Protein 3WSO (pdb70)

Secondary structure (DSSP, 8-state):
---SGGGS-HHHHHHHHHTS-HHHHHHTGGGT-HHHHHHHTSHHHHHHHHHHTTS--TT--S--S-HHHHHHHHHH-S--SSS-SSTTTTTT-EEEEE-TT--EEEE--HHHHTTSSSS---EEEE--SS-EEEEEEEETGGGT--HHHHHHH--EEEEEEEEE--TT-SEEEEEEEEEE-TTS-EEEEE---HHHHHHH-SSS-EEEEEEE-S--TT--EEEEEEEEEE-SS---S---EEEEEEEEEE--/--EEEEE-TTS-EEEEETTGGGSSHHHHHH-----EE-TT--HHHHHHHHHHHHHTSS-----HHHHHHT-S-HHHHHHHHHHHHHHT-HHHHHHHHHHHHHTTTT--HHHHHHHHT------HHHHHHHHHHTGGG--

GO terms:
  GO:0005634 nucleus (C, IDA)
  GO:0043161 proteasome-mediated ubiquitin-dependent protein catabolic process (P, IDA)
  GO:1990756 ubiquitin-like ligase-substrate adaptor activity (F, IDA)
  GO:0010498 proteasomal protein catabolic process (P, IDA)
  GO:0010498 proteasomal protein catabolic process (P, IMP)
  GO:0019005 SCF ubiquitin ligase complex (C, IDA)
  GO:0005515 protein binding (F, IPI)
  GO:0005829 cytosol (C, TAS)

InterPro domains:
  IPR001810 F-box domain [PF12937] (6-53)
  IPR001810 F-box domain [PS50181] (3-50)
  IPR001810 F-box domain [SM00256] (9-50)
  IPR007397 F-box associated (FBA) domain [PF04300] (72-250)
  IPR007397 F-box associated (FBA) domain [PS51114] (71-252)
  IPR007397 F-box associated (FBA) domain [SM01198] (68-252)
  IPR008979 Galactose-binding-like domain superfamily [SSF49785] (68-251)
  IPR036047 F-box-like domain superfamily [SSF81383] (4-83)
  IPR039752 F-box only protein [PTHR12125] (4-252)

Foldseek 3Di:
DDPDPVVDDLVVLLVVVLPPPLVCLVPPQLPPDVVSVVSNQDPVSLVVNCVVVVVDDPPDDDDDPDSSLQNVQSVLWDFQQPCQQPPPHCPQKDFPDADDPGKDKDFDDPVQCVVDPDVPRGIWIWHWLAWIKMKHKGFCVVSPNDQVSCAVQVFKKKKKKKKEFDLQFQWFKWKKKFFAFPVRHGQDMDIPDSVVSSVRHHRHIDMDMDMDGPTHRGGGMMMIMITTHGPPDGDDTIGMIIGDIGMTTHGD/DDWAWAAELPGDIDIADPQLLVLQVQVVVVVCHDHHYDNLGHDVLVVLVSVVSVVCVPDPVVDPVLVVSQPDDPVSLVSNCVCCVVSVNVVSVVSSVVVVVVCVPPDDPVSSCVSVVNDPPDDPVVVVVVVVVCVVPDD

Organism: Homo sapiens (NCBI:txid9606)

CATH classification: 1.20.1280.50 (+1 more: 2.60.120.260)

B-factor: mean 56.82, std 18.16, range [25.16, 125.53]

Sequence (391 aa):
AVGNINELPENILLELFTHVPARQLLLNCRLVCSLWRDLIDLVTLWKRKCLREGFITEDWDQPVADWKIFYFLRSLHRNLLHNPCAEEGFEFWSLDVNGGDEWKVEDLSRDQRKEFPNDQVKKYFVTSYYTCLKSQVVDLKAEGYWEELMDTTRPDIEVKDWFAARPDCGSKYQLCVQLLSSAHAPLGTFQPDPATIQQKSDAKWREVSHTFSNYPPGVRYIWFQHGGVDTHYWAGWYGPRVTNSSITIRPPMPSIKLQSSDGEIFEVDVEIAKQSVTIKTMLEDDPVPLPNVNAAILKKVIQWCTHHKDDPDIPVWDQEFLKVDQGTLFELILAANYLDIKGLLDVTCKTVANMIKGKTPEEIRKTFNIKNDFTEEEEAQVRKENQWCEE

Nearest PDB structures (foldseek):
  3wso-assembly1_B  TM=1.007E+00  e=1.064E-23  Homo sapiens
  5ibk-assembly2_D  TM=9.427E-01  e=1.313E-19  Homo sapiens
  6m92-assembly1_B  TM=9.442E-01  e=6.188E-19  Homo sapiens
  2e32-assembly2_D  TM=9.655E-01  e=1.192E-18  Homo sapiens
  2ovr-assembly1_A  TM=9.037E-01  e=2.039E-18  Homo sapiens

Solvent-accessible surface area: 19720 Å² total; per-residue (Å²): 130,14,78,32,0,40,130,9,56,107,75,0,1,13,34,0,0,5,19,1,59,9,67,36,0,1,43,34,0,5,20,0,1,25,54,0,44,70,5,0,58,77,72,66,0,1,75,65,3,0,64,128,72,60,34,10,90,155,122,68,123,112,144,29,118,54,21,36,37,13,17,13,0,70,55,37,68,103,50,1,5,71,10,34,12,2,92,90,30,60,115,115,16,61,60,66,65,50,19,34,81,88,7,102,49,65,100,8,63,168,128,50,44,149,55,5,116,58,117,112,1,79,55,9,0,5,2,4,59,126,42,0,19,0,5,10,69,4,55,0,125,75,27,29,2,15,52,66,0,3,34,78,25,71,0,33,0,24,1,62,0,27,0,10,6,66,79,79,3,11,2,60,10,70,2,20,0,38,1,12,18,85,85,98,44,81,46,33,84,30,113,22,78,108,67,56,10,72,137,60,7,50,68,100,6,87,54,9,61,64,53,16,63,133,11,57,78,22,1,38,46,0,58,0,26,0,0,0,49,23,42,159,99,153,24,22,174,92,2,0,48,0,0,26,1,19,0,13,0,100,44,96,195,103,44,23,88,6,55,5,57,89,45,101,96,36,126,10,58,36,122,7,11,64,45,4,58,32,8,109,91,104,69,198,196,97,52,21,80,2,93,103,0,44,19,70,7,3,121,57,6,38,70,11,5,57,92,33,121,105,91,190,173,17,72,116,81,1,92,103,22,6,164,41,94,60,20,40,0,3,34,0,0,49,3,0,54,70,3,59,6,107,36,0,31,54,13,0,0,54,25,0,0,70,47,0,97,70,61,70,22,106,84,0,16,167,45,3,123,18,183,62,92,20,69,131,114,51,33,53,97,1,124,162,84,8,108,26,0,83,143

Structure (mmCIF, N/CA/C/O backbone):
data_3WSO
#
_entry.id   3WSO
#
_cell.length_a   34.120
_cell.length_b   76.594
_cell.length_c   193.939
_cell.angle_alpha   90.00
_cell.angle_beta   90.00
_cell.angle_gamma   90.00
#
_symmetry.space_group_name_H-M   'P 21 21 21'
#
loop_
_entity.id
_entity.type
_entity.pdbx_description
1 polymer 'F-box only protein 44'
2 polymer 'S-phase kinase-associated protein 1'
3 water water
#
loop_
_atom_site.group_PDB
_atom_site.id
_atom_site.type_symbol
_atom_site.label_atom_id
_atom_site.label_alt_id
_atom_site.label_comp_id
_atom_site.label_asym_id
_atom_site.label_entity_id
_atom_site.label_seq_id
_atom_site.pdbx_PDB_ins_code
_atom_site.Cartn_x
_atom_site.Cartn_y
_atom_site.Cartn_z
_atom_site.occupancy
_atom_site.B_iso_or_equiv
_atom_site.auth_seq_id
_atom_site.auth_comp_id
_atom_site.auth_asym_id
_atom_site.auth_atom_id
_atom_site.pdbx_PDB_model_num
ATOM 1 N N . ALA A 1 2 ? -24.102 -29.029 -19.948 1.00 61.14 2 ALA A N 1
ATOM 2 C CA . ALA A 1 2 ? -25.066 -30.104 -20.299 1.00 57.55 2 ALA A CA 1
ATOM 3 C C . ALA A 1 2 ? -24.647 -30.716 -21.618 1.00 57.43 2 ALA A C 1
ATOM 4 O O . ALA A 1 2 ? -24.095 -30.040 -22.480 1.00 52.52 2 ALA A O 1
ATOM 6 N N . VAL A 1 3 ? -24.904 -32.009 -21.743 1.00 60.20 3 VAL A N 1
ATOM 7 C CA . VAL A 1 3 ? -24.723 -32.723 -22.972 1.00 58.71 3 VAL A CA 1
ATOM 8 C C . VAL A 1 3 ? -26.120 -32.958 -23.517 1.00 57.89 3 VAL A C 1
ATOM 9 O O . VAL A 1 3 ? -26.898 -33.696 -22.937 1.00 64.08 3 VAL A O 1
ATOM 13 N N . GLY A 1 4 ? -26.428 -32.343 -24.650 1.00 59.43 4 GLY A N 1
ATOM 14 C CA . GLY A 1 4 ? -27.772 -32.399 -25.218 1.00 60.63 4 GLY A CA 1
ATOM 15 C C . GLY A 1 4 ? -28.001 -33.480 -26.249 1.00 57.82 4 GLY A C 1
ATOM 16 O O . GLY A 1 4 ? -29.051 -33.521 -26.870 1.00 54.48 4 GLY A O 1
ATOM 17 N N . ASN A 1 5 ? -27.017 -34.355 -26.434 1.00 53.92 5 ASN A N 1
ATOM 18 C CA . ASN A 1 5 ? -27.132 -35.431 -27.402 1.00 49.36 5 ASN A CA 1
ATOM 19 C C . ASN A 1 5 ? -26.060 -36.487 -27.142 1.00 45.78 5 ASN A C 1
ATOM 20 O O . ASN A 1 5 ? -24.907 -36.157 -26.892 1.00 47.83 5 ASN A O 1
ATOM 25 N N . ILE A 1 6 ? -26.421 -37.758 -27.218 1.00 41.13 6 ILE A N 1
ATOM 26 C CA . ILE A 1 6 ? -25.421 -38.800 -27.010 1.00 43.02 6 ILE A CA 1
ATOM 27 C C . ILE A 1 6 ? -24.118 -38.570 -27.813 1.00 42.36 6 ILE A C 1
ATOM 28 O O . ILE A 1 6 ? -23.007 -38.851 -27.313 1.00 38.58 6 ILE A O 1
ATOM 33 N N . ASN A 1 7 ? -24.239 -38.046 -29.036 1.00 41.53 7 ASN A N 1
ATOM 34 C CA . ASN A 1 7 ? -23.035 -37.757 -29.840 1.00 42.27 7 ASN A CA 1
ATOM 35 C C . ASN A 1 7 ? -22.199 -36.531 -29.438 1.00 39.01 7 ASN A C 1
ATOM 36 O O . ASN A 1 7 ? -21.251 -36.221 -30.085 1.00 43.25 7 ASN A O 1
ATOM 41 N N . GLU A 1 8 ? -22.548 -35.854 -28.359 1.00 43.31 8 GLU A N 1
ATOM 42 C CA . GLU A 1 8 ? -21.711 -34.806 -27.815 1.00 44.47 8 GLU A CA 1
ATOM 43 C C . GLU A 1 8 ? -20.825 -35.357 -26.693 1.00 45.59 8 GLU A C 1
ATOM 44 O O . GLU A 1 8 ? -19.929 -34.650 -26.177 1.00 41.31 8 GLU A O 1
ATOM 50 N N . LEU A 1 9 ? -21.047 -36.631 -26.343 1.00 43.53 9 LEU A N 1
ATOM 51 C CA . LEU A 1 9 ? -20.105 -37.358 -25.502 1.00 42.54 9 LEU A CA 1
ATOM 52 C C . LEU A 1 9 ? -18.750 -37.527 -26.224 1.00 40.02 9 LEU A C 1
ATOM 53 O O . LEU A 1 9 ? -18.678 -37.459 -27.432 1.00 37.68 9 LEU A O 1
ATOM 58 N N . PRO A 1 10 ? -17.661 -37.675 -25.465 1.00 37.70 10 PRO A N 1
ATOM 59 C CA . PRO A 1 10 ? -16.353 -37.960 -26.025 1.00 35.58 10 PRO A CA 1
ATOM 60 C C . PRO A 1 10 ? -16.323 -39.316 -26.686 1.00 40.78 10 PRO A C 1
ATOM 61 O O . PRO A 1 10 ? -16.903 -40.275 -26.158 1.00 44.52 10 PRO A O 1
ATOM 65 N N . GLU A 1 11 ? -15.600 -39.405 -27.794 1.00 43.03 11 GLU A N 1
ATOM 66 C CA . GLU A 1 11 ? -15.354 -40.666 -28.486 1.00 42.83 11 GLU A CA 1
ATOM 67 C C . GLU A 1 11 ? -15.034 -41.768 -27.523 1.00 42.64 11 GLU A C 1
ATOM 68 O O . GLU A 1 11 ? -15.632 -42.829 -27.610 1.00 41.46 11 GLU A O 1
ATOM 74 N N . ASN A 1 12 ? -14.107 -41.527 -26.594 1.00 44.72 12 ASN A N 1
ATOM 75 C CA . ASN A 1 12 ? -13.739 -42.570 -25.650 1.00 43.94 12 ASN A CA 1
ATOM 76 C C . ASN A 1 12 ? -14.955 -43.131 -24.930 1.00 42.32 12 ASN A C 1
ATOM 77 O O . ASN A 1 12 ? -15.024 -44.323 -24.715 1.00 45.06 12 ASN A O 1
ATOM 82 N N . ILE A 1 13 ? -15.924 -42.289 -24.580 1.00 42.96 13 ILE A N 1
ATOM 83 C CA . ILE A 1 13 ? -17.129 -42.756 -23.876 1.00 44.92 13 ILE A CA 1
ATOM 84 C C . ILE A 1 13 ? -18.065 -43.517 -24.794 1.00 48.51 13 ILE A C 1
ATOM 85 O O . ILE A 1 13 ? -18.591 -44.554 -24.403 1.00 56.69 13 ILE A O 1
ATOM 90 N N . LEU A 1 14 ? -18.285 -43.011 -26.006 1.00 47.23 14 LEU A N 1
ATOM 91 C CA . LEU A 1 14 ? -19.052 -43.756 -27.008 1.00 46.50 14 LEU A CA 1
ATOM 92 C C . LEU A 1 14 ? -18.542 -45.187 -27.227 1.00 44.49 14 LEU A C 1
ATOM 93 O O . LEU A 1 14 ? -19.317 -46.115 -27.321 1.00 48.96 14 LEU A O 1
ATOM 98 N N . LEU A 1 15 ? -17.237 -45.333 -27.308 1.00 43.18 15 LEU A N 1
ATOM 99 C CA . LEU A 1 15 ? -16.595 -46.630 -27.368 1.00 44.47 15 LEU A CA 1
ATOM 100 C C . LEU A 1 15 ? -16.994 -47.435 -26.156 1.00 44.32 15 LEU A C 1
ATOM 101 O O . LEU A 1 15 ? -17.384 -48.594 -26.277 1.00 45.41 15 LEU A O 1
ATOM 106 N N . GLU A 1 16 ? -16.900 -46.809 -24.986 1.00 44.25 16 GLU A N 1
ATOM 107 C CA . GLU A 1 16 ? -17.249 -47.458 -23.739 1.00 44.93 16 GLU A CA 1
ATOM 108 C C . GLU A 1 16 ? -18.691 -47.960 -23.770 1.00 44.79 16 GLU A C 1
ATOM 109 O O . GLU A 1 16 ? -18.991 -49.100 -23.355 1.00 43.93 16 GLU A O 1
ATOM 115 N N . LEU A 1 17 ? -19.586 -47.139 -24.310 1.00 43.84 17 LEU A N 1
ATOM 116 C CA . LEU A 1 17 ? -20.983 -47.558 -24.414 1.00 43.87 17 LEU A CA 1
ATOM 117 C C . LEU A 1 17 ? -21.147 -48.739 -25.350 1.00 41.95 17 LEU A C 1
ATOM 118 O O . LEU A 1 17 ? -21.927 -49.650 -25.071 1.00 40.86 17 LEU A O 1
ATOM 123 N N . PHE A 1 18 ? -20.428 -48.722 -26.464 1.00 37.84 18 PHE A N 1
ATOM 124 C CA . PHE A 1 18 ? -20.632 -49.746 -27.461 1.00 41.85 18 PHE A CA 1
ATOM 125 C C . PHE A 1 18 ? -20.217 -51.099 -26.910 1.00 40.60 18 PHE A C 1
ATOM 126 O O . PHE A 1 18 ? -20.847 -52.114 -27.176 1.00 42.44 18 PHE A O 1
ATOM 134 N N . THR A 1 19 ? -19.153 -51.071 -26.139 1.00 40.71 19 THR A N 1
ATOM 135 C CA . THR A 1 19 ? -18.691 -52.175 -25.313 1.00 44.22 19 THR A CA 1
ATOM 136 C C . THR A 1 19 ? -19.793 -53.016 -24.624 1.00 41.77 19 THR A C 1
ATOM 137 O O . THR A 1 19 ? -19.713 -54.219 -24.584 1.00 41.94 19 THR A O 1
ATOM 141 N N . HIS A 1 20 ? -20.850 -52.378 -24.162 1.00 44.15 20 HIS A N 1
ATOM 142 C CA . HIS A 1 20 ? -21.943 -53.039 -23.471 1.00 43.82 20 HIS A CA 1
ATOM 143 C C . HIS A 1 20 ? -23.116 -53.433 -24.370 1.00 46.88 20 HIS A C 1
ATOM 144 O O . HIS A 1 20 ? -24.123 -53.934 -23.869 1.00 46.70 20 HIS A O 1
ATOM 151 N N . VAL A 1 21 ? -23.022 -53.152 -25.671 1.00 45.17 21 VAL A N 1
ATOM 152 C CA . VAL A 1 21 ? -24.045 -53.569 -26.635 1.00 44.83 21 VAL A CA 1
ATOM 153 C C . VAL A 1 21 ? -23.641 -54.949 -27.175 1.00 43.54 21 VAL A C 1
ATOM 154 O O . VAL A 1 21 ? -22.529 -55.142 -27.658 1.00 41.69 21 VAL A O 1
ATOM 158 N N . PRO A 1 22 ? -24.539 -55.917 -27.112 1.00 41.93 22 PRO A N 1
ATOM 159 C CA . PRO A 1 22 ? -24.121 -57.181 -27.702 1.00 41.76 22 PRO A CA 1
ATOM 160 C C . PRO A 1 22 ? -23.588 -56.994 -29.144 1.00 44.19 22 PRO A C 1
ATOM 161 O O . PRO A 1 22 ? -24.181 -56.272 -29.955 1.00 40.81 22 PRO A O 1
ATOM 165 N N . ALA A 1 23 ? -22.503 -57.689 -29.437 1.00 39.43 23 ALA A N 1
ATOM 166 C CA . ALA A 1 23 ? -21.727 -57.471 -30.606 1.00 42.67 23 ALA A CA 1
ATOM 167 C C . ALA A 1 23 ? -22.521 -57.646 -31.890 1.00 46.10 23 ALA A C 1
ATOM 168 O O . ALA A 1 23 ? -22.449 -56.821 -32.803 1.00 46.77 23 ALA A O 1
ATOM 170 N N . ARG A 1 24 ? -23.288 -58.710 -31.967 1.00 47.01 24 ARG A N 1
ATOM 171 C CA . ARG A 1 24 ? -24.087 -58.946 -33.149 1.00 52.69 24 ARG A CA 1
ATOM 172 C C . ARG A 1 24 ? -24.926 -57.696 -33.489 1.00 52.13 24 ARG A C 1
ATOM 173 O O . ARG A 1 24 ? -24.985 -57.242 -34.632 1.00 59.79 24 ARG A O 1
ATOM 181 N N . GLN A 1 25 ? -25.545 -57.132 -32.479 1.00 50.61 25 GLN A N 1
ATOM 182 C CA . GLN A 1 25 ? -26.386 -55.966 -32.622 1.00 54.63 25 GLN A CA 1
ATOM 183 C C . GLN A 1 25 ? -25.617 -54.684 -33.009 1.00 50.74 25 GLN A C 1
ATOM 184 O O . GLN A 1 25 ? -26.069 -53.882 -33.839 1.00 50.52 25 GLN A O 1
ATOM 190 N N . LEU A 1 26 ? -24.463 -54.478 -32.402 1.00 46.53 26 LEU A N 1
ATOM 191 C CA . LEU A 1 26 ? -23.579 -53.401 -32.824 1.00 45.98 26 LEU A CA 1
ATOM 192 C C . LEU A 1 26 ? -23.299 -53.433 -34.324 1.00 40.01 26 LEU A C 1
ATOM 193 O O . LEU A 1 26 ? -23.290 -52.427 -35.003 1.00 41.61 26 LEU A O 1
ATOM 198 N N . LEU A 1 27 ? -23.007 -54.600 -34.827 1.00 39.53 27 LEU A N 1
ATOM 199 C CA . LEU A 1 27 ? -22.637 -54.720 -36.207 1.00 44.11 27 LEU A CA 1
ATOM 200 C C . LEU A 1 27 ? -23.839 -54.524 -37.118 1.00 48.31 27 LEU A C 1
ATOM 201 O O . LEU A 1 27 ? -23.793 -53.730 -38.046 1.00 50.61 27 LEU A O 1
ATOM 206 N N . LEU A 1 28 ? -24.929 -55.219 -36.830 1.00 55.04 28 LEU A N 1
ATOM 207 C CA . LEU A 1 28 ? -26.086 -55.171 -37.715 1.00 56.61 28 LEU A CA 1
ATOM 208 C C . LEU A 1 28 ? -26.816 -53.863 -37.578 1.00 50.85 28 LEU A C 1
ATOM 209 O O . LEU A 1 28 ? -27.112 -53.237 -38.577 1.00 53.23 28 LEU A O 1
ATOM 214 N N . ASN A 1 29 ? -27.100 -53.428 -36.358 1.00 48.91 29 ASN A N 1
ATOM 215 C CA . ASN A 1 29 ? -27.895 -52.218 -36.217 1.00 46.92 29 ASN A CA 1
ATOM 216 C C . ASN A 1 29 ? -27.093 -50.944 -36.072 1.00 47.96 29 ASN A C 1
ATOM 217 O O . ASN A 1 29 ? -27.454 -49.930 -36.671 1.00 53.27 29 ASN A O 1
ATOM 222 N N . CYS A 1 30 ? -26.007 -50.971 -35.308 1.00 41.54 30 CYS A N 1
ATOM 223 C CA . CYS A 1 30 ? -25.436 -49.716 -34.866 1.00 40.82 30 CYS A CA 1
ATOM 224 C C . CYS A 1 30 ? -24.541 -49.087 -35.917 1.00 43.98 30 CYS A C 1
ATOM 225 O O . CYS A 1 30 ? -24.505 -47.858 -36.029 1.00 45.82 30 CYS A O 1
ATOM 228 N N . ARG A 1 31 ? -23.845 -49.897 -36.720 1.00 43.43 31 ARG A N 1
ATOM 229 C CA . ARG A 1 31 ? -23.085 -49.332 -37.838 1.00 44.49 31 ARG A CA 1
ATOM 230 C C . ARG A 1 31 ? -23.945 -48.524 -38.817 1.00 44.63 31 ARG A C 1
ATOM 231 O O . ARG A 1 31 ? -23.397 -47.757 -39.619 1.00 44.48 31 ARG A O 1
ATOM 239 N N . LEU A 1 32 ? -25.269 -48.708 -38.749 1.00 44.68 32 LEU A N 1
ATOM 240 C CA . LEU A 1 32 ? -26.231 -48.039 -39.633 1.00 45.40 32 LEU A CA 1
ATOM 241 C C . LEU A 1 32 ? -26.790 -46.737 -39.044 1.00 43.03 32 LEU A C 1
ATOM 242 O O . LEU A 1 32 ? -27.354 -45.906 -39.764 1.00 45.77 32 LEU A O 1
ATOM 247 N N . VAL A 1 33 ? -26.648 -46.531 -37.749 1.00 40.44 33 VAL A N 1
ATOM 248 C CA . VAL A 1 33 ? -27.327 -45.393 -37.126 1.00 39.29 33 VAL A CA 1
ATOM 249 C C . VAL A 1 33 ? -26.844 -44.083 -37.727 1.00 42.32 33 VAL A C 1
ATOM 250 O O . VAL A 1 33 ? -27.653 -43.239 -38.053 1.00 45.61 33 VAL A O 1
ATOM 254 N N . CYS A 1 34 ? -25.523 -43.928 -37.858 1.00 38.39 34 CYS A N 1
ATOM 255 C CA . CYS A 1 34 ? -24.939 -42.811 -38.514 1.00 35.41 34 CYS A CA 1
ATOM 256 C C . CYS A 1 34 ? -23.466 -43.070 -38.804 1.00 36.90 34 CYS A C 1
ATOM 257 O O . CYS A 1 34 ? -22.940 -44.100 -38.439 1.00 43.67 34 CYS A O 1
ATOM 260 N N . SER A 1 35 ? -22.775 -42.139 -39.450 1.00 39.73 35 SER A N 1
ATOM 261 C CA . SER A 1 35 ? -21.407 -42.390 -39.892 1.00 39.21 35 SER A CA 1
ATOM 262 C C . SER A 1 35 ? -20.377 -42.263 -38.771 1.00 40.63 35 SER A C 1
ATOM 263 O O . SER A 1 35 ? -19.283 -42.838 -38.852 1.00 39.19 35 SER A O 1
ATOM 266 N N . LEU A 1 36 ? -20.701 -41.493 -37.738 1.00 42.70 36 LEU A N 1
ATOM 267 C CA . LEU A 1 36 ? -19.847 -41.450 -36.564 1.00 41.81 36 LEU A CA 1
ATOM 268 C C . LEU A 1 36 ? -19.830 -42.869 -35.999 1.00 43.31 36 LEU A C 1
ATOM 269 O O . LEU A 1 36 ? -18.757 -43.485 -35.861 1.00 48.16 36 LEU A O 1
ATOM 274 N N . TRP A 1 37 ? -21.019 -43.415 -35.744 1.00 39.16 37 TRP A N 1
ATOM 275 C CA . TRP A 1 37 ? -21.106 -44.723 -35.101 1.00 41.71 37 TRP A CA 1
ATOM 276 C C . TRP A 1 37 ? -20.430 -45.756 -35.953 1.00 43.07 37 TRP A C 1
ATOM 277 O O . TRP A 1 37 ? -19.674 -46.560 -35.437 1.00 45.74 37 TRP A O 1
ATOM 288 N N . ARG A 1 38 ? -20.663 -45.718 -37.262 1.00 42.82 38 ARG A N 1
ATOM 289 C CA . ARG A 1 38 ? -19.971 -46.640 -38.149 1.00 41.26 38 ARG A CA 1
ATOM 290 C C . ARG A 1 38 ? -18.473 -46.531 -38.050 1.00 40.49 38 ARG A C 1
ATOM 291 O O . ARG A 1 38 ? -17.784 -47.556 -38.055 1.00 42.07 38 ARG A O 1
ATOM 299 N N . ASP A 1 39 ? -17.952 -45.312 -38.007 1.00 42.98 39 ASP A N 1
ATOM 300 C CA . ASP A 1 39 ? -16.484 -45.138 -37.935 1.00 46.16 39 ASP A CA 1
ATOM 301 C C . ASP A 1 39 ? -15.963 -45.638 -36.600 1.00 43.75 39 ASP A C 1
ATOM 302 O O . ASP A 1 39 ? -14.900 -46.237 -36.525 1.00 42.54 39 ASP A O 1
ATOM 307 N N . LEU A 1 40 ? -16.704 -45.366 -35.536 1.00 42.15 40 LEU A N 1
ATOM 308 C CA . LEU A 1 40 ? -16.230 -45.727 -34.209 1.00 43.04 40 LEU A CA 1
ATOM 309 C C . LEU A 1 40 ? -16.216 -47.271 -34.021 1.00 45.81 40 LEU A C 1
ATOM 310 O O . LEU A 1 40 ? -15.242 -47.851 -33.458 1.00 42.05 40 LEU A O 1
ATOM 315 N N . ILE A 1 41 ? -17.252 -47.926 -34.565 1.00 39.81 41 ILE A N 1
ATOM 316 C CA . ILE A 1 41 ? -17.423 -49.363 -34.430 1.00 38.81 41 ILE A CA 1
ATOM 317 C C . ILE A 1 41 ? -16.396 -50.117 -35.299 1.00 41.48 41 ILE A C 1
ATOM 318 O O . ILE A 1 41 ? -16.025 -51.245 -34.962 1.00 42.68 41 ILE A O 1
ATOM 323 N N . ASP A 1 42 ? -15.908 -49.488 -36.366 1.00 39.45 42 ASP A N 1
ATOM 324 C CA . ASP A 1 42 ? -14.861 -50.096 -37.217 1.00 44.47 42 ASP A CA 1
ATOM 325 C C . ASP A 1 42 ? -13.411 -49.932 -36.700 1.00 42.59 42 ASP A C 1
ATOM 326 O O . ASP A 1 42 ? -12.457 -50.415 -37.304 1.00 46.04 42 ASP A O 1
ATOM 331 N N . LEU A 1 43 ? -13.247 -49.239 -35.597 1.00 44.38 43 LEU A N 1
ATOM 332 C CA . LEU A 1 43 ? -11.949 -49.146 -34.946 1.00 43.42 43 LEU A CA 1
ATOM 333 C C . LEU A 1 43 ? -11.658 -50.465 -34.235 1.00 43.85 43 LEU A C 1
ATOM 334 O O . LEU A 1 43 ? -12.538 -51.069 -33.630 1.00 47.49 43 LEU A O 1
ATOM 339 N N . VAL A 1 44 ? -10.420 -50.900 -34.385 1.00 46.88 44 VAL A N 1
ATOM 340 C CA . VAL A 1 44 ? -9.758 -51.952 -33.641 1.00 45.76 44 VAL A CA 1
ATOM 341 C C . VAL A 1 44 ? -9.955 -51.768 -32.139 1.00 51.41 44 VAL A C 1
ATOM 342 O O . VAL A 1 44 ? -10.237 -52.731 -31.442 1.00 55.76 44 VAL A O 1
ATOM 346 N N . THR A 1 45 ? -9.845 -50.544 -31.626 1.00 52.62 45 THR A N 1
ATOM 347 C CA . THR A 1 45 ? -9.835 -50.369 -30.170 1.00 55.76 45 THR A CA 1
ATOM 348 C C . THR A 1 45 ? -11.133 -50.768 -29.458 1.00 53.72 45 THR A C 1
ATOM 349 O O . THR A 1 45 ? -11.102 -51.166 -28.283 1.00 54.65 45 THR A O 1
ATOM 353 N N . LEU A 1 46 ? -12.270 -50.672 -30.125 1.00 51.25 46 LEU A N 1
ATOM 354 C CA . LEU A 1 46 ? -13.504 -51.049 -29.454 1.00 51.85 46 LEU A CA 1
ATOM 355 C C . LEU A 1 46 ? -13.452 -52.538 -29.120 1.00 54.61 46 LEU A C 1
ATOM 356 O O . LEU A 1 46 ? -13.722 -52.948 -27.996 1.00 53.84 46 LEU A O 1
ATOM 361 N N . TRP A 1 47 ? -13.072 -53.342 -30.115 1.00 50.52 47 TRP A N 1
ATOM 362 C CA . TRP A 1 47 ? -13.168 -54.792 -30.010 1.00 48.34 47 TRP A CA 1
ATOM 363 C C . TRP A 1 47 ? -12.063 -55.274 -29.077 1.00 49.33 47 TRP A C 1
ATOM 364 O O . TRP A 1 47 ? -12.289 -56.094 -28.185 1.00 41.20 47 TRP A O 1
ATOM 375 N N . LYS A 1 48 ? -10.868 -54.749 -29.337 1.00 53.75 48 LYS A N 1
ATOM 376 C CA . LYS A 1 48 ? -9.667 -54.939 -28.526 1.00 53.67 48 LYS A CA 1
ATOM 377 C C . LYS A 1 48 ? -10.009 -54.777 -27.064 1.00 54.19 48 LYS A C 1
ATOM 378 O O . LYS A 1 48 ? -9.486 -55.486 -26.231 1.00 57.76 48 LYS A O 1
ATOM 384 N N . ARG A 1 49 ? -10.922 -53.884 -26.726 1.00 58.55 49 ARG A N 1
ATOM 385 C CA . ARG A 1 49 ? -11.195 -53.729 -25.325 1.00 60.91 49 ARG A CA 1
ATOM 386 C C . ARG A 1 49 ? -12.485 -54.347 -24.835 1.00 62.93 49 ARG A C 1
ATOM 387 O O . ARG A 1 49 ? -12.677 -54.445 -23.624 1.00 71.52 49 ARG A O 1
ATOM 395 N N . LYS A 1 50 ? -13.336 -54.843 -25.737 1.00 64.94 50 LYS A N 1
ATOM 396 C CA . LYS A 1 50 ? -14.368 -55.812 -25.320 1.00 57.17 50 LYS A CA 1
ATOM 397 C C . LYS A 1 50 ? -13.641 -57.109 -24.938 1.00 55.03 50 LYS A C 1
ATOM 398 O O . LYS A 1 50 ? -13.865 -57.698 -23.888 1.00 49.25 50 LYS A O 1
ATOM 404 N N . CYS A 1 51 ? -12.744 -57.534 -25.811 1.00 56.82 51 CYS A N 1
ATOM 405 C CA . CYS A 1 51 ? -11.919 -58.688 -25.545 1.00 60.57 51 CYS A CA 1
ATOM 406 C C . CYS A 1 51 ? -11.271 -58.588 -24.155 1.00 64.99 51 CYS A C 1
ATOM 407 O O . CYS A 1 51 ? -11.234 -59.571 -23.411 1.00 71.53 51 CYS A O 1
ATOM 410 N N . LEU A 1 52 ? -10.764 -57.410 -23.806 1.00 73.98 52 LEU A N 1
ATOM 411 C CA . LEU A 1 52 ? -10.117 -57.213 -22.495 1.00 73.21 52 LEU A CA 1
ATOM 412 C C . LEU A 1 52 ? -11.114 -57.280 -21.347 1.00 67.27 52 LEU A C 1
ATOM 413 O O . LEU A 1 52 ? -10.859 -57.951 -20.374 1.00 72.10 52 LEU A O 1
ATOM 418 N N . ARG A 1 53 ? -12.261 -56.620 -21.468 1.00 73.62 53 ARG A N 1
ATOM 419 C CA . ARG A 1 53 ? -13.288 -56.666 -20.414 1.00 77.96 53 ARG A CA 1
ATOM 420 C C . ARG A 1 53 ? -13.833 -58.080 -20.140 1.00 79.40 53 ARG A C 1
ATOM 421 O O . ARG A 1 53 ? -14.507 -58.280 -19.122 1.00 82.56 53 ARG A O 1
ATOM 429 N N . GLU A 1 54 ? -13.547 -59.045 -21.031 1.00 76.36 54 GLU A N 1
ATOM 430 C CA . GLU A 1 54 ? -14.094 -60.417 -20.942 1.00 68.83 54 GLU A CA 1
ATOM 431 C C . GLU A 1 54 ? -13.023 -61.523 -20.824 1.00 66.30 54 GLU A C 1
ATOM 432 O O . GLU A 1 54 ? -13.338 -62.705 -20.893 1.00 74.24 54 GLU A O 1
ATOM 438 N N . GLY A 1 55 ? -11.762 -61.152 -20.640 1.00 62.94 55 GLY A N 1
ATOM 439 C CA . GLY A 1 55 ? -10.706 -62.130 -20.368 1.00 56.49 55 GLY A CA 1
ATOM 440 C C . GLY A 1 55 ? -10.101 -62.801 -21.583 1.00 55.89 55 GLY A C 1
ATOM 441 O O . GLY A 1 55 ? -9.110 -63.508 -21.457 1.00 51.38 55 GLY A O 1
ATOM 442 N N . PHE A 1 56 ? -10.656 -62.578 -22.773 1.00 57.62 56 PHE A N 1
ATOM 443 C CA . PHE A 1 56 ? -10.120 -63.265 -23.960 1.00 57.43 56 PHE A CA 1
ATOM 444 C C . PHE A 1 56 ? -8.678 -62.864 -24.234 1.00 59.86 56 PHE A C 1
ATOM 445 O O . PHE A 1 56 ? -7.987 -63.548 -24.974 1.00 56.31 56 PHE A O 1
ATOM 453 N N . ILE A 1 57 ? -8.243 -61.727 -23.686 1.00 64.67 57 ILE A N 1
ATOM 454 C CA . ILE A 1 57 ? -6.841 -61.284 -23.821 1.00 64.10 57 ILE A CA 1
ATOM 455 C C . ILE A 1 57 ? -6.369 -60.431 -22.629 1.00 63.07 57 ILE A C 1
ATOM 456 O O . ILE A 1 57 ? -7.173 -60.016 -21.774 1.00 58.09 57 ILE A O 1
ATOM 461 N N . THR A 1 58 ? -5.061 -60.160 -22.595 1.00 67.67 58 THR A N 1
ATOM 462 C CA . THR A 1 58 ? -4.484 -59.255 -21.575 1.00 79.40 58 THR A CA 1
ATOM 463 C C . THR A 1 58 ? -3.524 -58.219 -22.191 1.00 86.90 58 THR A C 1
ATOM 464 O O . THR A 1 58 ? -3.233 -58.241 -23.408 1.00 70.02 58 THR A O 1
ATOM 468 N N . GLU A 1 59 ? -3.049 -57.322 -21.319 1.00 93.04 59 GLU A N 1
ATOM 469 C CA . GLU A 1 59 ? -2.118 -56.247 -21.674 1.00 93.35 59 GLU A CA 1
ATOM 470 C C . GLU A 1 59 ? -0.931 -56.738 -22.486 1.00 85.35 59 GLU A C 1
ATOM 471 O O . GLU A 1 59 ? -0.435 -56.015 -23.342 1.00 86.44 59 GLU A O 1
ATOM 477 N N . ASP A 1 60 ? -0.484 -57.962 -22.226 1.00 86.98 60 ASP A N 1
ATOM 478 C CA . ASP A 1 60 ? 0.676 -58.516 -22.933 1.00 91.71 60 ASP A CA 1
ATOM 479 C C . ASP A 1 60 ? 0.291 -59.192 -24.250 1.00 85.04 60 ASP A C 1
ATOM 480 O O . ASP A 1 60 ? 1.065 -59.994 -24.771 1.00 90.48 60 ASP A O 1
ATOM 485 N N . TRP A 1 61 ? -0.878 -58.878 -24.808 1.00 83.07 61 TRP A N 1
ATOM 486 C CA . TRP A 1 61 ? -1.261 -59.491 -26.087 1.00 81.48 61 TRP A CA 1
ATOM 487 C C . TRP A 1 61 ? -0.322 -59.028 -27.231 1.00 84.82 61 TRP A C 1
ATOM 488 O O . TRP A 1 61 ? -0.198 -57.836 -27.523 1.00 77.71 61 TRP A O 1
ATOM 499 N N . ASP A 1 62 ? 0.341 -59.984 -27.868 1.00 90.05 62 ASP A N 1
ATOM 500 C CA . ASP A 1 62 ? 1.404 -59.674 -28.813 1.00 96.09 62 ASP A CA 1
ATOM 501 C C . ASP A 1 62 ? 1.325 -60.639 -29.979 1.00 98.00 62 ASP A C 1
ATOM 502 O O . ASP A 1 62 ? 2.244 -61.435 -30.184 1.00 108.17 62 ASP A O 1
ATOM 507 N N . GLN A 1 63 ? 0.221 -60.589 -30.721 1.00 90.22 63 GLN A N 1
ATOM 508 C CA . GLN A 1 63 ? 0.074 -61.387 -31.941 1.00 86.99 63 GLN A CA 1
ATOM 509 C C . GLN A 1 63 ? -0.770 -60.642 -32.945 1.00 88.51 63 GLN A C 1
ATOM 510 O O . GLN A 1 63 ? -1.780 -60.041 -32.566 1.00 67.01 63 GLN A O 1
ATOM 516 N N . PRO A 1 64 ? -0.374 -60.677 -34.236 1.00 98.64 64 PRO A N 1
ATOM 517 C CA . PRO A 1 64 ? -1.233 -60.006 -35.212 1.00 95.22 64 PRO A CA 1
ATOM 518 C C . PRO A 1 64 ? -2.600 -60.693 -35.294 1.00 90.72 64 PRO A C 1
ATOM 519 O O . PRO A 1 64 ? -2.712 -61.931 -35.191 1.00 82.54 64 PRO A O 1
ATOM 523 N N . VAL A 1 65 ? -3.625 -59.856 -35.407 1.00 80.79 65 VAL A N 1
ATOM 524 C CA . VAL A 1 65 ? -4.990 -60.294 -35.550 1.00 71.95 65 VAL A CA 1
ATOM 525 C C . VAL A 1 65 ? -5.445 -59.566 -36.784 1.00 66.29 65 VAL A C 1
ATOM 526 O O . VAL A 1 65 ? -5.436 -58.338 -36.811 1.00 66.76 65 VAL A O 1
ATOM 530 N N . ALA A 1 66 ? -5.795 -60.311 -37.818 1.00 64.18 66 ALA A N 1
ATOM 531 C CA . ALA A 1 66 ? -6.223 -59.687 -39.061 1.00 66.62 66 ALA A CA 1
ATOM 532 C C . ALA A 1 66 ? -7.499 -58.895 -38.788 1.00 59.81 66 ALA A C 1
ATOM 533 O O . ALA A 1 66 ? -7.468 -57.684 -38.889 1.00 61.67 66 ALA A O 1
ATOM 535 N N . ASP A 1 67 ? -8.589 -59.572 -38.398 1.00 61.36 67 ASP A N 1
ATOM 536 C CA . ASP A 1 67 ? -9.873 -58.904 -38.027 1.00 61.64 67 ASP A CA 1
ATOM 537 C C . ASP A 1 67 ? -10.328 -59.135 -36.554 1.00 57.89 67 ASP A C 1
ATOM 538 O O . ASP A 1 67 ? -10.735 -60.234 -36.165 1.00 59.13 67 ASP A O 1
ATOM 543 N N . TRP A 1 68 ? -10.285 -58.066 -35.769 1.00 55.46 68 TRP A N 1
ATOM 544 C CA . TRP A 1 68 ? -10.730 -58.080 -34.374 1.00 49.79 68 TRP A CA 1
ATOM 545 C C . TRP A 1 68 ? -12.217 -58.383 -34.150 1.00 47.68 68 TRP A C 1
ATOM 546 O O . TRP A 1 68 ? -12.553 -58.991 -33.144 1.00 48.17 68 TRP A O 1
ATOM 557 N N . LYS A 1 69 ? -13.103 -58.012 -35.069 1.00 43.68 69 LYS A N 1
ATOM 558 C CA . LYS A 1 69 ? -14.525 -58.390 -34.931 1.00 41.84 69 LYS A CA 1
ATOM 559 C C . LYS A 1 69 ? -14.692 -59.899 -34.988 1.00 44.49 69 LYS A C 1
ATOM 560 O O . LYS A 1 69 ? -15.421 -60.499 -34.205 1.00 39.40 69 LYS A O 1
ATOM 566 N N . ILE A 1 70 ? -13.990 -60.508 -35.937 1.00 46.83 70 ILE A N 1
ATOM 567 C CA . ILE A 1 70 ? -14.057 -61.937 -36.141 1.00 45.12 70 ILE A CA 1
ATOM 568 C C . ILE A 1 70 ? -13.452 -62.597 -34.912 1.00 45.45 70 ILE A C 1
ATOM 569 O O . ILE A 1 70 ? -14.114 -63.374 -34.215 1.00 41.71 70 ILE A O 1
ATOM 574 N N . PHE A 1 71 ? -12.201 -62.243 -34.643 1.00 42.84 71 PHE A N 1
ATOM 575 C CA . PHE A 1 71 ? -11.497 -62.702 -33.459 1.00 41.05 71 PHE A CA 1
ATOM 576 C C . PHE A 1 71 ? -12.389 -62.672 -32.238 1.00 38.46 71 PHE A C 1
ATOM 577 O O . PHE A 1 71 ? -12.399 -63.613 -31.461 1.00 36.96 71 PHE A O 1
ATOM 585 N N . TYR A 1 72 ? -13.137 -61.582 -32.086 1.00 39.94 72 TYR A N 1
ATOM 586 C CA . TYR A 1 72 ? -13.954 -61.373 -30.896 1.00 41.40 72 TYR A CA 1
ATOM 587 C C . TYR A 1 72 ? -15.072 -62.417 -30.823 1.00 42.00 72 TYR A C 1
ATOM 588 O O . TYR A 1 72 ? -15.184 -63.146 -29.844 1.00 44.22 72 TYR A O 1
ATOM 597 N N . PHE A 1 73 ? -15.876 -62.506 -31.867 1.00 42.12 73 PHE A N 1
ATOM 598 C CA . PHE A 1 73 ? -16.952 -63.488 -31.917 1.00 44.74 73 PHE A CA 1
ATOM 599 C C . PHE A 1 73 ? -16.456 -64.907 -31.646 1.00 46.49 73 PHE A C 1
ATOM 600 O O . PHE A 1 73 ? -17.062 -65.645 -30.856 1.00 53.08 73 PHE A O 1
ATOM 608 N N . LEU A 1 74 ? -15.355 -65.287 -32.289 1.00 41.15 74 LEU A N 1
ATOM 609 C CA . LEU A 1 74 ? -14.919 -66.659 -32.245 1.00 39.66 74 LEU A CA 1
ATOM 610 C C . LEU A 1 74 ? -14.436 -66.992 -30.864 1.00 41.29 74 LEU A C 1
ATOM 611 O O . LEU A 1 74 ? -14.691 -68.090 -30.388 1.00 36.32 74 LEU A O 1
ATOM 616 N N . ARG A 1 75 ? -13.734 -66.055 -30.226 1.00 42.67 75 ARG A N 1
ATOM 617 C CA . ARG A 1 75 ? -13.358 -66.254 -28.843 1.00 44.46 75 ARG A CA 1
ATOM 618 C C . ARG A 1 75 ? -14.601 -66.249 -27.957 1.00 41.65 75 ARG A C 1
ATOM 619 O O . ARG A 1 75 ? -14.673 -66.971 -26.981 1.00 43.32 75 ARG A O 1
ATOM 627 N N . SER A 1 76 ? -15.585 -65.439 -28.284 1.00 39.19 76 SER A N 1
ATOM 628 C CA . SER A 1 76 ? -16.779 -65.392 -27.447 1.00 41.16 76 SER A CA 1
ATOM 629 C C . SER A 1 76 ? -17.559 -66.702 -27.525 1.00 44.22 76 SER A C 1
ATOM 630 O O . SER A 1 76 ? -18.150 -67.102 -26.545 1.00 40.95 76 SER A O 1
ATOM 633 N N . LEU A 1 77 ? -17.555 -67.369 -28.687 1.00 46.24 77 LEU A N 1
ATOM 634 C CA . LEU A 1 77 ? -18.259 -68.655 -28.865 1.00 42.86 77 L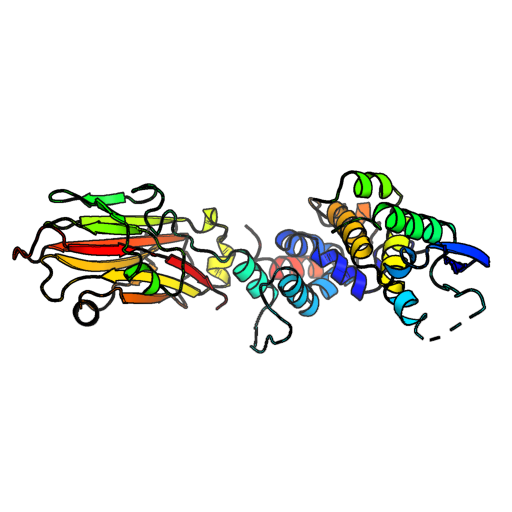EU A CA 1
ATOM 635 C C . LEU A 1 77 ? -17.439 -69.881 -28.447 1.00 44.02 77 LEU A C 1
ATOM 636 O O . LEU A 1 77 ? -17.955 -70.976 -28.395 1.00 45.82 77 LEU A O 1
ATOM 641 N N . HIS A 1 78 ? -16.156 -69.696 -28.167 1.00 47.17 78 HIS A N 1
ATOM 642 C CA . HIS A 1 78 ? -15.219 -70.808 -28.004 1.00 46.27 78 HIS A CA 1
ATOM 643 C C . HIS A 1 78 ? -15.558 -71.648 -26.791 1.00 48.26 78 HIS A C 1
ATOM 644 O O . HIS A 1 78 ? -15.753 -71.116 -25.724 1.00 56.25 78 HIS A O 1
ATOM 651 N N . ARG A 1 79 ? -15.667 -72.959 -26.995 1.00 51.34 79 ARG A N 1
ATOM 652 C CA . ARG A 1 79 ? -15.894 -73.975 -25.948 1.00 45.48 79 ARG A CA 1
ATOM 653 C C . ARG A 1 79 ? -15.968 -75.338 -26.617 1.00 43.89 79 ARG A C 1
ATOM 654 O O . ARG A 1 79 ? -16.112 -75.454 -27.847 1.00 42.30 79 ARG A O 1
ATOM 662 N N . ASN A 1 80 ? -15.878 -76.381 -25.808 1.00 40.38 80 ASN A N 1
ATOM 663 C CA . ASN A 1 80 ? -16.003 -77.699 -26.346 1.00 37.84 80 ASN A CA 1
ATOM 664 C C . ASN A 1 80 ? -17.450 -77.868 -26.879 1.00 40.92 80 ASN A C 1
ATOM 665 O O . ASN A 1 80 ? -18.442 -77.578 -26.186 1.00 38.75 80 ASN A O 1
ATOM 670 N N . LEU A 1 81 ? -17.564 -78.281 -28.139 1.00 44.04 81 LEU A N 1
ATOM 671 C CA . LEU A 1 81 ? -18.880 -78.486 -28.772 1.00 40.74 81 LEU A CA 1
ATOM 672 C C . LEU A 1 81 ? -19.337 -79.923 -28.612 1.00 40.84 81 LEU A C 1
ATOM 673 O O . LEU A 1 81 ? -20.448 -80.265 -28.964 1.00 44.24 81 LEU A O 1
ATOM 678 N N . LEU A 1 82 ? -18.473 -80.778 -28.086 1.00 39.30 82 LEU A N 1
ATOM 679 C CA . LEU A 1 82 ? -18.875 -82.142 -27.749 1.00 37.40 82 LEU A CA 1
ATOM 680 C C . LEU A 1 82 ? -19.484 -82.165 -26.309 1.00 38.66 82 LEU A C 1
ATOM 681 O O . LEU A 1 82 ? -18.870 -81.711 -25.341 1.00 36.32 82 LEU A O 1
ATOM 686 N N . HIS A 1 83 ? -20.707 -82.662 -26.196 1.00 38.02 83 HIS A N 1
ATOM 687 C CA . HIS A 1 83 ? -21.356 -82.790 -24.923 1.00 37.42 83 HIS A CA 1
ATOM 688 C C . HIS A 1 83 ? -20.908 -84.090 -24.273 1.00 36.13 83 HIS A C 1
ATOM 689 O O . HIS A 1 83 ? -20.640 -85.084 -24.960 1.00 35.05 83 HIS A O 1
ATOM 696 N N . ASN A 1 84 ? -20.850 -84.076 -22.946 1.00 32.49 84 ASN A N 1
ATOM 697 C CA . ASN A 1 84 ? -20.495 -85.246 -22.135 1.00 33.45 84 ASN A CA 1
ATOM 698 C C . ASN A 1 84 ? -19.225 -85.978 -22.590 1.00 32.33 84 ASN A C 1
ATOM 699 O O . ASN A 1 84 ? -19.249 -87.195 -22.765 1.00 32.26 84 ASN A O 1
ATOM 704 N N . PRO A 1 85 ? -18.123 -85.243 -22.772 1.00 34.59 85 PRO A N 1
ATOM 705 C CA . PRO A 1 85 ? -16.862 -85.736 -23.374 1.00 33.91 85 PRO A CA 1
ATOM 706 C C . PRO A 1 85 ? -16.040 -86.609 -22.463 1.00 36.50 85 PRO A C 1
ATOM 707 O O . PRO A 1 85 ? -15.338 -87.504 -22.909 1.00 41.71 85 PRO A O 1
ATOM 711 N N . CYS A 1 86 ? -16.070 -86.286 -21.182 1.00 40.91 86 CYS A N 1
ATOM 712 C CA . CYS A 1 86 ? -15.603 -87.181 -20.141 1.00 43.64 86 CYS A CA 1
ATOM 713 C C . CYS A 1 86 ? -16.903 -87.696 -19.679 1.00 47.17 86 CYS A C 1
ATOM 714 O O . CYS A 1 86 ? -17.935 -87.127 -20.026 1.00 69.48 86 CYS A O 1
ATOM 717 N N . ALA A 1 87 ? -16.927 -88.741 -18.904 1.00 42.26 87 ALA A N 1
ATOM 718 C CA . ALA A 1 87 ? -18.171 -89.495 -18.908 1.00 42.04 87 ALA A CA 1
ATOM 719 C C . ALA A 1 87 ? -18.992 -89.093 -17.693 1.00 39.73 87 ALA A C 1
ATOM 720 O O . ALA A 1 87 ? -19.427 -89.941 -16.964 1.00 41.34 87 ALA A O 1
ATOM 722 N N . GLU A 1 88 ? -19.147 -87.794 -17.461 1.00 39.76 88 GLU A N 1
ATOM 723 C CA . GLU A 1 88 ? -19.812 -87.292 -16.250 1.00 42.33 88 GLU A CA 1
ATOM 724 C C . GLU A 1 88 ? -21.288 -87.572 -16.190 1.00 42.60 88 GLU A C 1
ATOM 725 O O . GLU A 1 88 ? -21.879 -87.507 -15.118 1.00 40.99 88 GLU A O 1
ATOM 731 N N . GLU A 1 89 ? -21.879 -87.892 -17.334 1.00 47.84 89 GLU A N 1
ATOM 732 C CA . GLU A 1 89 ? -23.272 -88.236 -17.387 1.00 45.03 89 GLU A CA 1
ATOM 733 C C . GLU A 1 89 ? -23.510 -89.413 -18.276 1.00 39.39 89 GLU A C 1
ATOM 734 O O . GLU A 1 89 ? -24.330 -89.362 -19.189 1.00 40.31 89 GLU A O 1
ATOM 740 N N . GLY A 1 90 ? -22.807 -90.500 -17.972 1.00 38.65 90 GLY A N 1
ATOM 741 C CA . GLY A 1 90 ? -23.013 -91.780 -18.660 1.00 37.47 90 GLY A CA 1
ATOM 742 C C . GLY A 1 90 ? -22.784 -91.681 -20.162 1.00 39.49 90 GLY A C 1
ATOM 743 O O . GLY A 1 90 ? -21.876 -90.964 -20.612 1.00 38.64 90 GLY A O 1
ATOM 744 N N . PHE A 1 91 ? -23.639 -92.356 -20.934 1.00 39.73 91 PHE A N 1
ATOM 745 C CA . PHE A 1 91 ? -23.577 -92.335 -22.392 1.00 39.42 91 PHE A CA 1
ATOM 746 C C . PHE A 1 91 ? -24.513 -91.307 -23.016 1.00 41.17 91 PHE A C 1
ATOM 747 O O . PHE A 1 91 ? -24.744 -91.290 -24.236 1.00 41.62 91 PHE A O 1
ATOM 755 N N . GLU A 1 92 ? -24.969 -90.378 -22.198 1.00 41.15 92 GLU A N 1
ATOM 756 C CA . GLU A 1 92 ? -25.810 -89.315 -22.728 1.00 44.42 92 GLU A CA 1
ATOM 757 C C . GLU A 1 92 ? -25.039 -88.535 -23.791 1.00 42.38 92 GLU A C 1
ATOM 758 O O . GLU A 1 92 ? -23.854 -88.207 -23.632 1.00 46.14 92 GLU A O 1
ATOM 764 N N . PHE A 1 93 ? -25.717 -88.318 -24.905 1.00 39.91 93 PHE A N 1
ATOM 765 C CA . PHE A 1 93 ? -25.261 -87.516 -26.041 1.00 37.23 93 PHE A CA 1
ATOM 766 C C . PHE A 1 93 ? -24.464 -88.269 -27.105 1.00 37.21 93 PHE A C 1
ATOM 767 O O . PHE A 1 93 ? -24.160 -87.672 -28.154 1.00 34.89 93 PHE A O 1
ATOM 775 N N . TRP A 1 94 ? -24.224 -89.574 -26.868 1.00 36.51 94 TRP A N 1
ATOM 776 C CA . TRP A 1 94 ? -23.352 -90.448 -27.672 1.00 33.98 94 TRP A CA 1
ATOM 777 C C . TRP A 1 94 ? -24.159 -91.587 -28.271 1.00 35.57 94 TRP A C 1
ATOM 778 O O . TRP A 1 94 ? -24.908 -92.175 -27.582 1.00 38.56 94 TRP A O 1
ATOM 789 N N . SER A 1 95 ? -23.967 -91.963 -29.523 1.00 39.10 95 SER A N 1
ATOM 790 C CA . SER A 1 95 ? -24.626 -93.140 -30.039 1.00 39.25 95 SER A CA 1
ATOM 791 C C . SER A 1 95 ? -23.623 -94.251 -29.984 1.00 40.35 95 SER A C 1
ATOM 792 O O . SER A 1 95 ? -22.572 -94.191 -30.653 1.00 38.45 95 SER A O 1
ATOM 795 N N . LEU A 1 96 ? -23.970 -95.292 -29.244 1.00 37.48 96 LEU A N 1
ATOM 796 C CA . LEU A 1 96 ? -23.207 -96.497 -29.278 1.00 38.66 96 LEU A CA 1
ATOM 797 C C . LEU A 1 96 ? -23.485 -97.169 -30.637 1.00 43.70 96 LEU A C 1
ATOM 798 O O . LEU A 1 96 ? -24.341 -98.046 -30.765 1.00 48.65 96 LEU A O 1
ATOM 803 N N . ASP A 1 97 ? -22.753 -96.710 -31.657 1.00 44.44 97 ASP A N 1
ATOM 804 C CA . ASP A 1 97 ? -22.891 -97.210 -33.043 1.00 46.84 97 ASP A CA 1
ATOM 805 C C . ASP A 1 97 ? -22.683 -98.702 -33.129 1.00 47.86 97 ASP A C 1
ATOM 806 O O . ASP A 1 97 ? -23.315 -99.362 -33.941 1.00 49.58 97 ASP A O 1
ATOM 811 N N . VAL A 1 98 ? -21.762 -99.205 -32.309 1.00 44.75 98 VAL A N 1
ATOM 812 C CA . VAL A 1 98 ? -21.520 -100.616 -32.176 1.00 41.56 98 VAL A CA 1
ATOM 813 C C . VAL A 1 98 ? -21.182 -100.805 -30.725 1.00 39.85 98 VAL A C 1
ATOM 814 O O . VAL A 1 98 ? -20.429 -100.034 -30.123 1.00 41.70 98 VAL A O 1
ATOM 818 N N . ASN A 1 99 ? -21.782 -101.825 -30.160 1.00 37.52 99 ASN A N 1
ATOM 819 C CA . ASN A 1 99 ? -21.750 -102.018 -28.751 1.00 40.54 99 ASN A CA 1
ATOM 820 C C . ASN A 1 99 ? -21.681 -103.495 -28.529 1.00 39.94 99 ASN A C 1
ATOM 821 O O . ASN A 1 99 ? -22.605 -104.065 -28.004 1.00 42.01 99 ASN A O 1
ATOM 826 N N . GLY A 1 100 ? -20.555 -104.083 -28.935 1.00 37.13 100 GLY A N 1
ATOM 827 C CA . GLY A 1 100 ? -20.330 -105.500 -28.849 1.00 39.29 100 GLY A CA 1
ATOM 828 C C . GLY A 1 100 ? -19.921 -106.010 -27.466 1.00 38.51 100 GLY A C 1
ATOM 829 O O . GLY A 1 100 ? -19.626 -105.248 -26.555 1.00 40.97 100 GLY A O 1
ATOM 830 N N . GLY A 1 101 ? -19.910 -107.319 -27.338 1.00 36.49 101 GLY A N 1
ATOM 831 C CA . GLY A 1 101 ? -19.430 -107.958 -26.166 1.00 40.56 101 GLY A CA 1
ATOM 832 C C . GLY A 1 101 ? -20.269 -107.646 -24.953 1.00 41.22 101 GLY A C 1
ATOM 833 O O . GLY A 1 101 ? -21.493 -107.732 -24.968 1.00 44.01 101 GLY A O 1
ATOM 834 N N . ASP A 1 102 ? -19.566 -107.282 -23.904 1.00 40.63 102 ASP A N 1
ATOM 835 C CA . ASP A 1 102 ? -20.136 -106.984 -22.626 1.00 47.45 102 ASP A CA 1
ATOM 836 C C . ASP A 1 102 ? -20.378 -105.481 -22.555 1.00 44.98 102 ASP A C 1
ATOM 837 O O . ASP A 1 102 ? -20.654 -104.930 -21.490 1.00 46.64 102 ASP A O 1
ATOM 842 N N . GLU A 1 103 ? -20.138 -104.815 -23.683 1.00 45.48 103 GLU A N 1
ATOM 843 C CA . GLU A 1 103 ? -20.535 -103.439 -23.945 1.00 40.91 103 GLU A CA 1
ATOM 844 C C . GLU A 1 103 ? -19.640 -102.359 -23.358 1.00 37.64 103 GLU A C 1
ATOM 845 O O . GLU A 1 103 ? -18.828 -102.605 -22.465 1.00 34.96 103 GLU A O 1
ATOM 851 N N . TRP A 1 104 ? -19.820 -101.151 -23.899 1.00 36.47 104 TRP A N 1
ATOM 852 C CA . TRP A 1 104 ? -19.245 -99.933 -23.373 1.00 37.01 104 TRP A CA 1
ATOM 853 C C . TRP A 1 104 ? -19.499 -99.785 -21.887 1.00 37.45 104 TRP A C 1
ATOM 854 O O . TRP A 1 104 ? -20.632 -99.965 -21.439 1.00 37.76 104 TRP A O 1
ATOM 865 N N . LYS A 1 105 ? -18.452 -99.446 -21.126 1.00 38.77 105 LYS A N 1
ATOM 866 C CA . LYS A 1 105 ? -18.612 -99.108 -19.708 1.00 37.40 105 LYS A CA 1
ATOM 867 C C . LYS A 1 105 ? -18.120 -97.693 -19.445 1.00 33.26 105 LYS A C 1
ATOM 868 O O . LYS A 1 105 ? -17.465 -97.109 -20.290 1.00 37.92 105 LYS A O 1
ATOM 874 N N . VAL A 1 106 ? -18.493 -97.144 -18.298 1.00 31.88 106 VAL A N 1
ATOM 875 C CA . VAL A 1 106 ? -17.964 -95.910 -17.761 1.00 34.33 106 VAL A CA 1
ATOM 876 C C . VAL A 1 106 ? -17.253 -96.211 -16.451 1.00 39.69 106 VAL A C 1
ATOM 877 O O . VAL A 1 106 ? -17.814 -96.846 -15.559 1.00 38.08 106 VAL A O 1
ATOM 881 N N . GLU A 1 107 ? -16.040 -95.707 -16.282 1.00 44.82 107 GLU A N 1
ATOM 882 C CA . GLU A 1 107 ? -15.394 -95.907 -15.006 1.00 46.88 107 GLU A CA 1
ATOM 883 C C . GLU A 1 107 ? -14.440 -94.830 -14.556 1.00 46.39 107 GLU A C 1
ATOM 884 O O . GLU A 1 107 ? -14.090 -93.924 -15.323 1.00 50.06 107 GLU A O 1
ATOM 890 N N . ASP A 1 108 ? -14.114 -94.874 -13.268 1.00 42.41 108 ASP A N 1
ATOM 891 C CA . ASP A 1 108 ? -13.395 -93.783 -12.624 1.00 44.22 108 ASP A CA 1
ATOM 892 C C . ASP A 1 108 ? -11.937 -93.841 -12.904 1.00 43.91 108 ASP A C 1
ATOM 893 O O . ASP A 1 108 ? -11.348 -94.901 -12.919 1.00 43.71 108 ASP A O 1
ATOM 898 N N . LEU A 1 109 ? -11.329 -92.696 -13.142 1.00 48.60 109 LEU A N 1
ATOM 899 C CA . LEU A 1 109 ? -9.864 -92.662 -13.197 1.00 49.55 109 LEU A CA 1
ATOM 900 C C . LEU A 1 109 ? -9.284 -92.689 -11.778 1.00 50.08 109 LEU A C 1
ATOM 901 O O . LEU A 1 109 ? -9.825 -92.044 -10.875 1.00 52.92 109 LEU A O 1
ATOM 906 N N . SER A 1 110 ? -8.185 -93.419 -11.613 1.00 55.10 110 SER A N 1
ATOM 907 C CA . SER A 1 110 ? -7.223 -93.207 -10.525 1.00 56.88 110 SER A CA 1
ATOM 908 C C . SER A 1 110 ? -6.859 -91.746 -10.313 1.00 61.30 110 SER A C 1
ATOM 909 O O . SER A 1 110 ? -6.720 -90.968 -11.254 1.00 61.64 110 SER A O 1
ATOM 912 N N . ARG A 1 111 ? -6.606 -91.412 -9.062 1.00 70.61 111 ARG A N 1
ATOM 913 C CA . ARG A 1 111 ? -6.051 -90.104 -8.711 1.00 75.06 111 ARG A CA 1
ATOM 914 C C . ARG A 1 111 ? -4.651 -89.904 -9.365 1.00 68.23 111 ARG A C 1
ATOM 915 O O . ARG A 1 111 ? -4.301 -88.793 -9.768 1.00 61.17 111 ARG A O 1
ATOM 923 N N . ASP A 1 112 ? -3.887 -90.987 -9.512 1.00 65.82 112 ASP A N 1
ATOM 924 C CA . ASP A 1 112 ? -2.626 -90.943 -10.265 1.00 73.13 112 ASP A CA 1
ATOM 925 C C . ASP A 1 112 ? -2.856 -90.639 -11.753 1.00 71.44 112 ASP A C 1
ATOM 926 O O . ASP A 1 112 ? -2.146 -89.824 -12.325 1.00 75.67 112 ASP A O 1
ATOM 931 N N . GLN A 1 113 ? -3.840 -91.279 -12.381 1.00 64.37 113 GLN A N 1
ATOM 932 C CA . GLN A 1 113 ? -4.082 -91.063 -13.809 1.00 57.25 113 GLN A CA 1
ATOM 933 C C . GLN A 1 113 ? -4.707 -89.690 -14.097 1.00 55.26 113 GLN A C 1
ATOM 934 O O . GLN A 1 113 ? -4.516 -89.117 -15.180 1.00 49.93 113 GLN A O 1
ATOM 940 N N . ARG A 1 114 ? -5.427 -89.137 -13.127 1.00 57.55 114 ARG A N 1
ATOM 941 C CA . ARG A 1 114 ? -5.951 -87.768 -13.260 1.00 56.98 114 ARG A CA 1
ATOM 942 C C . ARG A 1 114 ? -4.902 -86.711 -13.588 1.00 58.84 114 ARG A C 1
ATOM 943 O O . ARG A 1 114 ? -5.214 -85.723 -14.247 1.00 62.54 114 ARG A O 1
ATOM 951 N N . LYS A 1 115 ? -3.658 -86.924 -13.150 1.00 64.24 115 LYS A N 1
ATOM 952 C CA . LYS A 1 115 ? -2.565 -85.966 -13.413 1.00 65.60 115 LYS A CA 1
ATOM 953 C C . LYS A 1 115 ? -2.133 -85.985 -14.868 1.00 60.36 115 LYS A C 1
ATOM 954 O O . LYS A 1 115 ? -1.655 -84.974 -15.378 1.00 59.41 115 LYS A O 1
ATOM 960 N N . GLU A 1 116 ? -2.317 -87.122 -15.543 1.00 58.45 116 GLU A N 1
ATOM 961 C CA . GLU A 1 116 ? -1.876 -87.272 -16.941 1.00 50.91 116 GLU A CA 1
ATOM 962 C C . GLU A 1 116 ? -2.547 -86.319 -17.909 1.00 51.24 116 GLU A C 1
ATOM 963 O O . GLU A 1 116 ? -2.086 -86.189 -19.038 1.00 57.29 116 GLU A O 1
ATOM 969 N N . PHE A 1 117 ? -3.627 -85.679 -17.456 1.00 54.82 117 PHE A N 1
ATOM 970 C CA . PHE A 1 117 ? -4.366 -84.679 -18.214 1.00 59.28 117 PHE A CA 1
ATOM 971 C C . PHE A 1 117 ? -3.879 -83.347 -17.707 1.00 74.50 117 PHE A C 1
ATOM 972 O O . PHE A 1 117 ? -3.795 -83.150 -16.489 1.00 87.79 117 PHE A O 1
ATOM 980 N N . PRO A 1 118 ? -3.535 -82.433 -18.628 1.00 89.59 118 PRO A N 1
ATOM 981 C CA . PRO A 1 118 ? -3.213 -81.083 -18.180 1.00 91.73 118 PRO A CA 1
ATOM 982 C C . PRO A 1 118 ? -4.486 -80.295 -17.885 1.00 86.15 118 PRO A C 1
ATOM 983 O O . PRO A 1 118 ? -4.538 -79.101 -18.164 1.00 71.76 118 PRO A O 1
ATOM 987 N N . ASN A 1 119 ? -5.509 -81.005 -17.386 1.00 90.19 119 ASN A N 1
ATOM 988 C CA . ASN A 1 119 ? -6.656 -80.447 -16.654 1.00 88.59 119 ASN A CA 1
ATOM 989 C C . ASN A 1 119 ? -6.825 -81.267 -15.375 1.00 92.32 119 ASN A C 1
ATOM 990 O O . ASN A 1 119 ? -6.621 -82.484 -15.386 1.00 90.50 119 ASN A O 1
ATOM 995 N N . ASP A 1 120 ? -7.216 -80.616 -14.281 1.00 97.75 120 ASP A N 1
ATOM 996 C CA . ASP A 1 120 ? -7.573 -81.339 -13.041 1.00 98.99 120 ASP A CA 1
ATOM 997 C C . ASP A 1 120 ? -8.960 -82.018 -13.115 1.00 101.22 120 ASP A C 1
ATOM 998 O O . ASP A 1 120 ? -9.323 -82.781 -12.206 1.00 87.44 120 ASP A O 1
ATOM 1003 N N . GLN A 1 121 ? -9.703 -81.759 -14.205 1.00 97.23 121 GLN A N 1
ATOM 1004 C CA . GLN A 1 121 ? -11.157 -82.000 -14.280 1.00 82.18 121 GLN A CA 1
ATOM 1005 C C . GLN A 1 121 ? -11.582 -83.125 -15.236 1.00 63.63 121 GLN A C 1
ATOM 1006 O O . GLN A 1 121 ? -12.614 -83.041 -15.867 1.00 65.32 121 GLN A O 1
ATOM 1012 N N . VAL A 1 122 ? -10.760 -84.159 -15.358 1.00 53.40 122 VAL A N 1
ATOM 1013 C CA . VAL A 1 122 ? -11.105 -85.375 -16.074 1.00 48.23 122 VAL A CA 1
ATOM 1014 C C . VAL A 1 122 ? -11.133 -86.443 -14.987 1.00 49.29 122 VAL A C 1
ATOM 1015 O O . VAL A 1 122 ? -10.080 -86.867 -14.520 1.00 55.03 122 VAL A O 1
ATOM 1019 N N . LYS A 1 123 ? -12.310 -86.861 -14.535 1.00 50.93 123 LYS A N 1
ATOM 1020 C CA . LYS A 1 123 ? -12.352 -87.867 -13.475 1.00 49.10 123 LYS A CA 1
ATOM 1021 C C . LYS A 1 123 ? -12.866 -89.223 -13.921 1.00 45.71 123 LYS A C 1
ATOM 1022 O O . LYS A 1 123 ? -12.817 -90.153 -13.164 1.00 44.73 123 LYS A O 1
ATOM 1028 N N . LYS A 1 124 ? -13.261 -89.364 -15.184 1.00 45.17 124 LYS A N 1
ATOM 1029 C CA . LYS A 1 124 ? -13.756 -90.635 -15.680 1.00 40.26 124 LYS A CA 1
ATOM 1030 C C . LYS A 1 124 ? -13.415 -90.926 -17.116 1.00 37.29 124 LYS A C 1
ATOM 1031 O O . LYS A 1 124 ? -13.111 -90.026 -17.897 1.00 34.42 124 LYS A O 1
ATOM 1037 N N . TYR A 1 125 ? -13.554 -92.190 -17.499 1.00 36.30 125 TYR A N 1
ATOM 1038 C CA . TYR A 1 125 ? -13.441 -92.551 -18.922 1.00 34.81 125 TYR A CA 1
ATOM 1039 C C . TYR A 1 125 ? -14.441 -93.554 -19.387 1.00 30.38 125 TYR A C 1
ATOM 1040 O O . TYR A 1 125 ? -15.112 -94.193 -18.605 1.00 28.33 125 TYR A O 1
ATOM 1049 N N . PHE A 1 126 ? -14.524 -93.672 -20.703 1.00 31.83 126 PHE A N 1
ATOM 1050 C CA . PHE A 1 126 ? -15.299 -94.701 -21.351 1.00 32.32 126 PHE A CA 1
ATOM 1051 C C . PHE A 1 126 ? -14.281 -95.727 -21.716 1.00 30.35 126 PHE A C 1
ATOM 1052 O O . PHE A 1 126 ? -13.153 -95.341 -22.034 1.00 27.55 126 PHE A O 1
ATOM 1060 N N . VAL A 1 127 ? -14.697 -96.998 -21.692 1.00 29.27 127 VAL A N 1
ATOM 1061 C CA . VAL A 1 127 ? -13.847 -98.145 -22.055 1.00 28.91 127 VAL A CA 1
ATOM 1062 C C . VAL A 1 127 ? -14.692 -99.131 -22.834 1.00 29.66 127 VAL A C 1
ATOM 1063 O O . VAL A 1 127 ? -15.907 -99.274 -22.555 1.00 28.91 127 VAL A O 1
ATOM 1067 N N . THR A 1 128 ? -14.059 -99.788 -23.812 1.00 30.85 128 THR A N 1
ATOM 1068 C CA . THR A 1 128 ? -14.718 -100.726 -24.743 1.00 31.23 128 THR A CA 1
ATOM 1069 C C . THR A 1 128 ? -14.584 -102.129 -24.212 1.00 36.29 128 THR A C 1
ATOM 1070 O O . THR A 1 128 ? -13.657 -102.428 -23.428 1.00 34.77 128 THR A O 1
ATOM 1074 N N . SER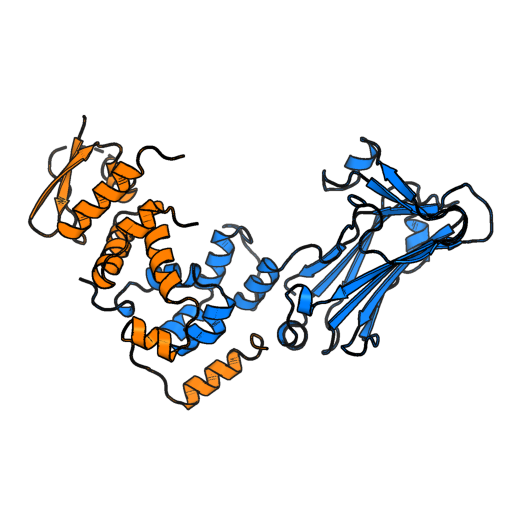 A 1 129 ? -15.470 -103.010 -24.663 1.00 38.04 129 SER A N 1
ATOM 1075 C CA . SER A 1 129 ? -15.416 -104.412 -24.279 1.00 40.58 129 SER A CA 1
ATOM 1076 C C . SER A 1 129 ? -14.353 -105.205 -25.108 1.00 42.71 129 SER A C 1
ATOM 1077 O O . SER A 1 129 ? -13.399 -104.622 -25.630 1.00 42.07 129 SER A O 1
ATOM 1080 N N . TYR A 1 130 ? -14.547 -106.525 -25.220 1.00 44.05 130 TYR A N 1
ATOM 1081 C CA . TYR A 1 130 ? -13.599 -107.462 -25.887 1.00 40.95 130 TYR A CA 1
ATOM 1082 C C . TYR A 1 130 ? -13.892 -107.641 -27.375 1.00 40.77 130 TYR A C 1
ATOM 1083 O O . TYR A 1 130 ? -13.039 -108.107 -28.110 1.00 42.94 130 TYR A O 1
ATOM 1092 N N . TYR A 1 131 ? -15.092 -107.261 -27.806 1.00 42.37 131 TYR A N 1
ATOM 1093 C CA . TYR A 1 131 ? -15.443 -107.132 -29.243 1.00 40.84 131 TYR A CA 1
ATOM 1094 C C . TYR A 1 131 ? -15.587 -105.672 -29.582 1.00 38.92 131 TYR A C 1
ATOM 1095 O O . TYR A 1 131 ? -15.620 -104.826 -28.686 1.00 41.33 131 TYR A O 1
ATOM 1104 N N . THR A 1 132 ? -15.717 -105.355 -30.869 1.00 41.21 132 THR A N 1
ATOM 1105 C CA . THR A 1 132 ? -15.603 -103.947 -31.262 1.00 40.51 132 THR A CA 1
ATOM 1106 C C . THR A 1 132 ? -16.727 -103.093 -30.669 1.00 37.68 132 THR A C 1
ATOM 1107 O O . THR A 1 132 ? -17.856 -103.514 -30.570 1.00 40.07 132 THR A O 1
ATOM 1111 N N . CYS A 1 133 ? -16.372 -101.884 -30.272 1.00 38.62 133 CYS A N 1
ATOM 1112 C CA . CYS A 1 133 ? -17.277 -100.934 -29.651 1.00 36.64 133 CYS A CA 1
ATOM 1113 C C . CYS A 1 133 ? -16.943 -99.583 -30.212 1.00 35.69 133 CYS A C 1
ATOM 1114 O O . CYS A 1 133 ? -15.804 -99.187 -30.179 1.00 38.85 133 CYS A O 1
ATOM 1117 N N . LEU A 1 134 ? -17.943 -98.861 -30.688 1.00 35.35 134 LEU A N 1
ATOM 1118 C CA . LEU A 1 134 ? -17.749 -97.578 -31.284 1.00 29.46 134 LEU A CA 1
ATOM 1119 C C . LEU A 1 134 ? -18.858 -96.623 -30.838 1.00 28.84 134 LEU A C 1
ATOM 1120 O O . LEU A 1 134 ? -20.019 -97.021 -30.686 1.00 27.82 134 LEU A O 1
ATOM 1125 N N . LYS A 1 135 ? -18.507 -95.358 -30.619 1.00 28.38 135 LYS A N 1
ATOM 1126 C CA . LYS A 1 135 ? -19.515 -94.350 -30.374 1.00 27.98 135 LYS A CA 1
ATOM 1127 C C . LYS A 1 135 ? -19.244 -93.062 -31.095 1.00 28.72 135 LYS A C 1
ATOM 1128 O O . LYS A 1 135 ? -18.148 -92.816 -31.516 1.00 32.65 135 LYS A O 1
ATOM 1134 N N . SER A 1 136 ? -20.267 -92.217 -31.103 1.00 31.36 136 SER A N 1
ATOM 1135 C CA . SER A 1 136 ? -20.494 -91.151 -32.029 1.00 30.31 136 SER A CA 1
ATOM 1136 C C . SER A 1 136 ? -21.215 -90.031 -31.402 1.00 29.71 136 SER A C 1
ATOM 1137 O O . SER A 1 136 ? -22.078 -90.219 -30.554 1.00 27.71 136 SER A O 1
ATOM 1140 N N . GLN A 1 137 ? -20.928 -88.852 -31.914 1.00 30.42 137 GLN A N 1
ATOM 1141 C CA . GLN A 1 137 ? -21.718 -87.710 -31.604 1.00 31.75 137 GLN A CA 1
ATOM 1142 C C . GLN A 1 137 ? -21.556 -86.780 -32.800 1.00 35.11 137 GLN A C 1
ATOM 1143 O O . GLN A 1 137 ? -20.490 -86.709 -33.419 1.00 34.98 137 GLN A O 1
ATOM 1149 N N . VAL A 1 138 ? -22.648 -86.128 -33.156 1.00 35.30 138 VAL A N 1
ATOM 1150 C CA . VAL A 1 138 ? -22.656 -85.203 -34.252 1.00 34.87 138 VAL A CA 1
ATOM 1151 C C . VAL A 1 138 ? -22.882 -83.820 -33.630 1.00 35.90 138 VAL A C 1
ATOM 1152 O O . VAL A 1 138 ? -23.758 -83.638 -32.797 1.00 38.53 138 VAL A O 1
ATOM 1156 N N . VAL A 1 139 ? -22.061 -82.872 -34.054 1.00 37.08 139 VAL A N 1
ATOM 1157 C CA . VAL A 1 139 ? -22.144 -81.484 -33.695 1.00 38.37 139 VAL A CA 1
ATOM 1158 C C . VAL A 1 139 ? -22.890 -80.704 -34.781 1.00 39.94 139 VAL A C 1
ATOM 1159 O O . VAL A 1 139 ? -22.563 -80.803 -35.983 1.00 40.87 139 VAL A O 1
ATOM 1163 N N . ASP A 1 140 ? -23.842 -79.898 -34.318 1.00 40.71 140 ASP A N 1
ATOM 1164 C CA . ASP A 1 140 ? -24.717 -79.056 -35.130 1.00 43.38 140 ASP A CA 1
ATOM 1165 C C . ASP A 1 140 ? -24.254 -77.622 -34.973 1.00 41.35 140 ASP A C 1
ATOM 1166 O O . ASP A 1 140 ? -24.470 -76.975 -33.935 1.00 43.51 140 ASP A O 1
ATOM 1171 N N . LEU A 1 141 ? -23.594 -77.118 -35.994 1.00 45.38 141 LEU A N 1
ATOM 1172 C CA . LEU A 1 141 ? -22.848 -75.881 -35.863 1.00 42.23 141 LEU A CA 1
ATOM 1173 C C . LEU A 1 141 ? -23.771 -74.706 -35.608 1.00 49.16 141 LEU A C 1
ATOM 1174 O O . LEU A 1 141 ? -23.571 -73.953 -34.646 1.00 54.32 141 LEU A O 1
ATOM 1179 N N . LYS A 1 142 ? -24.806 -74.587 -36.439 1.00 54.78 142 LYS A N 1
ATOM 1180 C CA . LYS A 1 142 ? -25.834 -73.562 -36.282 1.00 57.27 142 LYS A CA 1
ATOM 1181 C C . LYS A 1 142 ? -26.307 -73.536 -34.836 1.00 53.77 142 LYS A C 1
ATOM 1182 O O . LYS A 1 142 ? -26.284 -72.505 -34.185 1.00 55.99 142 LYS A O 1
ATOM 1188 N N . ALA A 1 143 ? -26.706 -74.699 -34.348 1.00 50.75 143 ALA A N 1
ATOM 1189 C CA . ALA A 1 143 ? -27.313 -74.840 -33.042 1.00 46.04 143 ALA A CA 1
ATOM 1190 C C . ALA A 1 143 ? -26.357 -74.546 -31.930 1.00 47.61 143 ALA A C 1
ATOM 1191 O O . ALA A 1 143 ? -26.801 -74.375 -30.793 1.00 45.13 143 ALA A O 1
ATOM 1193 N N . GLU A 1 144 ? -25.051 -74.516 -32.229 1.00 47.81 144 GLU A N 1
ATOM 1194 C CA . GLU A 1 144 ? -24.064 -74.187 -31.202 1.00 48.26 144 GLU A CA 1
ATOM 1195 C C . GLU A 1 144 ? -23.565 -72.746 -31.310 1.00 47.48 144 GLU A C 1
ATOM 1196 O O . GLU A 1 144 ? -22.667 -72.322 -30.553 1.00 42.61 144 GLU A O 1
ATOM 1202 N N . GLY A 1 145 ? -24.146 -72.000 -32.251 1.00 41.76 145 GLY A N 1
ATOM 1203 C CA . GLY A 1 145 ? -23.894 -70.576 -32.361 1.00 41.84 145 GLY A CA 1
ATOM 1204 C C . GLY A 1 145 ? -23.105 -70.146 -33.577 1.00 42.59 145 GLY A C 1
ATOM 1205 O O . GLY A 1 145 ? -22.854 -68.945 -33.765 1.00 43.66 145 GLY A O 1
ATOM 1206 N N . TYR A 1 146 ? -22.697 -71.119 -34.382 1.00 42.71 146 TYR A N 1
ATOM 1207 C CA . TYR A 1 146 ? -21.934 -70.868 -35.587 1.00 43.15 146 TYR A CA 1
ATOM 1208 C C . TYR A 1 146 ? -22.913 -70.899 -36.768 1.00 47.14 146 TYR A C 1
ATOM 1209 O O . TYR A 1 146 ? -23.186 -71.948 -37.396 1.00 43.34 146 TYR A O 1
ATOM 1218 N N . TRP A 1 147 ? -23.447 -69.715 -37.032 1.00 50.56 147 TRP A N 1
ATOM 1219 C CA . TRP A 1 147 ? -24.296 -69.462 -38.183 1.00 50.82 147 TRP A CA 1
ATOM 1220 C C . TRP A 1 147 ? -23.499 -69.631 -39.461 1.00 47.39 147 TRP A C 1
ATOM 1221 O O . TRP A 1 147 ? -22.279 -69.736 -39.456 1.00 46.07 147 TRP A O 1
ATOM 1232 N N . GLU A 1 148 ? -24.247 -69.694 -40.547 1.00 47.17 148 GLU A N 1
ATOM 1233 C CA . GLU A 1 148 ? -23.821 -70.292 -41.768 1.00 47.13 148 GLU A CA 1
ATOM 1234 C C . GLU A 1 148 ? -22.790 -69.437 -42.468 1.00 50.12 148 GLU A C 1
ATOM 1235 O O . GLU A 1 148 ? -21.791 -69.927 -42.982 1.00 47.72 148 GLU A O 1
ATOM 1241 N N . GLU A 1 149 ? -23.035 -68.144 -42.494 1.00 55.42 149 GLU A N 1
ATOM 1242 C CA . GLU A 1 149 ? -22.213 -67.284 -43.283 1.00 60.67 149 GLU A CA 1
ATOM 1243 C C . GLU A 1 149 ? -20.876 -67.081 -42.574 1.00 62.41 149 GLU A C 1
ATOM 1244 O O . GLU A 1 149 ? -19.847 -66.837 -43.217 1.00 65.74 149 GLU A O 1
ATOM 1250 N N . LEU A 1 150 ? -20.878 -67.225 -41.252 1.00 58.13 150 LEU A N 1
ATOM 1251 C CA . LEU A 1 150 ? -19.631 -67.246 -40.500 1.00 54.05 150 LEU A CA 1
ATOM 1252 C C . LEU A 1 150 ? -18.795 -68.441 -40.959 1.00 53.37 150 LEU A C 1
ATOM 1253 O O . LEU A 1 150 ? -17.641 -68.282 -41.378 1.00 54.79 150 LEU A O 1
ATOM 1258 N N . MET A 1 151 ? -19.385 -69.632 -40.946 1.00 48.96 151 MET A N 1
ATOM 1259 C CA . MET A 1 151 ? -18.653 -70.803 -41.445 1.00 51.80 151 MET A CA 1
ATOM 1260 C C . MET A 1 151 ? -18.144 -70.577 -42.870 1.00 53.24 151 MET A C 1
ATOM 1261 O O . MET A 1 151 ? -16.938 -70.690 -43.103 1.00 55.94 151 MET A O 1
ATOM 1266 N N . ASP A 1 152 ? -19.050 -70.215 -43.790 1.00 56.98 152 ASP A N 1
ATOM 1267 C CA . ASP A 1 152 ? -18.710 -70.023 -45.223 1.00 60.52 152 ASP A CA 1
ATOM 1268 C C . ASP A 1 152 ? -17.752 -68.846 -45.472 1.00 59.97 152 ASP A C 1
ATOM 1269 O O . ASP A 1 152 ? -16.765 -68.991 -46.181 1.00 67.96 152 ASP A O 1
ATOM 1274 N N . THR A 1 153 ? -18.028 -67.685 -44.890 1.00 62.22 153 THR A N 1
ATOM 1275 C CA . THR A 1 153 ? -17.187 -66.514 -45.131 1.00 62.79 153 THR A CA 1
ATOM 1276 C C . THR A 1 153 ? -15.779 -66.679 -44.521 1.00 64.77 153 THR A C 1
ATOM 1277 O O . THR A 1 153 ? -14.771 -66.678 -45.240 1.00 61.82 153 THR A O 1
ATOM 1281 N N . THR A 1 154 ? -15.733 -66.884 -43.209 1.00 56.37 154 THR A N 1
ATOM 1282 C CA . THR A 1 154 ? -14.486 -66.940 -42.466 1.00 56.04 154 THR A CA 1
ATOM 1283 C C . THR A 1 154 ? -13.709 -68.278 -42.418 1.00 60.70 154 THR A C 1
ATOM 1284 O O . THR A 1 154 ? -12.484 -68.281 -42.156 1.00 56.57 154 THR A O 1
ATOM 1288 N N . ARG A 1 155 ? -14.411 -69.404 -42.619 1.00 57.56 155 ARG A N 1
ATOM 1289 C CA . ARG A 1 155 ? -13.782 -70.733 -42.551 1.00 54.55 155 ARG A CA 1
ATOM 1290 C C . ARG A 1 155 ? -12.841 -70.856 -41.388 1.00 47.49 155 ARG A C 1
ATOM 1291 O O . ARG A 1 155 ? -11.662 -71.097 -41.584 1.00 44.74 155 ARG A O 1
ATOM 1299 N N . PRO A 1 156 ? -13.368 -70.708 -40.164 1.00 45.63 156 PRO A N 1
ATOM 1300 C CA . PRO A 1 156 ? -12.519 -70.703 -38.972 1.00 42.41 156 PRO A CA 1
ATOM 1301 C C . PRO A 1 156 ? -11.967 -72.098 -38.712 1.00 42.61 156 PRO A C 1
ATOM 1302 O O . PRO A 1 156 ? -12.615 -73.077 -39.091 1.00 40.06 156 PRO A O 1
ATOM 1306 N N . ASP A 1 157 ? -10.767 -72.197 -38.134 1.00 40.39 157 ASP A N 1
ATOM 1307 C CA . ASP A 1 157 ? -10.144 -73.518 -37.887 1.00 41.69 157 ASP A CA 1
ATOM 1308 C C . ASP A 1 157 ? -10.977 -74.371 -36.969 1.00 37.19 157 ASP A C 1
ATOM 1309 O O . ASP A 1 157 ? -11.566 -73.859 -36.044 1.00 41.27 157 ASP A O 1
ATOM 1314 N N . ILE A 1 158 ? -10.974 -75.677 -37.194 1.00 39.25 158 ILE A N 1
ATOM 1315 C CA . ILE A 1 158 ? -11.749 -76.638 -36.417 1.00 36.85 158 ILE A CA 1
ATOM 1316 C C . ILE A 1 158 ? -10.794 -77.662 -35.842 1.00 37.91 158 ILE A C 1
ATOM 1317 O O . ILE A 1 158 ? -10.215 -78.459 -36.593 1.00 41.65 158 ILE A O 1
ATOM 1322 N N . GLU A 1 159 ? -10.660 -77.651 -34.515 1.00 38.31 159 GLU A N 1
ATOM 1323 C CA . GLU A 1 159 ? -9.619 -78.394 -33.808 1.00 43.83 159 GLU A CA 1
ATOM 1324 C C . GLU A 1 159 ? -10.270 -79.542 -33.093 1.00 42.26 159 GLU A C 1
ATOM 1325 O O . GLU A 1 159 ? -11.219 -79.327 -3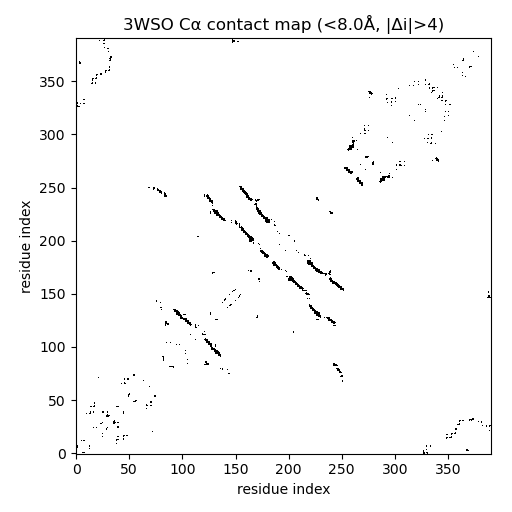2.343 1.00 46.80 159 GLU A O 1
ATOM 13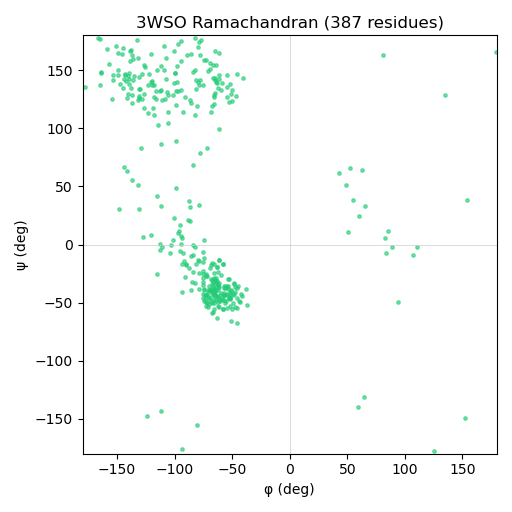31 N N . VAL A 1 160 ? -9.800 -80.758 -33.332 1.00 39.13 160 VAL A N 1
ATOM 1332 C CA . VAL A 1 160 ? -10.368 -81.909 -32.655 1.00 41.77 160 VAL A CA 1
ATOM 1333 C C . VAL A 1 160 ? -9.313 -82.598 -31.831 1.00 40.07 160 VAL A C 1
ATOM 1334 O O . VAL A 1 160 ? -8.214 -82.792 -32.277 1.00 39.17 160 VAL A O 1
ATOM 1338 N N . LYS A 1 161 ? -9.670 -82.989 -30.623 1.00 41.05 161 LYS A N 1
ATOM 1339 C CA . LYS A 1 161 ? -8.776 -83.751 -29.798 1.00 42.31 161 LYS A CA 1
ATOM 1340 C C . LYS A 1 161 ? -9.489 -84.953 -29.213 1.00 38.23 161 LYS A C 1
ATOM 1341 O O . LYS A 1 161 ? -10.712 -85.003 -29.142 1.00 40.65 161 LYS A O 1
ATOM 1347 N N . ASP A 1 162 ? -8.705 -85.919 -28.781 1.00 35.79 162 ASP A N 1
ATOM 1348 C CA . ASP A 1 162 ? -9.224 -87.065 -28.083 1.00 34.16 162 ASP A CA 1
ATOM 1349 C C . ASP A 1 162 ? -8.068 -87.750 -27.390 1.00 34.45 162 ASP A C 1
ATOM 1350 O O . ASP A 1 162 ? -6.938 -87.725 -27.903 1.00 27.87 162 ASP A O 1
ATOM 1355 N N . TRP A 1 163 ? -8.372 -88.363 -26.241 1.00 33.46 163 TRP A N 1
ATOM 1356 C CA . TRP A 1 163 ? -7.402 -89.083 -25.465 1.00 34.06 163 TRP A CA 1
ATOM 1357 C C . TRP A 1 163 ? -7.867 -90.516 -25.335 1.00 35.55 163 TRP A C 1
ATOM 1358 O O . TRP A 1 163 ? -9.055 -90.767 -25.128 1.00 33.43 163 TRP A O 1
ATOM 1369 N N . PHE A 1 164 ? -6.917 -91.434 -25.429 1.00 35.16 164 PHE A N 1
ATOM 1370 C CA . PHE A 1 164 ? -7.129 -92.824 -25.166 1.00 36.74 164 PHE A CA 1
ATOM 1371 C C . PHE A 1 164 ? -5.900 -93.496 -24.512 1.00 37.33 164 PHE A C 1
ATOM 1372 O O . PHE A 1 164 ? -4.797 -92.973 -24.500 1.00 36.01 164 PHE A O 1
ATOM 1380 N N . ALA A 1 165 ? -6.109 -94.703 -24.044 1.00 37.23 165 ALA A N 1
ATOM 1381 C CA . ALA A 1 165 ? -5.052 -95.513 -23.491 1.00 40.67 165 ALA A CA 1
ATOM 1382 C C . ALA A 1 165 ? -5.317 -96.924 -23.954 1.00 42.72 165 ALA A C 1
ATOM 1383 O O . ALA A 1 165 ? -6.421 -97.457 -23.761 1.00 44.91 165 ALA A O 1
ATOM 1385 N N . ALA A 1 166 ? -4.320 -97.520 -24.580 1.00 42.52 166 ALA A N 1
ATOM 1386 C CA . ALA A 1 166 ? -4.405 -98.907 -24.964 1.00 47.45 166 ALA A CA 1
ATOM 1387 C C . ALA A 1 166 ? -3.043 -99.541 -24.806 1.00 53.53 166 ALA A C 1
ATOM 1388 O O . ALA A 1 166 ? -2.015 -98.923 -25.124 1.00 51.53 166 ALA A O 1
ATOM 1390 N N . ARG A 1 167 ? -3.037 -100.789 -24.355 1.00 56.75 167 ARG A N 1
ATOM 1391 C CA . ARG A 1 167 ? -1.813 -101.576 -24.367 1.00 59.90 167 ARG A CA 1
ATOM 1392 C C . ARG A 1 167 ? -1.406 -101.846 -25.832 1.00 62.76 167 ARG A C 1
ATOM 1393 O O . ARG A 1 167 ? -2.281 -101.846 -26.720 1.00 65.92 167 ARG A O 1
ATOM 1401 N N . PRO A 1 168 ? -0.087 -102.075 -26.096 1.00 62.82 168 PRO A N 1
ATOM 1402 C CA . PRO A 1 168 ? 0.378 -102.408 -27.482 1.00 60.12 168 PRO A CA 1
ATOM 1403 C C . PRO A 1 168 ? -0.166 -103.754 -27.934 1.00 55.60 168 PRO A C 1
ATOM 1404 O O . PRO A 1 168 ? -0.207 -104.059 -29.109 1.00 53.95 168 PRO A O 1
ATOM 1408 N N . ASP A 1 169 ? -0.622 -104.496 -26.944 1.00 58.34 169 ASP A N 1
ATOM 1409 C CA . ASP A 1 169 ? -0.987 -105.887 -26.994 1.00 63.92 169 ASP A CA 1
ATOM 1410 C C . ASP A 1 169 ? -2.536 -106.002 -27.025 1.00 62.56 169 ASP A C 1
ATOM 1411 O O . ASP A 1 169 ? -3.091 -107.100 -27.135 1.00 58.21 169 ASP A O 1
ATOM 1416 N N . CYS A 1 170 ? -3.218 -104.850 -26.985 1.00 60.94 170 CYS A N 1
ATOM 1417 C CA . CYS A 1 170 ? -4.661 -104.770 -26.735 1.00 56.36 170 CYS A CA 1
ATOM 1418 C C . CYS A 1 170 ? -5.455 -105.505 -27.823 1.00 53.81 170 CYS A C 1
ATOM 1419 O O . CYS A 1 170 ? -5.083 -105.469 -29.003 1.00 49.43 170 CYS A O 1
ATOM 1422 N N . GLY A 1 171 ? -6.542 -106.163 -27.407 1.00 51.00 171 GLY A N 1
ATOM 1423 C CA . GLY A 1 171 ? -7.321 -107.059 -28.274 1.00 50.20 171 GLY A CA 1
ATOM 1424 C C . GLY A 1 171 ? -8.183 -106.346 -29.293 1.00 52.50 171 GLY A C 1
ATOM 1425 O O . GLY A 1 171 ? -8.726 -106.961 -30.218 1.00 59.28 171 GLY A O 1
ATOM 1426 N N . SER A 1 172 ? -8.302 -105.039 -29.116 1.00 53.45 172 SER A N 1
ATOM 1427 C CA . SER A 1 172 ? -9.049 -104.181 -29.992 1.00 48.73 172 SER A CA 1
ATOM 1428 C C . SER A 1 172 ? -8.241 -102.867 -30.179 1.00 48.57 172 SER A C 1
ATOM 1429 O O . SER A 1 172 ? -7.627 -102.351 -29.238 1.00 45.09 172 SER A O 1
ATOM 1432 N N . LYS A 1 173 ? -8.184 -102.365 -31.410 1.00 47.02 173 LYS A N 1
ATOM 1433 C CA . LYS A 1 173 ? -7.315 -101.224 -31.720 1.00 48.80 173 LYS A CA 1
ATOM 1434 C C . LYS A 1 173 ? -8.120 -99.948 -31.701 1.00 45.34 173 LYS A C 1
ATOM 1435 O O . LYS A 1 173 ? -9.252 -99.913 -32.200 1.00 49.13 173 LYS A O 1
ATOM 1441 N N . TYR A 1 174 ? -7.517 -98.901 -31.157 1.00 37.64 174 TYR A N 1
ATOM 1442 C CA . TYR A 1 174 ? -8.131 -97.595 -31.132 1.00 38.58 174 TYR A CA 1
ATOM 1443 C C . TYR A 1 174 ? -8.363 -97.010 -32.539 1.00 42.25 174 TYR A C 1
ATOM 1444 O O . TYR A 1 174 ? -7.529 -97.125 -33.436 1.00 40.49 174 TYR A O 1
ATOM 1453 N N . GLN A 1 175 ? -9.517 -96.383 -32.703 1.00 42.00 175 GLN A N 1
ATOM 1454 C CA . GLN A 1 175 ? -9.935 -95.918 -33.989 1.00 44.66 175 GLN A CA 1
ATOM 1455 C C . GLN A 1 175 ? -10.636 -94.610 -33.815 1.00 39.47 175 GLN A C 1
ATOM 1456 O O . GLN A 1 175 ? -11.306 -94.392 -32.828 1.00 41.93 175 GLN A O 1
ATOM 1462 N N . LEU A 1 176 ? -10.480 -93.745 -34.799 1.00 36.19 176 LEU A N 1
ATOM 1463 C CA . LEU A 1 176 ? -10.958 -92.380 -34.709 1.00 35.88 176 LEU A CA 1
ATOM 1464 C C . LEU A 1 176 ? -11.221 -91.868 -36.106 1.00 35.31 176 LEU A C 1
ATOM 1465 O O . LEU A 1 176 ? -10.334 -91.902 -36.963 1.00 37.47 176 LEU A O 1
ATOM 1470 N N . CYS A 1 177 ? -12.440 -91.399 -36.317 1.00 35.14 177 CYS A N 1
ATOM 1471 C CA . CYS A 1 177 ? -12.823 -90.813 -37.560 1.00 39.29 177 CYS A CA 1
ATOM 1472 C C . CYS A 1 177 ? -13.643 -89.586 -37.250 1.00 39.14 177 CYS A C 1
ATOM 1473 O O . CYS A 1 177 ? -14.495 -89.630 -36.361 1.00 40.34 177 CYS A O 1
ATOM 1476 N N . VAL A 1 178 ? -13.341 -88.497 -37.960 1.00 35.85 178 VAL A N 1
ATOM 1477 C CA . VAL A 1 178 ? -14.012 -87.215 -37.817 1.00 32.44 178 VAL A CA 1
ATOM 1478 C C . VAL A 1 178 ? -14.267 -86.641 -39.206 1.00 34.41 178 VAL A C 1
ATOM 1479 O O . VAL A 1 178 ? -13.330 -86.445 -39.975 1.00 36.06 178 VAL A O 1
ATOM 1483 N N . GLN A 1 179 ? -15.516 -86.368 -39.543 1.00 37.46 179 GLN A N 1
ATOM 1484 C CA . GLN A 1 179 ? -15.832 -85.849 -40.851 1.00 39.21 179 GLN A CA 1
ATOM 1485 C C . GLN A 1 179 ? -16.563 -84.556 -40.762 1.00 35.92 179 GLN A C 1
ATOM 1486 O O . GLN A 1 179 ? -17.507 -84.455 -40.002 1.00 35.52 179 GLN A O 1
ATOM 1492 N N . LEU A 1 180 ? -16.193 -83.609 -41.605 1.00 36.54 180 LEU A N 1
ATOM 1493 C CA . LEU A 1 180 ? -17.013 -82.404 -41.824 1.00 38.97 180 LEU A CA 1
ATOM 1494 C C . LEU A 1 180 ? -18.167 -82.741 -42.768 1.00 39.55 180 LEU A C 1
ATOM 1495 O O . LEU A 1 180 ? -17.966 -83.441 -43.750 1.00 37.50 180 LEU A O 1
ATOM 1500 N N . LEU A 1 181 ? -19.365 -82.245 -42.468 1.00 42.78 181 LEU A N 1
ATOM 1501 C CA . LEU A 1 181 ? -20.569 -82.618 -43.226 1.00 46.95 181 LEU A CA 1
ATOM 1502 C C . LEU A 1 181 ? -21.354 -81.418 -43.715 1.00 48.73 181 LEU A C 1
ATOM 1503 O O . LEU A 1 181 ? -21.419 -80.397 -43.015 1.00 48.51 181 LEU A O 1
ATOM 1508 N N . SER A 1 182 ? -21.978 -81.571 -44.892 1.00 51.30 182 SER A N 1
ATOM 1509 C CA . SER A 1 182 ? -22.805 -80.518 -45.529 1.00 54.32 182 SER A CA 1
ATOM 1510 C C . SER A 1 182 ? -24.203 -80.506 -44.948 1.00 52.92 182 SER A C 1
ATOM 1511 O O . SER A 1 182 ? -24.524 -81.317 -44.078 1.00 58.42 182 SER A O 1
ATOM 1514 N N . SER A 1 183 ? -25.039 -79.577 -45.407 1.00 57.89 183 SER A N 1
ATOM 1515 C CA . SER A 1 183 ? -26.432 -79.499 -44.919 1.00 57.30 183 SER A CA 1
ATOM 1516 C C . SER A 1 183 ? -27.187 -80.807 -45.195 1.00 52.63 183 SER A C 1
ATOM 1517 O O . SER A 1 183 ? -28.106 -81.145 -44.456 1.00 49.01 183 SER A O 1
ATOM 1520 N N . ALA A 1 184 ? -26.749 -81.542 -46.225 1.00 49.24 184 ALA A N 1
ATOM 1521 C CA . ALA A 1 184 ? -27.292 -82.863 -46.602 1.00 56.66 184 ALA A CA 1
ATOM 1522 C C . ALA A 1 184 ? -26.700 -84.048 -45.818 1.00 63.35 184 ALA A C 1
ATOM 1523 O O . ALA A 1 184 ? -27.097 -85.208 -46.034 1.00 66.29 184 ALA A O 1
ATOM 1525 N N . HIS A 1 185 ? -25.768 -83.742 -44.914 1.00 61.62 185 HIS A N 1
ATOM 1526 C CA . HIS A 1 185 ? -24.932 -84.715 -44.231 1.00 58.87 185 HIS A CA 1
ATOM 1527 C C . HIS A 1 185 ? -23.999 -85.434 -45.210 1.00 55.06 185 HIS A C 1
ATOM 1528 O O . HIS A 1 185 ? -23.659 -86.568 -45.013 1.00 55.34 185 HIS A O 1
ATOM 1535 N N . ALA A 1 186 ? -23.559 -84.740 -46.245 1.00 58.63 186 ALA A N 1
ATOM 1536 C CA . ALA A 1 186 ? -22.558 -85.284 -47.149 1.00 60.23 186 ALA A CA 1
ATOM 1537 C C . ALA A 1 186 ? -21.151 -84.827 -46.718 1.00 66.64 186 ALA A C 1
ATOM 1538 O O . ALA A 1 186 ? -20.930 -83.631 -46.481 1.00 65.51 186 ALA A O 1
ATOM 1540 N N . PRO A 1 187 ? -20.182 -85.763 -46.650 1.00 68.68 187 PRO A N 1
ATOM 1541 C CA . PRO A 1 187 ? -18.812 -85.442 -46.229 1.00 59.23 187 PRO A CA 1
ATOM 1542 C C . PRO A 1 187 ? -18.080 -84.381 -47.068 1.00 60.70 187 PRO A C 1
ATOM 1543 O O . PRO A 1 187 ? -18.191 -84.358 -48.288 1.00 64.30 187 PRO A O 1
ATOM 1547 N N . LEU A 1 188 ? -17.355 -83.505 -46.376 1.00 60.01 188 LEU A N 1
ATOM 1548 C CA . LEU A 1 188 ? -16.616 -82.391 -46.959 1.00 62.03 188 LEU A CA 1
ATOM 1549 C C . LEU A 1 188 ? -15.167 -82.360 -46.416 1.00 65.79 188 LEU A C 1
ATOM 1550 O O . LEU A 1 188 ? -14.550 -81.287 -46.294 1.00 67.44 188 LEU A O 1
ATOM 1555 N N . GLY A 1 189 ? -14.641 -83.543 -46.092 1.00 61.32 189 GLY A N 1
ATOM 1556 C CA . GLY A 1 189 ? -13.310 -83.711 -45.497 1.00 55.90 189 GLY A CA 1
ATOM 1557 C C . GLY A 1 189 ? -13.384 -84.698 -44.347 1.00 52.57 189 GLY A C 1
ATOM 1558 O O . GLY A 1 189 ? -14.228 -84.548 -43.476 1.00 48.32 189 GLY A O 1
ATOM 1559 N N . THR A 1 190 ? -12.513 -85.706 -44.360 1.00 50.65 190 THR A N 1
ATOM 1560 C CA . THR A 1 190 ? -12.459 -86.733 -43.327 1.00 50.15 190 THR A CA 1
ATOM 1561 C C . THR A 1 190 ? -11.086 -86.802 -42.673 1.00 47.21 190 THR A C 1
ATOM 1562 O O . THR A 1 190 ? -10.077 -86.630 -43.329 1.00 46.34 190 THR A O 1
ATOM 1566 N N . PHE A 1 191 ? -11.056 -87.126 -41.387 1.00 43.15 191 PHE A N 1
ATOM 1567 C CA . PHE A 1 191 ? -9.802 -87.391 -40.727 1.00 42.06 191 PHE A CA 1
ATOM 1568 C C . PHE A 1 191 ? -9.876 -88.671 -39.952 1.00 40.71 191 PHE A C 1
ATOM 1569 O O . PHE A 1 191 ? -10.809 -88.874 -39.181 1.00 34.24 191 PHE A O 1
ATOM 1577 N N . GLN A 1 192 ? -8.903 -89.538 -40.218 1.00 43.09 192 GLN A N 1
ATOM 1578 C CA . GLN A 1 192 ? -8.561 -90.643 -39.359 1.00 46.50 192 GLN A CA 1
ATOM 1579 C C . GLN A 1 192 ? -7.084 -90.602 -39.180 1.00 45.45 192 GLN A C 1
ATOM 1580 O O . GLN A 1 192 ? -6.374 -90.487 -40.154 1.00 41.46 192 GLN A O 1
ATOM 1586 N N . PRO A 1 193 ? -6.608 -90.755 -37.938 1.00 48.27 193 PRO A N 1
ATOM 1587 C CA . PRO A 1 193 ? -5.167 -90.786 -37.758 1.00 47.71 193 PRO A CA 1
ATOM 1588 C C . PRO A 1 193 ? -4.609 -92.037 -38.409 1.00 49.52 193 PRO A C 1
ATOM 1589 O O . PRO A 1 193 ? -5.280 -93.104 -38.378 1.00 46.68 193 PRO A O 1
ATOM 1593 N N . ASP A 1 194 ? -3.420 -91.894 -39.004 1.00 53.87 194 ASP A N 1
ATOM 1594 C CA . ASP A 1 194 ? -2.617 -93.033 -39.496 1.00 59.29 194 ASP A CA 1
ATOM 1595 C C . ASP A 1 194 ? -2.553 -94.151 -38.426 1.00 54.15 194 ASP A C 1
ATOM 1596 O O . ASP A 1 194 ? -2.243 -93.876 -37.269 1.00 47.96 194 ASP A O 1
ATOM 1601 N N . PRO A 1 195 ? -2.887 -95.402 -38.796 1.00 51.74 195 PRO A N 1
ATOM 1602 C CA . PRO A 1 195 ? -2.946 -96.466 -37.764 1.00 57.86 195 PRO A CA 1
ATOM 1603 C C . PRO A 1 195 ? -1.596 -96.803 -37.126 1.00 64.90 195 PRO A C 1
ATOM 1604 O O . PRO A 1 195 ? -1.545 -97.240 -35.967 1.00 58.08 195 PRO A O 1
ATOM 1608 N N . ALA A 1 196 ? -0.525 -96.614 -37.901 1.00 67.54 196 ALA A N 1
ATOM 1609 C CA . ALA A 1 196 ? 0.839 -96.774 -37.417 1.00 64.56 196 ALA A CA 1
ATOM 1610 C C . ALA A 1 196 ? 1.105 -95.890 -36.189 1.00 59.12 196 ALA A C 1
ATOM 1611 O O . ALA A 1 196 ? 1.632 -96.365 -35.180 1.00 59.97 196 ALA A O 1
ATOM 1613 N N . THR A 1 197 ? 0.741 -94.616 -36.269 1.00 54.37 197 THR A N 1
ATOM 1614 C CA . THR A 1 197 ? 1.058 -93.690 -35.176 1.00 58.16 197 THR A CA 1
ATOM 1615 C C . THR A 1 197 ? 0.063 -93.853 -34.002 1.00 61.82 197 THR A C 1
ATOM 1616 O O . THR A 1 197 ? 0.338 -93.382 -32.883 1.00 67.54 197 THR A O 1
ATOM 1620 N N . ILE A 1 198 ? -1.059 -94.541 -34.250 1.00 53.19 198 ILE A N 1
ATOM 1621 C CA . ILE A 1 198 ? -1.961 -94.990 -33.176 1.00 51.59 198 ILE A CA 1
ATOM 1622 C C . ILE A 1 198 ? -1.344 -96.152 -32.368 1.00 50.46 198 ILE A C 1
ATOM 1623 O O . ILE A 1 198 ? -1.309 -96.094 -31.124 1.00 52.16 198 ILE A O 1
ATOM 1628 N N . GLN A 1 199 ? -0.861 -97.179 -33.070 1.00 50.60 199 GLN A N 1
ATOM 1629 C CA . GLN A 1 199 ? -0.109 -98.286 -32.443 1.00 57.43 199 GLN A CA 1
ATOM 1630 C C . GLN A 1 199 ? 1.120 -97.754 -31.680 1.00 53.66 199 GLN A C 1
ATOM 1631 O O . GLN A 1 199 ? 1.428 -98.214 -30.594 1.00 47.29 199 GLN A O 1
ATOM 1637 N N . GLN A 1 200 ? 1.771 -96.737 -32.229 1.00 56.17 200 GLN A N 1
ATOM 1638 C CA . GLN A 1 200 ? 2.877 -96.090 -31.551 1.00 60.21 200 GLN A CA 1
ATOM 1639 C C . GLN A 1 200 ? 2.408 -95.460 -30.242 1.00 61.08 200 GLN A C 1
ATOM 1640 O O . GLN A 1 200 ? 3.159 -95.450 -29.275 1.00 59.08 200 GLN A O 1
ATOM 1646 N N . LYS A 1 201 ? 1.177 -94.935 -30.204 1.00 59.15 201 LYS A N 1
ATOM 1647 C CA . LYS A 1 201 ? 0.639 -94.312 -28.971 1.00 54.00 201 LYS A CA 1
ATOM 1648 C C . LYS A 1 201 ? 0.035 -95.304 -28.010 1.00 50.87 201 LYS A C 1
ATOM 1649 O O . LYS A 1 201 ? -0.298 -94.972 -26.878 1.00 48.99 201 LYS A O 1
ATOM 1655 N N . SER A 1 202 ? -0.111 -96.531 -28.459 1.00 51.27 202 SER A N 1
ATOM 1656 C CA . SER A 1 202 ? -0.624 -97.565 -27.612 1.00 57.40 202 SER A CA 1
ATOM 1657 C C . SER A 1 202 ? 0.492 -98.178 -26.767 1.00 58.58 202 SER A C 1
ATOM 1658 O O . SER A 1 202 ? 0.911 -99.320 -27.010 1.00 58.25 202 SER A O 1
ATOM 1661 N N . ASP A 1 203 ? 1.010 -97.384 -25.825 1.00 63.03 203 ASP A N 1
ATOM 1662 C CA . ASP A 1 203 ? 1.628 -97.899 -24.584 1.00 64.90 203 ASP A CA 1
ATOM 1663 C C . ASP A 1 203 ? 0.455 -97.853 -23.620 1.00 67.49 203 ASP A C 1
ATOM 1664 O O . ASP A 1 203 ? -0.643 -97.508 -24.043 1.00 83.60 203 ASP A O 1
ATOM 1669 N N . ALA A 1 204 ? 0.601 -98.156 -22.346 1.00 57.97 204 ALA A N 1
ATOM 1670 C CA . ALA A 1 204 ? -0.633 -98.215 -21.552 1.00 54.83 204 ALA A CA 1
ATOM 1671 C C . ALA A 1 204 ? -1.020 -96.877 -20.953 1.00 53.28 204 ALA A C 1
ATOM 1672 O O . ALA A 1 204 ? -1.798 -96.839 -19.998 1.00 55.90 204 ALA A O 1
ATOM 1674 N N . LYS A 1 205 ? -0.513 -95.783 -21.523 1.00 47.73 205 LYS A N 1
ATOM 1675 C CA . LYS A 1 205 ? -0.751 -94.456 -20.967 1.00 46.93 205 LYS A CA 1
ATOM 1676 C C . LYS A 1 205 ? -1.712 -93.597 -21.793 1.00 47.09 205 LYS A C 1
ATOM 1677 O O . LYS A 1 205 ? -1.970 -93.816 -22.996 1.00 40.88 205 LYS A O 1
ATOM 1683 N N . TRP A 1 206 ? -2.235 -92.591 -21.126 1.00 41.71 206 TRP A N 1
ATOM 1684 C CA . TRP A 1 206 ? -3.116 -91.689 -21.775 1.00 43.95 206 TRP A CA 1
ATOM 1685 C C . TRP A 1 206 ? -2.365 -90.867 -22.817 1.00 46.20 206 TRP A C 1
ATOM 1686 O O . TRP A 1 206 ? -1.420 -90.147 -22.468 1.00 46.93 206 TRP A O 1
ATOM 1697 N N . ARG A 1 207 ? -2.782 -90.998 -24.082 1.00 45.86 207 ARG A N 1
ATOM 1698 C CA . ARG A 1 207 ? -2.274 -90.172 -25.192 1.00 45.21 207 ARG A CA 1
ATOM 1699 C C . ARG A 1 207 ? -3.324 -89.339 -25.925 1.00 45.18 207 ARG A C 1
ATOM 1700 O O . ARG A 1 207 ? -4.406 -89.797 -26.195 1.00 52.74 207 ARG A O 1
ATOM 1708 N N . GLU A 1 208 ? -2.961 -88.124 -26.283 1.00 42.11 208 GLU A N 1
ATOM 1709 C CA . GLU A 1 208 ? -3.778 -87.283 -27.072 1.00 42.62 208 GLU A CA 1
ATOM 1710 C C . GLU A 1 208 ? -3.641 -87.600 -28.538 1.00 44.39 208 GLU A C 1
ATOM 1711 O O . GLU A 1 208 ? -2.603 -88.060 -28.986 1.00 46.90 208 GLU A O 1
ATOM 1717 N N . VAL A 1 209 ? -4.706 -87.371 -29.290 1.00 42.22 209 VAL A N 1
ATOM 1718 C CA . VAL A 1 209 ? -4.583 -87.297 -30.729 1.00 39.50 209 VAL A CA 1
ATOM 1719 C C . VAL A 1 209 ? -5.369 -86.112 -31.190 1.00 42.47 209 VAL A C 1
ATOM 1720 O O . VAL A 1 209 ? -6.416 -85.781 -30.620 1.00 50.31 209 VAL A O 1
ATOM 1724 N N . SER A 1 210 ? -4.851 -85.469 -32.230 1.00 41.37 210 SER A N 1
ATOM 1725 C CA . SER A 1 210 ? -5.170 -84.081 -32.484 1.00 38.29 210 SER A CA 1
ATOM 1726 C C . SER A 1 210 ? -5.153 -83.735 -33.945 1.00 37.16 210 SER A C 1
ATOM 1727 O O . SER A 1 210 ? -4.364 -84.267 -34.660 1.00 37.10 210 SER A O 1
ATOM 1730 N N . HIS A 1 211 ? -6.018 -82.832 -34.388 1.00 38.58 211 HIS A N 1
ATOM 1731 C CA . HIS A 1 211 ? -6.066 -82.466 -35.791 1.00 39.27 211 HIS A CA 1
ATOM 1732 C C . HIS A 1 211 ? -6.821 -81.189 -35.963 1.00 42.13 211 HIS A C 1
ATOM 1733 O O . HIS A 1 211 ? -7.732 -80.882 -35.215 1.00 40.98 211 HIS A O 1
ATOM 1740 N N . THR A 1 212 ? -6.419 -80.415 -36.959 1.00 44.83 212 THR A N 1
ATOM 1741 C CA . THR A 1 212 ? -7.099 -79.183 -37.226 1.00 44.61 212 THR A CA 1
ATOM 1742 C C . THR A 1 212 ? -7.444 -79.195 -38.679 1.00 42.62 212 THR A C 1
ATOM 1743 O O . THR A 1 212 ? -6.562 -79.428 -39.495 1.00 50.26 212 THR A O 1
ATOM 1747 N N . PHE A 1 213 ? -8.727 -79.004 -38.989 1.00 42.56 213 PHE A N 1
ATOM 1748 C CA . PHE A 1 213 ? -9.188 -78.775 -40.374 1.00 41.53 213 PHE A CA 1
ATOM 1749 C C . PHE A 1 213 ? -9.084 -77.285 -40.732 1.00 42.92 213 PHE A C 1
ATOM 1750 O O . PHE A 1 213 ? -9.709 -76.439 -40.082 1.00 43.74 213 PHE A O 1
ATOM 1758 N N . SER A 1 214 ? -8.330 -76.954 -41.771 1.00 47.20 214 SER A N 1
ATOM 1759 C CA . SER A 1 214 ? -8.319 -75.570 -42.288 1.00 49.74 214 SER A CA 1
ATOM 1760 C C . SER A 1 214 ? -8.625 -75.583 -43.766 1.00 48.57 214 SER A C 1
ATOM 1761 O O . SER A 1 214 ? -8.357 -76.560 -44.460 1.00 48.45 214 SER A O 1
ATOM 1764 N N . ASN A 1 215 ? -9.158 -74.460 -44.229 1.00 50.76 215 ASN A N 1
ATOM 1765 C CA . ASN A 1 215 ? -9.486 -74.229 -45.634 1.00 53.15 215 ASN A CA 1
ATOM 1766 C C . ASN A 1 215 ? -10.493 -75.205 -46.177 1.00 48.09 215 ASN A C 1
ATOM 1767 O O . ASN A 1 215 ? -10.551 -75.432 -47.372 1.00 45.83 215 ASN A O 1
ATOM 1772 N N . TYR A 1 216 ? -11.305 -75.766 -45.293 1.00 47.76 216 TYR A N 1
ATOM 1773 C CA . TYR A 1 216 ? -12.368 -76.663 -45.718 1.00 45.93 216 TYR A CA 1
ATOM 1774 C C . TYR A 1 216 ? -13.336 -75.883 -46.628 1.00 46.59 216 TYR A C 1
ATOM 1775 O O . TYR A 1 216 ? -13.296 -74.667 -46.698 1.00 47.22 216 TYR A O 1
ATOM 1784 N N . PRO A 1 217 ? -14.190 -76.585 -47.351 1.00 50.09 217 PRO A N 1
ATOM 1785 C CA . PRO A 1 217 ? -14.993 -75.832 -48.307 1.00 54.89 217 PRO A CA 1
ATOM 1786 C C . PRO A 1 217 ? -16.149 -75.068 -47.670 1.00 53.56 217 PRO A C 1
ATOM 1787 O O . PRO A 1 217 ? -16.413 -75.213 -46.480 1.00 55.63 217 PRO A O 1
ATOM 1791 N N . PRO A 1 218 ? -16.876 -74.285 -48.477 1.00 58.51 218 PRO A N 1
ATOM 1792 C CA . PRO A 1 218 ? -18.107 -73.735 -47.923 1.00 59.73 218 PRO A CA 1
ATOM 1793 C C . PRO A 1 218 ? -19.144 -74.852 -47.809 1.00 55.16 218 PRO A C 1
ATOM 1794 O O . PRO A 1 218 ? -19.013 -75.865 -48.482 1.00 52.09 218 PRO A O 1
ATOM 1798 N N . GLY A 1 219 ? -20.148 -74.672 -46.958 1.00 56.37 219 GLY A N 1
ATOM 1799 C CA . GLY A 1 219 ? -21.188 -75.691 -46.767 1.00 57.83 219 GLY A CA 1
ATOM 1800 C C . GLY A 1 219 ? -21.164 -76.487 -45.462 1.00 53.32 219 GLY A C 1
ATOM 1801 O O . GLY A 1 219 ? -22.107 -77.211 -45.180 1.00 53.67 219 GLY A O 1
ATOM 1802 N N . VAL A 1 220 ? -20.115 -76.352 -44.657 1.00 50.30 220 VAL A N 1
ATOM 1803 C CA . VAL A 1 220 ? -19.965 -77.203 -43.467 1.00 47.45 220 VAL A CA 1
ATOM 1804 C C . VAL A 1 220 ? -21.020 -76.854 -42.437 1.00 43.94 220 VAL A C 1
ATOM 1805 O O . VAL A 1 220 ? -21.023 -75.769 -41.914 1.00 42.66 220 VAL A O 1
ATOM 1809 N N . ARG A 1 221 ? -21.932 -77.770 -42.153 1.00 47.18 221 ARG A N 1
ATOM 1810 C CA . ARG A 1 221 ? -22.947 -77.509 -41.131 1.00 48.13 221 ARG A CA 1
ATOM 1811 C C . ARG A 1 221 ? -22.813 -78.445 -39.947 1.00 45.91 221 ARG A C 1
ATOM 1812 O O . ARG A 1 221 ? -23.232 -78.105 -38.863 1.00 50.01 221 ARG A O 1
ATOM 1820 N N . TYR A 1 222 ? -22.234 -79.622 -40.138 1.00 48.23 222 TYR A N 1
ATOM 1821 C CA . TYR A 1 222 ? -22.060 -80.568 -39.020 1.00 45.70 222 TYR A CA 1
ATOM 1822 C C . TYR A 1 222 ? -20.689 -81.197 -39.022 1.00 40.10 222 TYR A C 1
ATOM 1823 O O . TYR A 1 222 ? -19.987 -81.222 -40.030 1.00 35.92 222 TYR A O 1
ATOM 1832 N N . ILE A 1 223 ? -20.319 -81.701 -37.859 1.00 38.88 223 ILE A N 1
ATOM 1833 C CA . ILE A 1 223 ? -19.110 -82.512 -37.704 1.00 37.74 223 ILE A CA 1
ATOM 1834 C C . ILE A 1 223 ? -19.524 -83.819 -37.034 1.00 37.01 223 ILE A C 1
ATOM 1835 O O . ILE A 1 223 ? -20.208 -83.772 -36.024 1.00 37.12 223 ILE A O 1
ATOM 1840 N N . TRP A 1 224 ? -19.123 -84.956 -37.601 1.00 33.72 224 TRP A N 1
ATOM 1841 C CA . TRP A 1 224 ? -19.398 -86.270 -37.049 1.00 31.91 224 TRP A CA 1
ATOM 1842 C C . TRP A 1 224 ? -18.092 -86.802 -36.467 1.00 33.65 224 TRP A C 1
ATOM 1843 O O . TRP A 1 224 ? -17.063 -86.758 -37.133 1.00 34.45 224 TRP A O 1
ATOM 1854 N N . PHE A 1 225 ? -18.145 -87.298 -35.237 1.00 30.46 225 PHE A N 1
ATOM 1855 C CA . PHE A 1 225 ? -16.982 -87.729 -34.491 1.00 29.69 225 PHE A CA 1
ATOM 1856 C C . PHE A 1 225 ? -17.287 -89.112 -33.943 1.00 30.53 225 PHE A C 1
ATOM 1857 O O . PHE A 1 225 ? -18.277 -89.275 -33.266 1.00 38.83 225 PHE A O 1
ATOM 1865 N N . GLN A 1 226 ? -16.445 -90.097 -34.205 1.00 30.55 226 GLN A N 1
ATOM 1866 C CA . GLN A 1 226 ? -16.701 -91.476 -33.805 1.00 30.51 226 GLN A CA 1
ATOM 1867 C C . GLN A 1 226 ? -15.419 -92.108 -33.378 1.00 30.50 226 GLN A C 1
ATOM 1868 O O . GLN A 1 226 ? -14.395 -91.899 -34.015 1.00 28.62 226 GLN A O 1
ATOM 1874 N N . HIS A 1 227 ? -15.472 -92.916 -32.332 1.00 30.02 227 HIS A N 1
ATOM 1875 C CA . HIS A 1 227 ? -14.271 -93.557 -31.830 1.00 30.88 227 HIS A CA 1
ATOM 1876 C C . HIS A 1 227 ? -14.579 -94.789 -31.007 1.00 32.69 227 HIS A C 1
ATOM 1877 O O . HIS A 1 227 ? -15.710 -95.004 -30.649 1.00 32.02 227 HIS A O 1
ATOM 1884 N N . GLY A 1 228 ? -13.539 -95.574 -30.704 1.00 34.81 228 GLY A N 1
ATOM 1885 C CA . GLY A 1 228 ? -13.697 -96.827 -29.992 1.00 34.18 228 GLY A CA 1
ATOM 1886 C C . GLY A 1 228 ? -12.608 -97.789 -30.350 1.00 33.74 228 GLY A C 1
ATOM 1887 O O . GLY A 1 228 ? -11.510 -97.367 -30.623 1.00 34.95 228 GLY A O 1
ATOM 1888 N N . GLY A 1 229 ? -12.903 -99.078 -30.327 1.00 34.75 229 GLY A N 1
ATOM 1889 C CA . GLY A 1 229 ? -11.886 -100.108 -30.599 1.00 37.12 229 GLY A CA 1
ATOM 1890 C C . GLY A 1 229 ? -12.415 -101.080 -31.631 1.00 39.86 229 GLY A C 1
ATOM 1891 O O . GLY A 1 229 ? -13.566 -101.524 -31.525 1.00 36.61 229 GLY A O 1
ATOM 1892 N N . VAL A 1 230 ? -11.628 -101.430 -32.643 1.00 41.64 230 VAL A N 1
ATOM 1893 C CA . VAL A 1 230 ? -12.110 -102.495 -33.497 1.00 44.78 230 VAL A CA 1
ATOM 1894 C C . VAL A 1 230 ? -11.329 -103.757 -33.199 1.00 44.75 230 VAL A C 1
ATOM 1895 O O . VAL A 1 230 ? -10.115 -103.745 -33.140 1.00 45.92 230 VAL A O 1
ATOM 1899 N N . ASP A 1 231 ? -12.064 -104.831 -32.954 1.00 51.81 231 ASP A N 1
ATOM 1900 C CA . ASP A 1 231 ? -11.509 -106.150 -32.641 1.00 53.31 231 ASP A CA 1
ATOM 1901 C C . ASP A 1 231 ? -10.425 -106.631 -33.627 1.00 51.25 231 ASP A C 1
ATOM 1902 O O . ASP A 1 231 ? -10.655 -106.748 -34.831 1.00 50.24 231 ASP A O 1
ATOM 1907 N N . THR A 1 232 ? -9.251 -106.931 -33.080 1.00 51.78 232 THR A N 1
ATOM 1908 C CA . THR A 1 232 ? -8.178 -107.613 -33.801 1.00 53.71 232 THR A CA 1
ATOM 1909 C C . THR A 1 232 ? -8.409 -109.137 -34.005 1.00 60.10 232 THR A C 1
ATOM 1910 O O . THR A 1 232 ? -7.817 -109.745 -34.890 1.00 60.65 232 THR A O 1
ATOM 1914 N N . HIS A 1 233 ? -9.247 -109.739 -33.161 1.00 65.61 233 HIS A N 1
ATOM 1915 C CA . HIS A 1 233 ? -9.601 -111.177 -33.200 1.00 68.20 233 HIS A CA 1
ATOM 1916 C C . HIS A 1 233 ? -8.605 -112.055 -32.455 1.00 65.01 233 HIS A C 1
ATOM 1917 O O . HIS A 1 233 ? -8.637 -113.260 -32.579 1.00 68.93 233 HIS A O 1
ATOM 1924 N N . TYR A 1 234 ? -7.714 -111.458 -31.683 1.00 65.08 234 TYR A N 1
ATOM 1925 C CA . TYR A 1 234 ? -6.971 -112.225 -30.720 1.00 66.52 234 TYR A CA 1
ATOM 1926 C C . TYR A 1 234 ? -7.380 -111.687 -29.333 1.00 64.75 234 TYR A C 1
ATOM 1927 O O . TYR A 1 234 ? -7.369 -110.479 -29.071 1.00 68.16 234 TYR A O 1
ATOM 1936 N N . TRP A 1 235 ? -7.831 -112.591 -28.476 1.00 58.18 235 TRP A N 1
ATOM 1937 C CA . TRP A 1 235 ? -8.199 -112.257 -27.120 1.00 54.22 235 TRP A CA 1
ATOM 1938 C C . TRP A 1 235 ? -6.991 -111.742 -26.357 1.00 53.20 235 TRP A C 1
ATOM 1939 O O . TRP A 1 235 ? -5.911 -112.307 -26.452 1.00 55.02 235 TRP A O 1
ATOM 1950 N N . ALA A 1 236 ? -7.173 -110.654 -25.618 1.00 53.24 236 ALA A N 1
ATOM 1951 C CA . ALA A 1 236 ? -6.119 -110.118 -24.755 1.00 53.17 236 ALA A CA 1
ATOM 1952 C C . ALA A 1 236 ? -6.687 -109.460 -23.526 1.00 53.15 236 ALA A C 1
ATOM 1953 O O . ALA A 1 236 ? -6.107 -108.516 -23.018 1.00 58.02 236 ALA A O 1
ATOM 1955 N N . GLY A 1 237 ? -7.832 -109.939 -23.059 1.00 54.45 237 GLY A N 1
ATOM 1956 C CA . GLY A 1 237 ? -8.506 -109.322 -21.945 1.00 50.95 237 GLY A CA 1
ATOM 1957 C C . GLY A 1 237 ? -9.942 -108.923 -22.200 1.00 50.27 237 GLY A C 1
ATOM 1958 O O . GLY A 1 237 ? -10.493 -109.105 -23.273 1.00 56.79 237 GLY A O 1
ATOM 1959 N N . TRP A 1 238 ? -10.512 -108.325 -21.177 1.00 46.85 238 TRP A N 1
ATOM 1960 C CA . TRP A 1 238 ? -11.911 -108.085 -21.072 1.00 45.84 238 TRP A CA 1
ATOM 1961 C C . TRP A 1 238 ? -12.302 -106.724 -21.669 1.00 49.05 238 TRP A C 1
ATOM 1962 O O . TRP A 1 238 ? -13.486 -106.464 -21.980 1.00 45.79 238 TRP A O 1
ATOM 1973 N N . TYR A 1 239 ? -11.304 -105.861 -21.837 1.00 42.14 239 TYR A N 1
ATOM 1974 C CA . TYR A 1 239 ? -11.561 -104.532 -22.344 1.00 41.64 239 TYR A CA 1
ATOM 1975 C C . TYR A 1 239 ? -10.549 -104.032 -23.363 1.00 38.37 239 TYR A C 1
ATOM 1976 O O . TYR A 1 239 ? -9.430 -104.419 -23.396 1.00 35.59 239 TYR A O 1
ATOM 1985 N N . GLY A 1 240 ? -10.943 -103.085 -24.159 1.00 41.37 240 GLY A N 1
ATOM 1986 C CA . GLY A 1 240 ? -10.023 -102.542 -25.119 1.00 40.12 240 GLY A CA 1
ATOM 1987 C C . GLY A 1 240 ? -9.696 -101.127 -24.749 1.00 37.25 240 GLY A C 1
ATOM 1988 O O . GLY A 1 240 ? -9.589 -100.812 -23.565 1.00 35.75 240 GLY A O 1
ATOM 1989 N N . PRO A 1 241 ? -9.542 -100.272 -25.772 1.00 35.89 241 PRO A N 1
ATOM 1990 C CA . PRO A 1 241 ? -9.119 -98.915 -25.572 1.00 35.59 241 PRO A CA 1
ATOM 1991 C C . PRO A 1 241 ? -10.041 -98.265 -24.594 1.00 35.69 241 PRO A C 1
ATOM 1992 O O . PRO A 1 241 ? -11.217 -98.629 -24.555 1.00 38.48 241 PRO A O 1
ATOM 1996 N N . ARG A 1 242 ? -9.478 -97.375 -23.787 1.00 34.28 242 ARG A N 1
ATOM 1997 C CA . ARG A 1 242 ? -10.211 -96.452 -22.969 1.00 35.09 242 ARG A CA 1
ATOM 1998 C C . ARG A 1 242 ? -10.052 -95.087 -23.590 1.00 35.01 242 ARG A C 1
ATOM 1999 O O . ARG A 1 242 ? -8.995 -94.789 -24.090 1.00 37.75 242 ARG A O 1
ATOM 2007 N N . VAL A 1 243 ? -11.099 -94.279 -23.576 1.00 34.12 243 VAL A N 1
ATOM 2008 C CA . VAL A 1 243 ? -11.104 -92.965 -24.210 1.00 32.72 243 VAL A CA 1
ATOM 2009 C C . VAL A 1 243 ? -11.833 -91.962 -23.307 1.00 34.69 243 VAL A C 1
ATOM 2010 O O . VAL A 1 243 ? -12.747 -92.330 -22.543 1.00 30.07 243 VAL A O 1
ATOM 2014 N N . THR A 1 244 ? -11.389 -90.708 -23.343 1.00 34.56 244 THR A N 1
ATOM 2015 C CA . THR A 1 244 ? -12.052 -89.656 -22.594 1.00 32.42 244 THR A CA 1
ATOM 2016 C C . THR A 1 244 ? -11.588 -88.305 -23.113 1.00 32.38 244 THR A C 1
ATOM 2017 O O . THR A 1 244 ? -10.785 -88.230 -24.034 1.00 34.06 244 THR A O 1
ATOM 2021 N N . ASN A 1 245 ? -12.161 -87.250 -22.552 1.00 32.35 245 ASN A N 1
ATOM 2022 C CA . ASN A 1 245 ? -11.704 -85.898 -22.764 1.00 33.99 245 ASN A CA 1
ATOM 2023 C C . ASN A 1 245 ? -11.637 -85.516 -24.242 1.00 35.89 245 ASN A C 1
ATOM 2024 O O . ASN A 1 245 ? -10.727 -84.816 -24.690 1.00 42.85 245 ASN A O 1
ATOM 2029 N N . SER A 1 246 ? -12.625 -85.985 -24.983 1.00 35.26 246 SER A N 1
ATOM 2030 C CA . SER A 1 246 ? -12.763 -85.701 -26.381 1.00 36.83 246 SER A CA 1
ATOM 2031 C C . SER A 1 246 ? -13.110 -84.237 -26.490 1.00 39.64 246 SER A C 1
ATOM 2032 O O . SER A 1 246 ? -13.747 -83.711 -25.566 1.00 37.53 246 SER A O 1
ATOM 2035 N N . SER A 1 247 ? -12.731 -83.572 -27.596 1.00 34.76 247 SER A N 1
ATOM 2036 C CA . SER A 1 247 ? -13.201 -82.196 -27.765 1.00 33.26 247 SER A CA 1
ATOM 2037 C C . SER A 1 247 ? -13.205 -81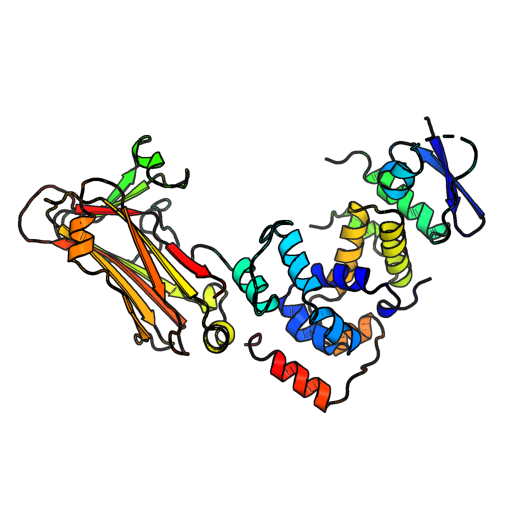.751 -29.217 1.00 30.59 247 SER A C 1
ATOM 2038 O O . SER A 1 247 ? -12.464 -82.270 -30.026 1.00 29.68 247 SER A O 1
ATOM 2041 N N . ILE A 1 248 ? -14.041 -80.782 -29.530 1.00 27.33 248 ILE A N 1
ATOM 2042 C CA . ILE A 1 248 ? -14.029 -80.149 -30.817 1.00 29.73 248 ILE A CA 1
ATOM 2043 C C . ILE A 1 248 ? -14.180 -78.680 -30.500 1.00 32.81 248 ILE A C 1
ATOM 2044 O O . ILE A 1 248 ? -15.061 -78.321 -29.749 1.00 36.62 248 ILE A O 1
ATOM 2049 N N . THR A 1 249 ? -13.313 -77.828 -31.037 1.00 36.20 249 THR A N 1
ATOM 2050 C CA . THR A 1 249 ? -13.485 -76.378 -30.892 1.00 39.68 249 THR A CA 1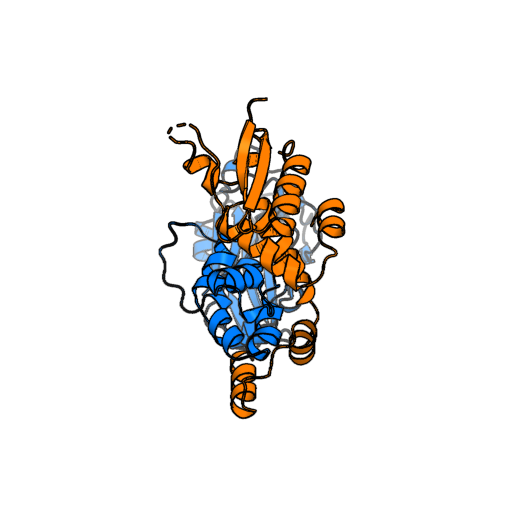
ATOM 2051 C C . THR A 1 249 ? -13.198 -75.650 -32.207 1.00 41.68 249 THR A C 1
ATOM 2052 O O . THR A 1 249 ? -12.568 -76.197 -33.111 1.00 46.86 249 THR A O 1
ATOM 2056 N N . ILE A 1 250 ? -13.662 -74.414 -32.281 1.00 39.60 250 ILE A N 1
ATOM 2057 C CA . ILE A 1 250 ? -13.424 -73.552 -33.398 1.00 39.37 250 ILE A CA 1
ATOM 2058 C C . ILE A 1 250 ? -12.662 -72.313 -32.914 1.00 42.03 250 ILE A C 1
ATOM 2059 O O . ILE A 1 250 ? -13.139 -71.565 -32.069 1.00 37.15 250 ILE A O 1
ATOM 2064 N N . ARG A 1 251 ? -11.454 -72.157 -33.452 1.00 47.41 251 ARG A N 1
ATOM 2065 C CA . ARG A 1 251 ? -10.466 -71.180 -33.028 1.00 49.75 251 ARG A CA 1
ATOM 2066 C C . ARG A 1 251 ? -10.304 -70.081 -34.076 1.00 53.64 251 ARG A C 1
ATOM 2067 O O . ARG A 1 251 ? -10.502 -70.325 -35.277 1.00 47.28 251 ARG A O 1
ATOM 2075 N N . PRO A 1 252 ? -9.947 -68.868 -33.636 1.00 58.81 252 PRO A N 1
ATOM 2076 C CA . PRO A 1 252 ? -9.589 -67.835 -34.608 1.00 71.57 252 PRO A CA 1
ATOM 2077 C C . PRO A 1 252 ? -8.505 -68.354 -35.560 1.00 83.00 252 PRO A C 1
ATOM 2078 O O . PRO A 1 252 ? -7.444 -68.780 -35.090 1.00 83.96 252 PRO A O 1
ATOM 2082 N N . PRO A 1 253 ? -8.780 -68.346 -36.883 1.00 85.85 253 PRO A N 1
ATOM 2083 C CA . PRO A 1 253 ? -7.823 -68.845 -37.875 1.00 91.33 253 PRO A CA 1
ATOM 2084 C C . PRO A 1 253 ? -6.675 -67.856 -38.153 1.00 91.87 253 PRO A C 1
ATOM 2085 O O . PRO A 1 253 ? -5.624 -68.254 -38.667 1.00 87.48 253 PRO A O 1
ATOM 2089 N N . MET B 2 4 ? -15.990 -36.887 9.027 1.00 115.47 1 MET B N 1
ATOM 2090 C CA . MET B 2 4 ? -15.492 -37.543 10.274 1.00 119.62 1 MET B CA 1
ATOM 2091 C C . MET B 2 4 ? -14.197 -38.378 10.093 1.00 112.99 1 MET B C 1
ATOM 2092 O O . MET B 2 4 ? -14.142 -39.513 10.575 1.00 109.73 1 MET B O 1
ATOM 2097 N N . PRO B 2 5 ? -13.141 -37.827 9.431 1.00 111.91 2 PRO B N 1
ATOM 2098 C CA . PRO B 2 5 ? -12.931 -36.491 8.841 1.00 115.76 2 PRO B CA 1
ATOM 2099 C C . PRO B 2 5 ? -13.464 -36.326 7.398 1.00 113.74 2 PRO B C 1
ATOM 2100 O O . PRO B 2 5 ? -13.732 -37.317 6.708 1.00 112.90 2 PRO B O 1
ATOM 2104 N N . SER B 2 6 ? -13.599 -35.070 6.966 1.00 103.23 3 SER B N 1
ATOM 2105 C CA . SER B 2 6 ? -14.385 -34.717 5.787 1.00 93.17 3 SER B CA 1
ATOM 2106 C C . SER B 2 6 ? -13.673 -33.700 4.895 1.00 85.41 3 SER B C 1
ATOM 2107 O O . SER B 2 6 ? -13.034 -32.776 5.373 1.00 86.07 3 SER B O 1
ATOM 2110 N N . ILE B 2 7 ? -13.800 -33.867 3.589 1.00 80.15 4 ILE B N 1
ATOM 2111 C CA . ILE B 2 7 ? -13.185 -32.937 2.669 1.00 83.98 4 ILE B CA 1
ATOM 2112 C C . ILE B 2 7 ? -14.255 -32.143 1.944 1.00 81.65 4 ILE B C 1
ATOM 2113 O O . ILE B 2 7 ? -15.381 -32.601 1.771 1.00 79.18 4 ILE B O 1
ATOM 2118 N N . LYS B 2 8 ? -13.877 -30.944 1.524 1.00 84.83 5 LYS B N 1
ATOM 2119 C CA . LYS B 2 8 ? -14.800 -30.002 0.918 1.00 91.15 5 LYS B CA 1
ATOM 2120 C C . LYS B 2 8 ? -14.636 -30.035 -0.602 1.00 79.43 5 LYS B C 1
ATOM 2121 O O . LYS B 2 8 ? -13.521 -30.106 -1.120 1.00 74.58 5 LYS B O 1
ATOM 2127 N N . LEU B 2 9 ? -15.756 -29.982 -1.308 1.00 73.81 6 LEU B N 1
ATOM 2128 C CA . LEU B 2 9 ? -15.783 -30.140 -2.766 1.00 73.77 6 LEU B CA 1
ATOM 2129 C C . LEU B 2 9 ? -16.613 -29.021 -3.372 1.00 71.09 6 LEU B C 1
ATOM 2130 O O . LEU B 2 9 ? -17.778 -28.841 -3.012 1.00 70.70 6 LEU B O 1
ATOM 2135 N N . GLN B 2 10 ? -16.038 -28.260 -4.291 1.00 67.49 7 GLN B N 1
ATOM 2136 C CA . GLN B 2 10 ? -16.793 -27.186 -4.884 1.00 66.80 7 GLN B CA 1
ATOM 2137 C C . GLN B 2 10 ? -17.288 -27.592 -6.261 1.00 65.20 7 GLN B C 1
ATOM 2138 O O . GLN B 2 10 ? -16.507 -28.041 -7.096 1.00 67.11 7 GLN B O 1
ATOM 2144 N N . SER B 2 11 ? -18.583 -27.417 -6.495 1.00 59.21 8 SER B N 1
ATOM 2145 C CA . SER B 2 11 ? -19.164 -27.740 -7.778 1.00 63.03 8 SER B CA 1
ATOM 2146 C C . SER B 2 11 ? -18.868 -26.623 -8.787 1.00 63.68 8 SER B C 1
ATOM 2147 O O . SER B 2 11 ? -18.304 -25.571 -8.440 1.00 64.07 8 SER B O 1
ATOM 2150 N N . SER B 2 12 ? -19.242 -26.861 -10.042 1.00 61.01 9 SER B N 1
ATOM 2151 C CA . SER B 2 12 ? -18.930 -25.922 -11.110 1.00 63.53 9 SER B CA 1
ATOM 2152 C C . SER B 2 12 ? -19.661 -24.575 -10.929 1.00 66.57 9 SER B C 1
ATOM 2153 O O . SER B 2 12 ? -19.206 -23.549 -11.418 1.00 64.96 9 SER B O 1
ATOM 2156 N N . ASP B 2 13 ? -20.780 -24.589 -10.213 1.00 63.96 10 ASP B N 1
ATOM 2157 C CA . ASP B 2 13 ? -21.627 -23.416 -10.075 1.00 66.43 10 ASP B CA 1
ATOM 2158 C C . ASP B 2 13 ? -21.679 -22.907 -8.628 1.00 68.16 10 ASP B C 1
ATOM 2159 O O . ASP B 2 13 ? -22.748 -22.559 -8.123 1.00 74.78 10 ASP B O 1
ATOM 2164 N N . GLY B 2 14 ? -20.531 -22.890 -7.958 1.00 62.53 11 GLY B N 1
ATOM 2165 C CA . GLY B 2 14 ? -20.409 -22.253 -6.646 1.00 66.93 11 GLY B CA 1
ATOM 2166 C C . GLY B 2 14 ? -20.596 -23.145 -5.430 1.00 72.70 11 GLY B C 1
ATOM 2167 O O . GLY B 2 14 ? -19.763 -23.121 -4.513 1.00 72.51 11 GLY B O 1
ATOM 2168 N N . GLU B 2 15 ? -21.682 -23.926 -5.412 1.00 73.55 12 GLU B N 1
ATOM 2169 C CA . GLU B 2 15 ? -22.065 -24.723 -4.225 1.00 75.69 12 GLU B CA 1
ATOM 2170 C C . GLU B 2 15 ? -20.965 -25.642 -3.697 1.00 74.03 12 GLU B C 1
ATOM 2171 O O . GLU B 2 15 ? -20.408 -26.440 -4.436 1.00 79.19 12 GLU B O 1
ATOM 2177 N N . ILE B 2 16 ? -20.677 -25.530 -2.406 1.00 71.99 13 ILE B N 1
ATOM 2178 C CA . ILE B 2 16 ? -19.647 -26.325 -1.765 1.00 69.18 13 ILE B CA 1
ATOM 2179 C C . ILE B 2 16 ? -20.364 -27.496 -1.100 1.00 76.01 13 ILE B C 1
ATOM 2180 O O . ILE B 2 16 ? -21.550 -27.401 -0.780 1.00 75.80 13 ILE B O 1
ATOM 2185 N N . PHE B 2 17 ? -19.637 -28.598 -0.933 1.00 74.76 14 PHE B N 1
ATOM 2186 C CA . PHE B 2 17 ? -20.155 -29.846 -0.395 1.00 73.36 14 PHE B CA 1
ATOM 2187 C C . PHE B 2 17 ? -19.073 -30.463 0.464 1.00 72.79 14 PHE B C 1
ATOM 2188 O O . PHE B 2 17 ? -17.888 -30.346 0.155 1.00 69.43 14 PHE B O 1
ATOM 2196 N N . GLU B 2 18 ? -19.473 -31.136 1.530 1.00 75.93 15 GLU B N 1
ATOM 2197 C CA . GLU B 2 18 ? -18.520 -31.902 2.307 1.00 80.18 15 GLU B CA 1
ATOM 2198 C C . GLU B 2 18 ? -19.010 -33.313 2.421 1.00 79.19 15 GLU B C 1
ATOM 2199 O O . GLU B 2 18 ? -20.206 -33.588 2.346 1.00 75.15 15 GLU B O 1
ATOM 2205 N N . VAL B 2 19 ? -18.055 -34.209 2.581 1.00 81.64 16 VAL B N 1
ATOM 2206 C CA . VAL B 2 19 ? -18.291 -35.617 2.361 1.00 87.72 16 VAL B CA 1
ATOM 2207 C C . VAL B 2 19 ? -17.308 -36.392 3.197 1.00 88.12 16 VAL B C 1
ATOM 2208 O O . VAL B 2 19 ? -16.169 -35.950 3.380 1.00 84.76 16 VAL B O 1
ATOM 2212 N N . ASP B 2 20 ? -17.735 -37.547 3.697 1.00 86.59 17 ASP B N 1
ATOM 2213 C CA . ASP B 2 20 ? -16.810 -38.417 4.388 1.00 90.61 17 ASP B CA 1
ATOM 2214 C C . ASP B 2 20 ? -15.614 -38.583 3.455 1.00 87.84 17 ASP B C 1
ATOM 2215 O O . ASP B 2 20 ? -15.777 -38.850 2.273 1.00 87.71 17 ASP B O 1
ATOM 2220 N N . VAL B 2 21 ? -14.414 -38.369 3.967 1.00 84.90 18 VAL B N 1
ATOM 2221 C CA . VAL B 2 21 ? -13.223 -38.476 3.134 1.00 85.48 18 VAL B CA 1
ATOM 2222 C C . VAL B 2 21 ? -13.101 -39.839 2.413 1.00 89.32 18 VAL B C 1
ATOM 2223 O O . VAL B 2 21 ? -12.633 -39.897 1.277 1.00 93.61 18 VAL B O 1
ATOM 2227 N N . GLU B 2 22 ? -13.522 -40.928 3.056 1.00 93.22 19 GLU B N 1
ATOM 2228 C CA . GLU B 2 22 ? -13.308 -42.274 2.492 1.00 93.24 19 GLU B CA 1
ATOM 2229 C C . GLU B 2 22 ? -14.440 -42.709 1.529 1.00 84.21 19 GLU B C 1
ATOM 2230 O O . GLU B 2 22 ? -14.249 -43.614 0.711 1.00 77.49 19 GLU B O 1
ATOM 2236 N N . ILE B 2 23 ? -15.609 -42.074 1.639 1.00 82.23 20 ILE B N 1
ATOM 2237 C CA . ILE B 2 23 ? -16.690 -42.221 0.649 1.00 82.12 20 ILE B CA 1
ATOM 2238 C C . ILE B 2 23 ? -16.362 -41.451 -0.625 1.00 79.71 20 ILE B C 1
ATOM 2239 O O . ILE B 2 23 ? -16.609 -41.918 -1.731 1.00 81.35 20 ILE B O 1
ATOM 2244 N N . ALA B 2 24 ? -15.780 -40.271 -0.461 1.00 78.65 21 ALA B N 1
ATOM 2245 C CA . ALA B 2 24 ? -15.397 -39.439 -1.588 1.00 74.56 21 ALA B CA 1
ATOM 2246 C C . ALA B 2 24 ? -14.026 -39.818 -2.071 1.00 70.27 21 ALA B C 1
ATOM 2247 O O . ALA B 2 24 ? -13.271 -38.962 -2.482 1.00 75.82 21 ALA B O 1
ATOM 2249 N N . LYS B 2 25 ? -13.675 -41.088 -1.958 1.00 69.86 22 LYS B N 1
ATOM 2250 C CA . LYS B 2 25 ? -12.431 -41.580 -2.518 1.00 70.29 22 LYS B CA 1
ATOM 2251 C C . LYS B 2 25 ? -12.713 -42.783 -3.393 1.00 69.08 22 LYS B C 1
ATOM 2252 O O . LYS B 2 25 ? -11.789 -43.416 -3.905 1.00 70.26 22 LYS B O 1
ATOM 2258 N N . GLN B 2 26 ? -14.000 -43.072 -3.589 1.00 69.34 23 GLN B N 1
ATOM 2259 C CA . GLN B 2 26 ? -14.432 -43.924 -4.683 1.00 68.97 23 GLN B CA 1
ATOM 2260 C C . GLN B 2 26 ? -14.041 -43.250 -6.006 1.00 72.68 23 GLN B C 1
ATOM 2261 O O . GLN B 2 26 ? -13.898 -43.932 -7.034 1.00 79.38 23 GLN B O 1
ATOM 2267 N N . SER B 2 27 ? -13.865 -41.922 -5.980 1.00 68.08 24 SER B N 1
ATOM 2268 C CA . SER B 2 27 ? -13.227 -41.204 -7.082 1.00 65.51 24 SER B CA 1
ATOM 2269 C C . SER B 2 27 ? -11.727 -41.323 -6.985 1.00 63.22 24 SER B C 1
ATOM 2270 O O . SER B 2 27 ? -11.141 -40.872 -6.012 1.00 70.99 24 SER B O 1
ATOM 2273 N N . VAL B 2 28 ? -11.116 -41.905 -8.016 1.00 65.02 25 VAL B N 1
ATOM 2274 C CA . VAL B 2 28 ? -9.656 -42.036 -8.116 1.00 61.09 25 VAL B CA 1
ATOM 2275 C C . VAL B 2 28 ? -8.991 -40.707 -8.474 1.00 58.80 25 VAL B C 1
ATOM 2276 O O . VAL B 2 28 ? -7.783 -40.542 -8.323 1.00 59.18 25 VAL B O 1
ATOM 2280 N N . THR B 2 29 ? -9.775 -39.748 -8.942 1.00 62.68 26 THR B N 1
ATOM 2281 C CA . THR B 2 29 ? -9.232 -38.434 -9.265 1.00 63.75 26 THR B CA 1
ATOM 2282 C C . THR B 2 29 ? -8.896 -37.677 -7.974 1.00 66.85 26 THR B C 1
ATOM 2283 O O . THR B 2 29 ? -7.754 -37.189 -7.798 1.00 64.19 26 THR B O 1
ATOM 2287 N N . ILE B 2 30 ? -9.883 -37.584 -7.080 1.00 62.06 27 ILE B N 1
ATOM 2288 C CA . ILE B 2 30 ? -9.685 -36.838 -5.837 1.00 72.60 27 ILE B CA 1
ATOM 2289 C C . ILE B 2 30 ? -8.759 -37.604 -4.899 1.00 73.29 27 ILE B C 1
ATOM 2290 O O . ILE B 2 30 ? -7.834 -37.030 -4.325 1.00 70.36 27 ILE B O 1
ATOM 2295 N N . LYS B 2 31 ? -8.968 -38.911 -4.793 1.00 76.04 28 LYS B N 1
ATOM 2296 C CA . LYS B 2 31 ? -8.008 -39.765 -4.126 1.00 80.39 28 LYS B CA 1
ATOM 2297 C C . LYS B 2 31 ? -6.586 -39.296 -4.420 1.00 80.31 28 LYS B C 1
ATOM 2298 O O . LYS B 2 31 ? -5.810 -39.069 -3.503 1.00 86.88 28 LYS B O 1
ATOM 2304 N N . THR B 2 32 ? -6.255 -39.129 -5.696 1.00 78.38 29 THR B N 1
ATOM 2305 C CA . THR B 2 32 ? -4.907 -38.707 -6.078 1.00 81.31 29 THR B CA 1
ATOM 2306 C C . THR B 2 32 ? -4.577 -37.283 -5.611 1.00 86.10 29 THR B C 1
ATOM 2307 O O . THR B 2 32 ? -3.445 -37.033 -5.200 1.00 92.83 29 THR B O 1
ATOM 2311 N N . MET B 2 33 ? -5.546 -36.363 -5.692 1.00 89.47 30 MET B N 1
ATOM 2312 C CA . MET B 2 33 ? -5.332 -34.953 -5.304 1.00 91.34 30 MET B CA 1
ATOM 2313 C C . MET B 2 33 ? -4.973 -34.829 -3.825 1.00 91.62 30 MET B C 1
ATOM 2314 O O . MET B 2 33 ? -4.173 -33.980 -3.440 1.00 90.45 30 MET B O 1
ATOM 2319 N N . LEU B 2 34 ? -5.556 -35.694 -3.006 1.00 88.80 31 LEU B N 1
ATOM 2320 C CA . LEU B 2 34 ? -5.146 -35.830 -1.621 1.00 89.43 31 LEU B CA 1
ATOM 2321 C C . LEU B 2 34 ? -3.869 -36.657 -1.605 1.00 93.73 31 LEU B C 1
ATOM 2322 O O . LEU B 2 34 ? -3.924 -37.849 -1.335 1.00 86.45 31 LEU B O 1
ATOM 2327 N N . GLU B 2 35 ? -2.738 -36.016 -1.924 1.00 96.87 32 GLU B N 1
ATOM 2328 C CA . GLU B 2 35 ? -1.406 -36.654 -2.070 1.00 95.96 32 GLU B CA 1
AT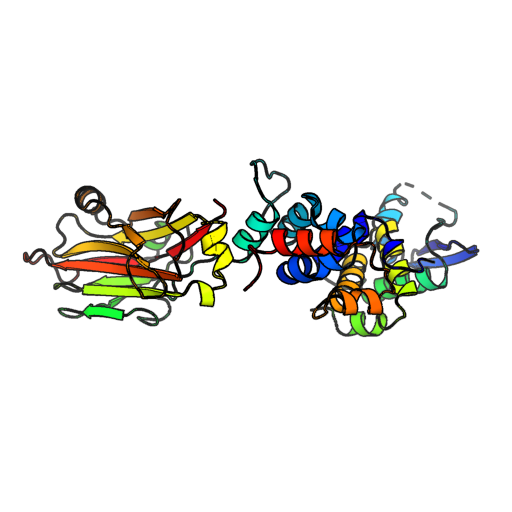OM 2329 C C . GLU B 2 35 ? -0.551 -35.822 -3.024 1.00 84.76 32 GLU B C 1
ATOM 2330 O O . GLU B 2 35 ? -0.431 -34.606 -2.860 1.00 78.03 32 GLU B O 1
ATOM 2336 N N . ASP B 2 45 ? -5.663 -26.932 2.185 1.00 98.98 42 ASP B N 1
ATOM 2337 C CA . ASP B 2 45 ? -6.619 -26.678 3.260 1.00 104.65 42 ASP B CA 1
ATOM 2338 C C . ASP B 2 45 ? -7.677 -25.687 2.766 1.00 105.92 42 ASP B C 1
ATOM 2339 O O . ASP B 2 45 ? -7.961 -24.685 3.423 1.00 103.39 42 ASP B O 1
ATOM 2344 N N . ASP B 2 46 ? -8.258 -26.005 1.610 1.00 106.35 43 ASP B N 1
ATOM 2345 C CA . ASP B 2 46 ? -9.182 -25.128 0.872 1.00 107.25 43 ASP B CA 1
ATOM 2346 C C . ASP B 2 46 ? -10.532 -25.863 0.622 1.00 110.22 43 ASP B C 1
ATOM 2347 O O . ASP B 2 46 ? -10.973 -26.616 1.496 1.00 101.89 43 ASP B O 1
ATOM 2352 N N . PRO B 2 47 ? -11.226 -25.584 -0.517 1.00 108.18 44 PRO B N 1
ATOM 2353 C CA . PRO B 2 47 ? -12.136 -26.553 -1.157 1.00 105.02 44 PRO B CA 1
ATOM 2354 C C . PRO B 2 47 ? -11.720 -26.963 -2.598 1.00 105.81 44 PRO B C 1
ATOM 2355 O O . PRO B 2 47 ? -11.519 -26.098 -3.452 1.00 113.05 44 PRO B O 1
ATOM 2359 N N . VAL B 2 48 ? -11.601 -28.266 -2.861 1.00 102.50 45 VAL B N 1
ATOM 2360 C CA . VAL B 2 48 ? -11.265 -28.769 -4.202 1.00 91.49 45 VAL B CA 1
ATOM 2361 C C . VAL B 2 48 ? -12.394 -28.433 -5.179 1.00 88.74 45 VAL B C 1
ATOM 2362 O O . VAL B 2 48 ? -13.558 -28.689 -4.874 1.00 80.39 45 VAL B O 1
ATOM 2366 N N . PRO B 2 49 ? -12.056 -27.844 -6.349 1.00 91.37 46 PRO B N 1
ATOM 2367 C CA . PRO B 2 49 ? -13.054 -27.429 -7.354 1.00 85.84 46 PRO B CA 1
ATOM 2368 C C . PRO B 2 49 ? -13.246 -28.397 -8.532 1.00 80.90 46 PRO B C 1
ATOM 2369 O O . PRO B 2 49 ? -12.284 -29.020 -8.980 1.00 71.16 46 PRO B O 1
ATOM 2373 N N . LEU B 2 50 ? -14.476 -28.460 -9.052 1.00 74.68 47 LEU B N 1
ATOM 2374 C CA . LEU B 2 50 ? -14.855 -29.404 -10.099 1.00 70.49 47 LEU B CA 1
ATOM 2375 C C . LEU B 2 50 ? -15.563 -28.736 -11.309 1.00 69.74 47 LEU B C 1
ATOM 2376 O O . LEU B 2 50 ? -16.787 -28.758 -11.405 1.00 66.20 47 LEU B O 1
ATOM 2381 N N . PRO B 2 51 ? -14.780 -28.174 -12.248 1.00 69.85 48 PRO B N 1
ATOM 2382 C CA . PRO B 2 51 ? -15.250 -27.514 -13.470 1.00 67.14 48 PRO B CA 1
ATOM 2383 C C . PRO B 2 51 ? -16.369 -28.207 -14.215 1.00 65.52 48 PRO B C 1
ATOM 2384 O O . PRO B 2 51 ? -17.317 -27.562 -14.686 1.00 63.80 48 PRO B O 1
ATOM 2388 N N . ASN B 2 52 ? -16.269 -29.519 -14.337 1.00 71.76 49 ASN B N 1
ATOM 2389 C CA . ASN B 2 52 ? -17.184 -30.235 -15.214 1.00 70.00 49 ASN B CA 1
ATOM 2390 C C . ASN B 2 52 ? -18.437 -30.736 -14.519 1.00 67.85 49 ASN B C 1
ATOM 2391 O O . ASN B 2 52 ? -19.409 -31.061 -15.190 1.00 75.13 49 ASN B O 1
ATOM 2396 N N . VAL B 2 53 ? -18.444 -30.740 -13.184 1.00 58.48 50 VAL B N 1
ATOM 2397 C CA . VAL B 2 53 ? -19.609 -31.199 -12.455 1.00 55.97 50 VAL B CA 1
ATOM 2398 C C . VAL B 2 53 ? -20.348 -30.091 -11.720 1.00 54.53 50 VAL B C 1
ATOM 2399 O O . VAL B 2 53 ? -19.788 -29.391 -10.878 1.00 60.53 50 VAL B O 1
ATOM 2403 N N . ASN B 2 54 ? -21.633 -29.980 -12.014 1.00 54.84 51 ASN B N 1
ATOM 2404 C CA . ASN B 2 54 ? -22.493 -29.026 -11.338 1.00 55.94 51 ASN B CA 1
ATOM 2405 C C . ASN B 2 54 ? -23.250 -29.644 -10.139 1.00 57.43 51 ASN B C 1
ATOM 2406 O O . ASN B 2 54 ? -23.206 -30.849 -9.902 1.00 52.95 51 ASN B O 1
ATOM 2411 N N . ALA B 2 55 ? -23.971 -28.800 -9.419 1.00 61.53 52 ALA B N 1
ATOM 2412 C CA . ALA B 2 55 ? -24.573 -29.172 -8.152 1.00 63.38 52 ALA B CA 1
ATOM 2413 C C . ALA B 2 55 ? -25.513 -30.371 -8.285 1.00 64.32 52 ALA B C 1
ATOM 2414 O O . ALA B 2 55 ? -25.360 -31.384 -7.589 1.00 63.90 52 ALA B O 1
ATOM 2416 N N . ALA B 2 56 ? -26.492 -30.240 -9.175 1.00 61.86 53 ALA B N 1
ATOM 2417 C CA . ALA B 2 56 ? -27.447 -31.307 -9.430 1.00 64.04 53 ALA B CA 1
ATOM 2418 C C . ALA B 2 56 ? -26.754 -32.666 -9.617 1.00 63.04 53 ALA B C 1
ATOM 2419 O O . ALA B 2 56 ? -27.213 -33.692 -9.079 1.00 61.77 53 ALA B O 1
ATOM 2421 N N . ILE B 2 57 ? -25.631 -32.647 -10.339 1.00 60.37 54 ILE B N 1
ATOM 2422 C CA . ILE B 2 57 ? -24.914 -33.859 -10.756 1.00 55.48 54 ILE B CA 1
ATOM 2423 C C . ILE B 2 57 ? -23.976 -34.301 -9.662 1.00 51.50 54 ILE B C 1
ATOM 2424 O O . ILE B 2 57 ? -23.839 -35.499 -9.425 1.00 46.68 54 ILE B O 1
ATOM 2429 N N . LEU B 2 58 ? -23.325 -33.358 -8.985 1.00 53.95 55 LEU B N 1
ATOM 2430 C CA . LEU B 2 58 ? -22.442 -33.743 -7.867 1.00 57.51 55 LEU B CA 1
ATOM 2431 C C . LEU B 2 58 ? -23.203 -34.368 -6.706 1.00 63.26 55 LEU B C 1
ATOM 2432 O O . LEU B 2 58 ? -22.664 -35.250 -6.050 1.00 65.80 55 LEU B O 1
ATOM 2437 N N . LYS B 2 59 ? -24.435 -33.911 -6.457 1.00 66.22 56 LYS B N 1
ATOM 2438 C CA . LYS B 2 59 ? -25.249 -34.437 -5.354 1.00 74.19 56 LYS B CA 1
ATOM 2439 C C . LYS B 2 59 ? -25.617 -35.897 -5.600 1.00 71.00 56 LYS B C 1
ATOM 2440 O O . LYS B 2 59 ? -25.593 -36.720 -4.687 1.00 73.65 56 LYS B O 1
ATOM 2446 N N . LYS B 2 60 ? -25.978 -36.219 -6.831 1.00 71.99 57 LYS B N 1
ATOM 2447 C CA . LYS B 2 60 ? -26.285 -37.606 -7.166 1.00 69.19 57 LYS B CA 1
ATOM 2448 C C . LYS B 2 60 ? -25.018 -38.479 -7.107 1.00 62.50 57 LYS B C 1
ATOM 2449 O O . LYS B 2 60 ? -25.058 -39.613 -6.620 1.00 69.70 57 LYS B O 1
ATOM 2455 N N . VAL B 2 61 ? -23.887 -37.951 -7.546 1.00 55.25 58 VAL B N 1
ATOM 2456 C CA . VAL B 2 61 ? -22.636 -38.709 -7.420 1.00 55.43 58 VAL B CA 1
ATOM 2457 C C . VAL B 2 61 ? -22.308 -39.082 -5.973 1.00 57.32 58 VAL B C 1
ATOM 2458 O O . VAL B 2 61 ? -22.126 -40.281 -5.705 1.00 56.65 58 VAL B O 1
ATOM 2462 N N . ILE B 2 62 ? -22.223 -38.111 -5.045 1.00 60.12 59 ILE B N 1
ATOM 2463 C CA . ILE B 2 62 ? -21.942 -38.490 -3.626 1.00 67.70 59 ILE B CA 1
ATOM 2464 C C . ILE B 2 62 ? -23.027 -39.483 -3.145 1.00 66.84 59 ILE B C 1
ATOM 2465 O O . ILE B 2 62 ? -22.717 -40.509 -2.547 1.00 70.83 59 ILE B O 1
ATOM 2470 N N . GLN B 2 63 ? -24.281 -39.215 -3.475 1.00 62.32 60 GLN B N 1
ATOM 2471 C CA . GLN B 2 63 ? -25.355 -40.128 -3.149 1.00 67.06 60 GLN B CA 1
ATOM 2472 C C . GLN B 2 63 ? -24.998 -41.557 -3.626 1.00 73.93 60 GLN B C 1
ATOM 2473 O O . GLN B 2 63 ? -24.756 -42.442 -2.801 1.00 80.24 60 GLN B O 1
ATOM 2479 N N . TRP B 2 64 ? -24.896 -41.773 -4.938 1.00 78.21 61 TRP B N 1
ATOM 2480 C CA . TRP B 2 64 ? -24.535 -43.102 -5.485 1.00 69.63 61 TRP B CA 1
ATOM 2481 C C . TRP B 2 64 ? -23.346 -43.734 -4.751 1.00 62.00 61 TRP B C 1
ATOM 2482 O O . TRP B 2 64 ? -23.301 -44.939 -4.544 1.00 62.47 61 TRP B O 1
ATOM 2493 N N . CYS B 2 65 ? -22.379 -42.918 -4.370 1.00 59.54 62 CYS B N 1
ATOM 2494 C CA . CYS B 2 65 ? -21.209 -43.424 -3.682 1.00 62.04 62 CYS B CA 1
ATOM 2495 C C . CYS B 2 65 ? -21.462 -43.789 -2.227 1.00 67.90 62 CYS B C 1
ATOM 2496 O O . CYS B 2 65 ? -20.810 -44.703 -1.730 1.00 69.46 62 CYS B O 1
ATOM 2499 N N . THR B 2 66 ? -22.365 -43.078 -1.534 1.00 68.27 63 THR B N 1
ATOM 2500 C CA . THR B 2 66 ? -22.616 -43.360 -0.109 1.00 71.13 63 THR B CA 1
ATOM 2501 C C . THR B 2 66 ? -23.334 -44.693 0.022 1.00 70.41 63 THR B C 1
ATOM 2502 O O . THR B 2 66 ? -22.949 -45.546 0.819 1.00 72.21 63 THR B O 1
ATOM 2506 N N . HIS B 2 67 ? -24.364 -44.870 -0.788 1.00 70.38 64 HIS B N 1
ATOM 2507 C CA . HIS B 2 67 ? -25.046 -46.154 -0.916 1.00 76.56 64 HIS B CA 1
ATOM 2508 C C . HIS B 2 67 ? -24.088 -47.309 -1.244 1.00 77.81 64 HIS B C 1
ATOM 2509 O O . HIS B 2 67 ? -24.302 -48.417 -0.782 1.00 86.15 64 HIS B O 1
ATOM 2516 N N . HIS B 2 68 ? -23.052 -47.046 -2.041 1.00 72.69 65 HIS B N 1
ATOM 2517 C CA . HIS B 2 68 ? -22.086 -48.065 -2.439 1.00 67.41 65 HIS B CA 1
ATOM 2518 C C . HIS B 2 68 ? -20.810 -48.056 -1.580 1.00 76.47 65 HIS B C 1
ATOM 2519 O O . HIS B 2 68 ? -19.849 -48.745 -1.937 1.00 82.58 65 HIS B O 1
ATOM 2526 N N . LYS B 2 69 ? -20.747 -47.310 -0.467 1.00 80.43 66 LYS B N 1
ATOM 2527 C CA . LYS B 2 69 ? -19.471 -47.299 0.321 1.00 80.38 66 LYS B CA 1
ATOM 2528 C C . LYS B 2 69 ? -19.168 -48.662 0.952 1.00 81.88 66 LYS B C 1
ATOM 2529 O O . LYS B 2 69 ? -18.025 -49.126 0.934 1.00 73.28 66 LYS B O 1
ATOM 2535 N N . ASP B 2 70 ? -20.203 -49.298 1.493 1.00 87.71 67 ASP B N 1
ATOM 2536 C CA . ASP B 2 70 ? -20.106 -50.670 1.976 1.00 92.86 67 ASP B CA 1
ATOM 2537 C C . ASP B 2 70 ? -20.534 -51.539 0.804 1.00 93.07 67 ASP B C 1
ATOM 2538 O O . ASP B 2 70 ? -21.687 -51.458 0.377 1.00 92.52 67 ASP B O 1
ATOM 2543 N N . ASP B 2 71 ? -19.590 -52.319 0.271 1.00 84.34 68 ASP B N 1
ATOM 2544 C CA . ASP B 2 71 ? -19.792 -53.144 -0.927 1.00 89.55 68 ASP B CA 1
ATOM 2545 C C . ASP B 2 71 ? -18.475 -53.902 -1.147 1.00 94.33 68 ASP B C 1
ATOM 2546 O O . ASP B 2 71 ? -17.409 -53.301 -1.034 1.00 101.03 68 ASP B O 1
ATOM 2551 N N . PRO B 2 72 ? -18.534 -55.218 -1.457 1.00 97.93 69 PRO B N 1
ATOM 2552 C CA . PRO B 2 72 ? -17.297 -55.992 -1.721 1.00 97.87 69 PRO B CA 1
ATOM 2553 C C . PRO B 2 72 ? -16.295 -55.285 -2.648 1.00 97.79 69 PRO B C 1
ATOM 2554 O O . PRO B 2 72 ? -15.230 -55.831 -2.932 1.00 93.75 69 PRO B O 1
ATOM 2558 N N . ASP B 2 87 ? -28.334 -57.808 -14.626 1.00 91.40 84 ASP B N 1
ATOM 2559 C CA . ASP B 2 87 ? -27.416 -57.749 -13.483 1.00 96.42 84 ASP B CA 1
ATOM 2560 C C . ASP B 2 87 ? -27.099 -56.324 -12.913 1.00 95.65 84 ASP B C 1
ATOM 2561 O O . ASP B 2 87 ? -26.200 -56.188 -12.068 1.00 93.04 84 ASP B O 1
ATOM 2566 N N . ILE B 2 88 ? -27.832 -55.284 -13.348 1.00 83.38 85 ILE B N 1
ATOM 2567 C CA . ILE B 2 88 ? -27.740 -53.944 -12.719 1.00 73.67 85 ILE B CA 1
ATOM 2568 C C . ILE B 2 88 ? -28.623 -53.964 -11.486 1.00 66.25 85 ILE B C 1
ATOM 2569 O O . ILE B 2 88 ? -29.844 -54.013 -11.623 1.00 62.08 85 ILE B O 1
ATOM 2574 N N . PRO B 2 89 ? -28.026 -53.901 -10.282 1.00 68.98 86 PRO B N 1
ATOM 2575 C CA . PRO B 2 89 ? -28.835 -53.932 -9.059 1.00 68.29 86 PRO B CA 1
ATOM 2576 C C . PRO B 2 89 ? -30.126 -53.106 -9.141 1.00 69.41 86 PRO B C 1
ATOM 2577 O O . PRO B 2 89 ? -30.160 -52.044 -9.753 1.00 69.53 86 PRO B O 1
ATOM 2581 N N . VAL B 2 90 ? -31.180 -53.614 -8.523 1.00 74.10 87 VAL B N 1
ATOM 2582 C CA . VAL B 2 90 ? -32.471 -52.954 -8.558 1.00 80.40 87 VAL B CA 1
ATOM 2583 C C . VAL B 2 90 ? -32.295 -51.467 -8.284 1.00 80.45 87 VAL B C 1
ATOM 2584 O O . VAL B 2 90 ? -32.703 -50.634 -9.091 1.00 87.04 87 VAL B O 1
ATOM 2588 N N . TRP B 2 91 ? -31.661 -51.156 -7.158 1.00 72.46 88 TRP B N 1
ATOM 2589 C CA . TRP B 2 91 ? -31.464 -49.779 -6.707 1.00 72.34 88 TRP B CA 1
ATOM 2590 C C . TRP B 2 91 ? -30.835 -48.856 -7.775 1.00 68.86 88 TRP B C 1
ATOM 2591 O O . TRP B 2 91 ? -31.363 -47.771 -8.098 1.00 57.19 88 TRP B O 1
ATOM 2602 N N . ASP B 2 92 ? -29.703 -49.296 -8.315 1.00 62.91 89 ASP B N 1
ATOM 2603 C CA . ASP B 2 92 ? -29.051 -48.568 -9.382 1.00 61.02 89 ASP B CA 1
ATOM 2604 C C . ASP B 2 92 ? -30.047 -48.263 -10.507 1.00 59.61 89 ASP B C 1
ATOM 2605 O O . ASP B 2 92 ? -30.045 -47.166 -11.039 1.00 57.27 89 ASP B O 1
ATOM 2610 N N . GLN B 2 93 ? -30.939 -49.199 -10.837 1.00 66.10 90 GLN B N 1
ATOM 2611 C CA . GLN B 2 93 ? -31.943 -48.965 -11.919 1.00 61.20 90 GLN B CA 1
ATOM 2612 C C . GLN B 2 93 ? -32.960 -47.855 -11.608 1.00 66.76 90 GLN B C 1
ATOM 2613 O O . GLN B 2 93 ? -33.337 -47.112 -12.507 1.00 75.01 90 GLN B O 1
ATOM 2619 N N . GLU B 2 94 ? -33.423 -47.752 -10.361 1.00 73.93 91 GLU B N 1
ATOM 2620 C CA . GLU B 2 94 ? -34.426 -46.732 -10.003 1.00 79.50 91 GLU B CA 1
ATOM 2621 C C . GLU B 2 94 ? -33.776 -45.371 -9.912 1.00 75.54 91 GLU B C 1
ATOM 2622 O O . GLU B 2 94 ? -34.302 -44.372 -10.399 1.00 79.18 91 GLU B O 1
ATOM 2628 N N . PHE B 2 95 ? -32.636 -45.348 -9.240 1.00 74.42 92 PHE B N 1
ATOM 2629 C CA . PHE B 2 95 ? -31.781 -44.165 -9.155 1.00 72.02 92 PHE B CA 1
ATOM 2630 C C . PHE B 2 95 ? -31.506 -43.509 -10.522 1.00 72.86 92 PHE B C 1
ATOM 2631 O O . PHE B 2 95 ? -31.388 -42.285 -10.638 1.00 70.84 92 PHE B O 1
ATOM 2639 N N . LEU B 2 96 ? -31.412 -44.354 -11.548 1.00 72.81 93 LEU B N 1
ATOM 2640 C CA . LEU B 2 96 ? -31.049 -43.957 -12.891 1.00 66.86 93 LEU B CA 1
ATOM 2641 C C . LEU B 2 96 ? -32.254 -43.824 -13.832 1.00 73.80 93 LEU B C 1
ATOM 2642 O O . LEU B 2 96 ? -32.080 -43.885 -15.055 1.00 70.72 93 LEU B O 1
ATOM 2647 N N . LYS B 2 97 ? -33.454 -43.605 -13.279 1.00 82.79 94 LYS B N 1
ATOM 2648 C CA . LYS B 2 97 ? -34.685 -43.437 -14.085 1.00 91.41 94 LYS B CA 1
ATOM 2649 C C . LYS B 2 97 ? -34.896 -41.966 -14.507 1.00 89.32 94 LYS B C 1
ATOM 2650 O O . LYS B 2 97 ? -36.022 -41.464 -14.593 1.00 89.50 94 LYS B O 1
ATOM 2656 N N . VAL B 2 98 ? -33.783 -41.314 -14.821 1.00 82.85 95 VAL B N 1
ATOM 2657 C CA . VAL B 2 98 ? -33.714 -39.898 -15.169 1.00 68.68 95 VAL B CA 1
ATOM 2658 C C . VAL B 2 98 ? -33.715 -39.686 -16.708 1.00 64.48 95 VAL B C 1
ATOM 2659 O O . VAL B 2 98 ? -33.638 -40.648 -17.483 1.00 57.10 95 VAL B O 1
ATOM 2663 N N . ASP B 2 99 ? -33.811 -38.435 -17.145 1.00 57.57 96 ASP B N 1
ATOM 2664 C CA . ASP B 2 99 ? -33.748 -38.124 -18.570 1.00 60.48 96 ASP B CA 1
ATOM 2665 C C . ASP B 2 99 ? -32.332 -38.351 -19.182 1.00 56.72 96 ASP B C 1
ATOM 2666 O O . ASP B 2 99 ? -31.298 -38.325 -18.493 1.00 56.65 96 ASP B O 1
ATOM 2671 N N . GLN B 2 100 ? -32.301 -38.564 -20.491 1.00 52.83 97 GLN B N 1
ATOM 2672 C CA . GLN B 2 100 ? -31.052 -38.814 -21.215 1.00 53.85 97 GLN B CA 1
ATOM 2673 C C . GLN B 2 100 ? -29.917 -37.844 -20.849 1.00 54.26 97 GLN B C 1
ATOM 2674 O O . GLN B 2 100 ? -28.787 -38.267 -20.643 1.00 46.90 97 GLN B O 1
ATOM 2680 N N . GLY B 2 101 ? -30.246 -36.552 -20.800 1.00 54.42 98 GLY B N 1
ATOM 2681 C CA . GLY B 2 101 ? -29.290 -35.480 -20.573 1.00 53.24 98 GLY B CA 1
ATOM 2682 C C . GLY B 2 101 ? -28.573 -35.555 -19.250 1.00 54.76 98 GLY B C 1
ATOM 2683 O O . GLY B 2 101 ? -27.390 -35.236 -19.174 1.00 53.78 98 GLY B O 1
ATOM 2684 N N . THR B 2 102 ? -29.257 -35.989 -18.199 1.00 55.68 99 THR B N 1
ATOM 2685 C CA . THR B 2 102 ? -28.590 -36.021 -16.895 1.00 55.93 99 THR B CA 1
ATOM 2686 C C . THR B 2 102 ? -27.814 -37.340 -16.782 1.00 51.27 99 THR B C 1
ATOM 2687 O O . THR B 2 102 ? -26.737 -37.400 -16.166 1.00 48.31 99 THR B O 1
ATOM 2691 N N . LEU B 2 103 ? -28.336 -38.392 -17.401 1.00 46.99 100 LEU B N 1
ATOM 2692 C CA . LEU B 2 103 ? -27.506 -39.573 -17.628 1.00 51.58 100 LEU B CA 1
ATOM 2693 C C . LEU B 2 103 ? -26.182 -39.174 -18.273 1.00 49.81 100 LEU B C 1
ATOM 2694 O O . LEU B 2 103 ? -25.107 -39.434 -17.741 1.00 47.79 100 LEU B O 1
ATOM 2699 N N . PHE B 2 104 ? -26.256 -38.490 -19.404 1.00 50.14 101 PHE B N 1
ATOM 2700 C CA . PHE B 2 104 ? -25.032 -38.151 -20.081 1.00 49.36 101 PHE B CA 1
ATOM 2701 C C . PHE B 2 104 ? -24.089 -37.447 -19.121 1.00 46.60 101 PHE B C 1
ATOM 2702 O O . PHE B 2 104 ? -22.930 -37.843 -19.027 1.00 46.28 101 PHE B O 1
ATOM 2710 N N . GLU B 2 105 ? -24.581 -36.475 -18.358 1.00 47.24 102 GLU B N 1
ATOM 2711 C CA . GLU B 2 105 ? -23.700 -35.729 -17.453 1.00 49.97 102 GLU B CA 1
ATOM 2712 C C . GLU B 2 105 ? -23.210 -36.614 -16.313 1.00 48.54 102 GLU B C 1
ATOM 2713 O O . GLU B 2 105 ? -22.119 -36.424 -15.779 1.00 50.56 102 GLU B O 1
ATOM 2719 N N . LEU B 2 106 ? -24.018 -37.595 -15.940 1.00 50.76 103 LEU B N 1
ATOM 2720 C CA . LEU B 2 106 ? -23.596 -38.586 -14.942 1.00 52.20 103 LEU B CA 1
ATOM 2721 C C . LEU B 2 106 ? -22.393 -39.401 -15.393 1.00 49.63 103 LEU B C 1
ATOM 2722 O O . LEU B 2 106 ? -21.403 -39.578 -14.649 1.00 46.68 103 LEU B O 1
ATOM 2727 N N . ILE B 2 107 ? -22.504 -39.919 -16.613 1.00 44.50 104 ILE B N 1
ATOM 2728 C CA . ILE B 2 107 ? -21.394 -40.603 -17.268 1.00 43.60 104 ILE B CA 1
ATOM 2729 C C . ILE B 2 107 ? -20.161 -39.716 -17.229 1.00 41.38 104 ILE B C 1
ATOM 2730 O O . ILE B 2 107 ? -19.069 -40.185 -16.906 1.00 41.28 104 ILE B O 1
ATOM 2735 N N . LEU B 2 108 ? -20.319 -38.440 -17.574 1.00 43.28 105 LEU B N 1
ATOM 2736 C CA . LEU B 2 108 ? -19.155 -37.548 -17.670 1.00 47.69 105 LEU B CA 1
ATOM 2737 C C . LEU B 2 108 ? -18.439 -37.300 -16.353 1.00 48.43 105 LEU B C 1
ATOM 2738 O O . LEU B 2 108 ? -17.216 -37.291 -16.288 1.00 49.24 105 LEU B O 1
ATOM 2743 N N . ALA B 2 109 ? -19.207 -37.066 -15.303 1.00 48.79 106 ALA B N 1
ATOM 2744 C CA . ALA B 2 109 ? -18.639 -36.875 -13.978 1.00 47.44 106 ALA B CA 1
ATOM 2745 C C . ALA B 2 109 ? -17.927 -38.136 -13.549 1.00 45.23 106 ALA B C 1
ATOM 2746 O O . ALA B 2 109 ? -16.786 -38.109 -13.040 1.00 44.26 106 ALA B O 1
ATOM 2748 N N . ALA B 2 110 ? -18.605 -39.257 -13.770 1.00 41.67 107 ALA B N 1
ATOM 2749 C CA . ALA B 2 110 ? -18.017 -40.538 -13.453 1.00 43.18 107 ALA B CA 1
ATOM 2750 C C . ALA B 2 110 ? -16.687 -40.707 -14.175 1.00 43.94 107 ALA B C 1
ATOM 2751 O O . ALA B 2 110 ? -15.735 -41.270 -13.644 1.00 47.34 107 ALA B O 1
ATOM 2753 N N . ASN B 2 111 ? -16.639 -40.217 -15.400 1.00 43.34 108 ASN B N 1
ATOM 2754 C CA . ASN B 2 111 ? -15.487 -40.381 -16.223 1.00 45.06 108 ASN B CA 1
ATOM 2755 C C . ASN B 2 111 ? -14.388 -39.454 -15.777 1.00 47.93 108 ASN B C 1
ATOM 2756 O O . ASN B 2 111 ? -13.233 -39.839 -15.699 1.00 53.83 108 ASN B O 1
ATOM 2761 N N . TYR B 2 112 ? -14.769 -38.225 -15.475 1.00 54.43 109 TYR B N 1
ATOM 2762 C CA . TYR B 2 112 ? -13.850 -37.177 -15.030 1.00 55.12 109 TYR B CA 1
ATOM 2763 C C . TYR B 2 112 ? -13.340 -37.457 -13.610 1.00 53.65 109 TYR B C 1
ATOM 2764 O O . TYR B 2 112 ? -12.145 -37.275 -13.317 1.00 50.21 109 TYR B O 1
ATOM 2773 N N . LEU B 2 113 ? -14.240 -37.916 -12.741 1.00 50.15 110 LEU B N 1
ATOM 2774 C CA . LEU B 2 113 ? -13.863 -38.260 -11.368 1.00 51.88 110 LEU B CA 1
ATOM 2775 C C . LEU B 2 113 ? -13.238 -39.624 -11.255 1.00 59.13 110 LEU B C 1
ATOM 2776 O O . LEU B 2 113 ? -12.635 -39.944 -10.214 1.00 58.71 110 LEU B O 1
ATOM 2781 N N . ASP B 2 114 ? -13.434 -40.429 -12.310 1.00 57.84 111 ASP B N 1
ATOM 2782 C CA . ASP B 2 114 ? -12.891 -41.778 -12.413 1.00 55.68 111 ASP B CA 1
ATOM 2783 C C . ASP B 2 114 ? -13.456 -42.689 -11.306 1.00 52.96 111 ASP B C 1
ATOM 2784 O O . ASP B 2 114 ? -12.732 -43.170 -10.450 1.00 55.01 111 ASP B O 1
ATOM 2789 N N . ILE B 2 115 ? -14.768 -42.896 -11.362 1.00 50.35 112 ILE B N 1
ATOM 2790 C CA . ILE B 2 115 ? -15.490 -43.818 -10.518 1.00 48.70 112 ILE B CA 1
ATOM 2791 C C . ILE B 2 115 ? -16.027 -44.991 -11.361 1.00 53.77 112 ILE B C 1
ATOM 2792 O O . ILE B 2 115 ? -17.155 -44.956 -11.846 1.00 57.29 112 ILE B O 1
ATOM 2797 N N . LYS B 2 116 ? -15.198 -46.020 -11.537 1.00 56.37 113 LYS B N 1
ATOM 2798 C CA . LYS B 2 116 ? -15.504 -47.190 -12.364 1.00 59.33 113 LYS B CA 1
ATOM 2799 C C . LYS B 2 116 ? -16.899 -47.738 -12.172 1.00 59.92 113 LYS B C 1
ATOM 2800 O O . LYS B 2 116 ? -17.608 -48.006 -13.142 1.00 63.09 113 LYS B O 1
ATOM 2806 N N . GLY B 2 117 ? -17.286 -47.934 -10.918 1.00 57.50 114 GLY B N 1
ATOM 2807 C CA . GLY B 2 117 ? -18.573 -48.549 -10.628 1.00 53.21 114 GLY B CA 1
ATOM 2808 C C . GLY B 2 117 ? -19.728 -47.831 -11.288 1.00 48.64 114 GLY B C 1
ATOM 2809 O O . GLY B 2 117 ? -20.634 -48.458 -11.831 1.00 53.46 114 GLY B O 1
ATOM 2810 N N . LEU B 2 118 ? -19.679 -46.509 -11.229 1.00 48.63 115 LEU B N 1
ATOM 2811 C CA . LEU B 2 118 ? -20.739 -45.626 -11.727 1.00 48.92 115 LEU B CA 1
ATOM 2812 C C . LEU B 2 118 ? -20.636 -45.496 -13.242 1.00 48.70 115 LEU B C 1
ATOM 2813 O O . LEU B 2 118 ? -21.645 -45.446 -13.951 1.00 45.53 115 LEU B O 1
ATOM 2818 N N . LEU B 2 119 ? -19.404 -45.427 -13.729 1.00 46.03 116 LEU B N 1
ATOM 2819 C CA . LEU B 2 119 ? -19.196 -45.389 -15.150 1.00 47.77 116 LEU B CA 1
ATOM 2820 C C . LEU B 2 119 ? -19.898 -46.606 -15.711 1.00 52.13 116 LEU B C 1
ATOM 2821 O O . LEU B 2 119 ? -20.620 -46.499 -16.708 1.00 50.60 116 LEU B O 1
ATOM 2826 N N . ASP B 2 120 ? -19.733 -47.755 -15.051 1.00 52.82 117 ASP B N 1
ATOM 2827 C CA . ASP B 2 120 ? -20.263 -48.996 -15.597 1.00 54.07 117 ASP B CA 1
ATOM 2828 C C . ASP B 2 120 ? -21.790 -49.076 -15.631 1.00 54.36 117 ASP B C 1
ATOM 2829 O O . ASP B 2 120 ? -22.367 -49.372 -16.678 1.00 55.79 117 ASP B O 1
ATOM 2834 N N . VAL B 2 121 ? -22.476 -48.801 -14.538 1.00 51.33 118 VAL B N 1
ATOM 2835 C CA . VAL B 2 121 ? -23.951 -48.898 -14.607 1.00 51.89 118 VAL B CA 1
ATOM 2836 C C . VAL B 2 121 ? -24.596 -47.848 -15.523 1.00 48.18 118 VAL B C 1
ATOM 2837 O O . VAL B 2 121 ? -25.637 -48.101 -16.138 1.00 44.08 118 VAL B O 1
ATOM 2841 N N . THR B 2 122 ? -23.993 -46.671 -15.600 1.00 49.27 119 THR B N 1
ATOM 2842 C CA . THR B 2 122 ? -24.570 -45.606 -16.426 1.00 51.04 119 THR B CA 1
ATOM 2843 C C . THR B 2 122 ? -24.379 -45.996 -17.874 1.00 47.96 119 THR B C 1
ATOM 2844 O O . THR B 2 122 ? -25.354 -46.106 -18.629 1.00 50.20 119 THR B O 1
ATOM 2848 N N . CYS B 2 123 ? -23.140 -46.296 -18.232 1.00 42.02 120 CYS B N 1
ATOM 2849 C CA . CYS B 2 123 ? -22.880 -46.805 -19.539 1.00 43.78 120 CYS B CA 1
ATOM 2850 C C . CYS B 2 123 ? -23.767 -48.027 -19.904 1.00 46.04 120 CYS B C 1
ATOM 2851 O O . CYS B 2 123 ? -24.290 -48.111 -21.017 1.00 54.06 120 CYS B O 1
ATOM 2854 N N . LYS B 2 124 ? -23.980 -48.952 -18.987 1.00 48.22 121 LYS B N 1
ATOM 2855 C CA . LYS B 2 124 ? -24.837 -50.096 -19.288 1.00 49.19 121 LYS B CA 1
ATOM 2856 C C . LYS B 2 124 ? -26.255 -49.624 -19.530 1.00 50.90 121 LYS B C 1
ATOM 2857 O O . LYS B 2 124 ? -26.923 -50.075 -20.462 1.00 50.59 121 LYS B O 1
ATOM 2863 N N . THR B 2 125 ? -26.716 -48.708 -18.682 1.00 50.27 122 THR B N 1
ATOM 2864 C CA . THR B 2 125 ? -28.107 -48.289 -18.717 1.00 46.05 122 THR B CA 1
ATOM 2865 C C . THR B 2 125 ? -28.374 -47.660 -20.047 1.00 49.09 122 THR B C 1
ATOM 2866 O O . THR B 2 125 ? -29.442 -47.895 -20.640 1.00 51.57 122 THR B O 1
ATOM 2870 N N . VAL B 2 126 ? -27.405 -46.883 -20.540 1.00 48.41 123 VAL B N 1
ATOM 2871 C CA . VAL B 2 126 ? -27.554 -46.310 -21.865 1.00 50.62 123 VAL B CA 1
ATOM 2872 C C . VAL B 2 126 ? -27.446 -47.423 -22.917 1.00 49.20 123 VAL B C 1
ATOM 2873 O O . VAL B 2 126 ? -28.153 -47.411 -23.927 1.00 48.12 123 VAL B O 1
ATOM 2877 N N . ALA B 2 127 ? -26.604 -48.414 -22.674 1.00 49.32 124 ALA B N 1
ATOM 2878 C CA . ALA B 2 127 ? -26.449 -49.471 -23.665 1.00 52.27 124 ALA B CA 1
ATOM 2879 C C . ALA B 2 127 ? -27.728 -50.286 -23.763 1.00 49.37 124 ALA B C 1
ATOM 2880 O O . ALA B 2 127 ? -28.055 -50.788 -24.823 1.00 51.92 124 ALA B O 1
ATOM 2882 N N . ASN B 2 128 ? -28.463 -50.391 -22.665 1.00 52.45 125 ASN B N 1
ATOM 2883 C CA . ASN B 2 128 ? -29.751 -51.107 -22.667 1.00 55.16 125 ASN B CA 1
ATOM 2884 C C . ASN B 2 128 ? -30.851 -50.427 -23.439 1.00 54.33 125 ASN B C 1
ATOM 2885 O O . ASN B 2 128 ? -31.810 -51.080 -23.817 1.00 59.74 125 ASN B O 1
ATOM 2890 N N . MET B 2 129 ? -30.709 -49.129 -23.674 1.00 52.97 126 MET B N 1
ATOM 2891 C CA . MET B 2 129 ? -31.616 -48.410 -24.541 1.00 54.20 126 MET B CA 1
ATOM 2892 C C . MET B 2 129 ? -31.287 -48.617 -26.038 1.00 59.10 126 MET B C 1
ATOM 2893 O O . MET B 2 129 ? -32.091 -48.256 -26.898 1.00 56.58 126 MET B O 1
ATOM 2898 N N . ILE B 2 130 ? -30.116 -49.172 -26.357 1.00 55.60 127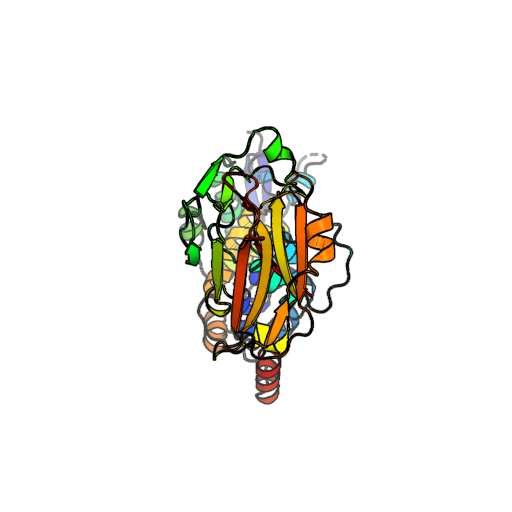 ILE B N 1
ATOM 2899 C CA . ILE B 2 130 ? -29.767 -49.478 -27.750 1.00 57.14 127 ILE B CA 1
ATOM 2900 C C . ILE B 2 130 ? -30.189 -50.910 -28.151 1.00 60.00 127 ILE B C 1
ATOM 2901 O O . ILE B 2 130 ? -30.460 -51.184 -29.329 1.00 62.20 127 ILE B O 1
ATOM 2906 N N . LYS B 2 131 ? -30.233 -51.810 -27.169 1.00 65.16 128 LYS B N 1
ATOM 2907 C CA . LYS B 2 131 ? -30.674 -53.202 -27.356 1.00 61.35 128 LYS B CA 1
ATOM 2908 C C . LYS B 2 131 ? -32.044 -53.313 -27.978 1.00 58.53 128 LYS B C 1
ATOM 2909 O O . LYS B 2 131 ? -32.986 -52.634 -27.561 1.00 57.56 128 LYS B O 1
ATOM 2915 N N . GLY B 2 132 ? -32.158 -54.214 -28.949 1.00 59.96 129 GLY B N 1
ATOM 2916 C CA . GLY B 2 132 ? -33.458 -54.611 -29.511 1.00 63.23 129 GLY B CA 1
ATOM 2917 C C . GLY B 2 132 ? -34.051 -53.724 -30.592 1.00 56.26 129 GLY B C 1
ATOM 2918 O O . GLY B 2 132 ? -35.161 -53.980 -31.049 1.00 69.84 129 GLY B O 1
ATOM 2919 N N . LYS B 2 133 ? -33.302 -52.716 -31.029 1.00 52.05 130 LYS B N 1
ATOM 2920 C CA . LYS B 2 133 ? -33.817 -51.688 -31.914 1.00 51.55 130 LYS B CA 1
ATOM 2921 C C . LYS B 2 133 ? -33.188 -51.641 -33.304 1.00 50.02 130 LYS B C 1
ATOM 2922 O O . LYS B 2 133 ? -32.020 -51.994 -33.499 1.00 50.95 130 LYS B O 1
ATOM 2928 N N . THR B 2 134 ? -33.982 -51.196 -34.270 1.00 46.17 131 THR B N 1
ATOM 2929 C CA . THR B 2 134 ? -33.475 -50.960 -35.621 1.00 47.23 131 THR B CA 1
ATOM 2930 C C . THR B 2 134 ? -32.704 -49.645 -35.677 1.00 46.69 131 THR B C 1
ATOM 2931 O O . THR B 2 134 ? -32.850 -48.778 -34.794 1.00 47.48 131 THR B O 1
ATOM 2935 N N . PRO B 2 135 ? -31.896 -49.473 -36.733 1.00 43.32 132 PRO B N 1
ATOM 2936 C CA . PRO B 2 135 ? -31.219 -48.203 -36.879 1.00 45.87 132 PRO B CA 1
ATOM 2937 C C . PRO B 2 135 ? -32.158 -47.017 -36.740 1.00 43.30 132 PRO B C 1
ATOM 2938 O O . PRO B 2 135 ? -31.888 -46.123 -35.959 1.00 46.68 132 PRO B O 1
ATOM 2942 N N . GLU B 2 136 ? -33.267 -47.014 -37.457 1.00 52.34 133 GLU B N 1
ATOM 2943 C CA . GLU B 2 136 ? -34.203 -45.902 -37.328 1.00 56.53 133 GLU B CA 1
ATOM 2944 C C . GLU B 2 136 ? -34.677 -45.798 -35.890 1.00 49.23 133 GLU B C 1
ATOM 2945 O O . GLU B 2 136 ? -34.729 -44.711 -35.356 1.00 43.13 133 GLU B O 1
ATOM 2951 N N . GLU B 2 137 ? -34.961 -46.916 -35.239 1.00 51.36 134 GLU B N 1
ATOM 2952 C CA . GLU B 2 137 ? -35.448 -46.836 -33.850 1.00 57.56 134 GLU B CA 1
ATOM 2953 C C . GLU B 2 137 ? -34.422 -46.259 -32.868 1.00 56.60 134 GLU B C 1
ATOM 2954 O O . GLU B 2 137 ? -34.806 -45.637 -31.869 1.00 56.23 134 GLU B O 1
ATOM 2960 N N . ILE B 2 138 ? -33.133 -46.487 -33.141 1.00 50.85 135 ILE B N 1
ATOM 2961 C CA . ILE B 2 138 ? -32.056 -45.953 -32.321 1.00 45.79 135 ILE B CA 1
ATOM 2962 C C . ILE B 2 138 ? -31.986 -44.459 -32.532 1.00 46.19 135 ILE B C 1
ATOM 2963 O O . ILE B 2 138 ? -31.975 -43.674 -31.579 1.00 49.08 135 ILE B O 1
ATOM 2968 N N . ARG B 2 139 ? -31.939 -44.061 -33.794 1.00 47.94 136 ARG B N 1
ATOM 2969 C CA . ARG B 2 139 ? -31.878 -42.651 -34.139 1.00 48.61 136 ARG B CA 1
ATOM 2970 C C . ARG B 2 139 ? -32.954 -41.861 -33.455 1.00 47.42 136 ARG B C 1
ATOM 2971 O O . ARG B 2 139 ? -32.706 -40.758 -32.983 1.00 58.97 136 ARG B O 1
ATOM 2979 N N . LYS B 2 140 ? -34.145 -42.445 -33.377 1.00 53.51 137 LYS B N 1
ATOM 2980 C CA . LYS B 2 140 ? -35.309 -41.778 -32.792 1.00 57.52 137 LYS B CA 1
ATOM 2981 C C . LYS B 2 140 ? -35.205 -41.635 -31.272 1.00 50.27 137 LYS B C 1
ATOM 2982 O O . LYS B 2 140 ? -35.465 -40.573 -30.741 1.00 45.47 137 LYS B O 1
ATOM 2988 N N . THR B 2 141 ? -34.794 -42.697 -30.590 1.00 53.41 138 THR B N 1
ATOM 2989 C CA . THR B 2 141 ? -34.545 -42.646 -29.143 1.00 53.73 138 THR B CA 1
ATOM 2990 C C . THR B 2 141 ? -33.579 -41.543 -28.744 1.00 54.57 138 THR B C 1
ATOM 2991 O O . THR B 2 141 ? -33.740 -40.965 -27.679 1.00 49.42 138 THR B O 1
ATOM 2995 N N . PHE B 2 142 ? -32.568 -41.285 -29.580 1.00 56.29 139 PHE B N 1
ATOM 2996 C CA . PHE B 2 142 ? -31.500 -40.305 -29.262 1.00 59.42 139 PHE B CA 1
ATOM 2997 C C . PHE B 2 142 ? -31.516 -39.066 -30.148 1.00 56.07 139 PHE B C 1
ATOM 2998 O O . PHE B 2 142 ? -30.666 -38.179 -29.989 1.00 54.87 139 PHE B O 1
ATOM 3006 N N . ASN B 2 143 ? -32.470 -39.008 -31.070 1.00 49.44 140 ASN B N 1
ATOM 3007 C CA . ASN B 2 143 ? -32.561 -37.885 -31.971 1.00 53.35 140 ASN B CA 1
ATOM 3008 C C . ASN B 2 143 ? -31.191 -37.698 -32.624 1.00 50.23 140 ASN B C 1
ATOM 3009 O O . ASN B 2 143 ? -30.459 -36.727 -32.353 1.00 42.33 140 ASN B O 1
ATOM 3014 N N . ILE B 2 144 ? -30.837 -38.701 -33.419 1.00 46.73 141 ILE B N 1
ATOM 3015 C CA . ILE B 2 144 ? -29.664 -38.655 -34.274 1.00 48.79 141 ILE B CA 1
ATOM 3016 C C . ILE B 2 144 ? -30.134 -38.602 -35.749 1.00 52.65 141 ILE B C 1
ATOM 3017 O O . ILE B 2 144 ? -31.049 -39.349 -36.151 1.00 50.39 141 ILE B O 1
ATOM 3022 N N . LYS B 2 145 ? -29.541 -37.687 -36.522 1.00 53.29 142 LYS B N 1
ATOM 3023 C CA . LYS B 2 145 ? -29.837 -37.550 -37.944 1.00 57.10 142 LYS B CA 1
ATOM 3024 C C . LYS B 2 145 ? -29.057 -38.573 -38.723 1.00 52.64 142 LYS B C 1
ATOM 3025 O O . LYS B 2 145 ? -27.850 -38.748 -38.517 1.00 47.38 142 LYS B O 1
ATOM 3031 N N . ASN B 2 146 ? -29.751 -39.229 -39.641 1.00 51.23 143 ASN B N 1
ATOM 3032 C CA . ASN B 2 146 ? -29.074 -40.045 -40.601 1.00 51.19 143 ASN B CA 1
ATOM 3033 C C . ASN B 2 146 ? -28.102 -39.210 -41.475 1.00 49.56 143 ASN B C 1
ATOM 3034 O O . ASN B 2 146 ? -28.499 -38.521 -42.370 1.00 52.75 143 ASN B O 1
ATOM 3039 N N . ASP B 2 147 ? -26.831 -39.263 -41.114 1.00 54.73 144 ASP B N 1
ATOM 3040 C CA . ASP B 2 147 ? -25.685 -38.834 -41.915 1.00 54.58 144 ASP B CA 1
ATOM 3041 C C . ASP B 2 147 ? -25.594 -39.408 -43.318 1.00 51.64 144 ASP B C 1
ATOM 3042 O O . ASP B 2 147 ? -24.962 -38.805 -44.189 1.00 47.69 144 ASP B O 1
ATOM 3047 N N . PHE B 2 148 ? -26.130 -40.617 -43.485 1.00 48.15 145 PHE B N 1
ATOM 3048 C CA . PHE B 2 148 ? -25.792 -41.493 -44.613 1.00 50.06 145 PHE B CA 1
ATOM 3049 C C . PHE B 2 148 ? -26.517 -41.209 -45.923 1.00 45.13 145 PHE B C 1
ATOM 3050 O O . PHE B 2 148 ? -27.678 -40.926 -45.932 1.00 45.15 145 PHE B O 1
ATOM 3058 N N . THR B 2 149 ? -25.800 -41.348 -47.022 1.00 45.88 146 THR B N 1
ATOM 3059 C CA . THR B 2 149 ? -26.426 -41.566 -48.325 1.00 45.50 146 THR B CA 1
ATOM 3060 C C . THR B 2 149 ? -26.931 -43.011 -48.389 1.00 45.16 146 THR B C 1
ATOM 3061 O O . THR B 2 149 ? -26.419 -43.910 -47.671 1.00 46.98 146 THR B O 1
ATOM 3065 N N . GLU B 2 150 ? -27.885 -43.250 -49.283 1.00 43.68 147 GLU B N 1
ATOM 3066 C CA . GLU B 2 150 ? -28.424 -44.589 -49.470 1.00 48.34 147 GLU B CA 1
ATOM 3067 C C . GLU B 2 150 ? -27.373 -45.592 -50.029 1.00 54.74 147 GLU B C 1
ATOM 3068 O O . GLU B 2 150 ? -27.417 -46.806 -49.708 1.00 54.51 147 GLU B O 1
ATOM 3074 N N . GLU B 2 151 ? -26.412 -45.096 -50.819 1.00 54.21 148 GLU B N 1
ATOM 3075 C CA . GLU B 2 151 ? -25.314 -45.954 -51.319 1.00 52.84 148 GLU B CA 1
ATOM 3076 C C . GLU B 2 151 ? -24.278 -46.261 -50.232 1.00 49.02 148 GLU B C 1
ATOM 3077 O O . GLU B 2 151 ? -23.624 -47.300 -50.277 1.00 45.87 148 GLU B O 1
ATOM 3083 N N . GLU B 2 152 ? -24.118 -45.356 -49.269 1.00 46.14 149 GLU B N 1
ATOM 3084 C CA . GLU B 2 152 ? -23.284 -45.639 -48.111 1.00 47.15 149 GLU B CA 1
ATOM 3085 C C . GLU B 2 152 ? -23.962 -46.672 -47.200 1.00 50.18 149 GLU B C 1
ATOM 3086 O O . GLU B 2 152 ? -23.279 -47.540 -46.640 1.00 46.28 149 GLU B O 1
ATOM 3092 N N . GLU B 2 153 ? -25.287 -46.561 -47.037 1.00 45.80 150 GLU B N 1
ATOM 3093 C CA . GLU B 2 153 ? -26.037 -47.573 -46.284 1.00 47.35 150 GLU B CA 1
ATOM 3094 C C . GLU B 2 153 ? -25.877 -48.933 -46.914 1.00 45.20 150 GLU B C 1
ATOM 3095 O O . GLU B 2 153 ? -25.600 -49.921 -46.227 1.00 47.21 150 GLU B O 1
ATOM 3101 N N . ALA B 2 154 ? -26.057 -48.992 -48.228 1.00 44.59 151 ALA B N 1
ATOM 3102 C CA . ALA B 2 154 ? -25.983 -50.276 -48.941 1.00 43.83 151 ALA B CA 1
ATOM 3103 C C . ALA B 2 154 ? -24.596 -50.882 -48.801 1.00 41.05 151 ALA B C 1
ATOM 3104 O O . ALA B 2 154 ? -24.489 -52.094 -48.663 1.00 42.90 151 ALA B O 1
ATOM 3106 N N . GLN B 2 155 ? -23.561 -50.040 -48.803 1.00 40.76 152 GLN B N 1
ATOM 3107 C CA . GLN B 2 155 ? -22.166 -50.480 -48.610 1.00 47.10 152 GLN B CA 1
ATOM 3108 C C . GLN B 2 155 ? -21.923 -51.084 -47.214 1.00 48.55 152 GLN B C 1
ATOM 3109 O O . GLN B 2 155 ? -21.082 -51.980 -47.059 1.00 48.59 152 GLN B O 1
ATOM 3115 N N . VAL B 2 156 ? -22.640 -50.572 -46.214 1.00 46.29 153 VAL B N 1
ATOM 3116 C CA . VAL B 2 156 ? -22.523 -51.032 -44.835 1.00 50.40 153 VAL B CA 1
ATOM 3117 C C . VAL B 2 156 ? -23.199 -52.398 -44.664 1.00 51.20 153 VAL B C 1
ATOM 3118 O O . VAL B 2 156 ? -22.697 -53.255 -43.954 1.00 45.83 153 VAL B O 1
ATOM 3122 N N . ARG B 2 157 ? -24.334 -52.610 -45.321 1.00 53.53 154 ARG B N 1
ATOM 3123 C CA . ARG B 2 157 ? -24.977 -53.929 -45.295 1.00 52.94 154 ARG B CA 1
ATOM 3124 C C . ARG B 2 157 ? -24.120 -54.982 -45.936 1.00 58.35 154 ARG B C 1
ATOM 3125 O O . ARG B 2 157 ? -24.075 -56.107 -45.454 1.00 71.87 154 ARG B O 1
ATOM 3133 N N . LYS B 2 158 ? -23.454 -54.621 -47.026 1.00 60.29 155 LYS B N 1
ATOM 3134 C CA . LYS B 2 158 ? -22.480 -55.508 -47.697 1.00 66.12 155 LYS B CA 1
ATOM 3135 C C . LYS B 2 158 ? -21.369 -55.958 -46.729 1.00 58.00 155 LYS B C 1
ATOM 3136 O O . LYS B 2 158 ? -21.070 -57.134 -46.597 1.00 55.62 155 LYS B O 1
ATOM 3142 N N . GLU B 2 159 ? -20.761 -55.009 -46.043 1.00 57.63 156 GLU B N 1
ATOM 3143 C CA . GLU B 2 159 ? -19.715 -55.320 -45.066 1.00 56.56 156 GLU B CA 1
ATOM 3144 C C . GLU B 2 159 ? -20.270 -56.171 -43.893 1.00 58.29 156 GLU B C 1
ATOM 3145 O O . GLU B 2 159 ? -19.508 -56.838 -43.198 1.00 61.75 156 GLU B O 1
ATOM 3151 N N . ASN B 2 160 ? -21.595 -56.153 -43.702 1.00 55.37 157 ASN B N 1
ATOM 3152 C CA . ASN B 2 160 ? -22.254 -56.912 -42.645 1.00 58.28 157 ASN B CA 1
ATOM 3153 C C . ASN B 2 160 ? -22.808 -58.266 -43.102 1.00 66.89 157 ASN B C 1
ATOM 3154 O O . ASN B 2 160 ? -23.573 -58.915 -42.371 1.00 67.39 157 ASN B O 1
ATOM 3159 N N . GLN B 2 161 ? -22.417 -58.684 -44.307 1.00 74.54 158 GLN B N 1
ATOM 3160 C CA . GLN B 2 161 ? -22.887 -59.936 -44.902 1.00 76.73 158 GLN B CA 1
ATOM 3161 C C . GLN B 2 161 ? -22.502 -61.142 -44.055 1.00 70.69 158 GLN B C 1
ATOM 3162 O O . GLN B 2 161 ? -23.348 -61.994 -43.756 1.00 63.12 158 GLN B O 1
ATOM 3168 N N . TRP B 2 162 ? -21.226 -61.188 -43.665 1.00 63.50 159 TRP B N 1
ATOM 3169 C CA . TRP B 2 162 ? -20.665 -62.303 -42.897 1.00 59.00 159 TRP B CA 1
ATOM 3170 C C . TRP B 2 162 ? -21.367 -62.539 -41.596 1.00 57.40 159 TRP B C 1
ATOM 3171 O O . TRP B 2 162 ? -21.230 -63.592 -41.009 1.00 57.79 159 TRP B O 1
ATOM 3182 N N . CYS B 2 163 ? -22.125 -61.551 -41.162 1.00 61.04 160 CYS B N 1
ATOM 3183 C CA . CYS B 2 163 ? -22.655 -61.522 -39.842 1.00 63.43 160 CYS B CA 1
ATOM 3184 C C . CYS B 2 163 ? -24.173 -61.673 -39.790 1.00 68.76 160 CYS B C 1
ATOM 3185 O O . CYS B 2 163 ? -24.748 -61.766 -38.698 1.00 66.01 160 CYS B O 1
ATOM 3188 N N . GLU B 2 164 ? -24.827 -61.714 -40.951 1.00 75.20 161 GLU B N 1
ATOM 3189 C CA . GLU B 2 164 ? -26.278 -61.914 -41.006 1.00 81.32 161 GLU B CA 1
ATOM 3190 C C . GLU B 2 164 ? -26.633 -63.418 -41.074 1.00 89.10 161 GLU B C 1
ATOM 3191 O O . GLU B 2 164 ? -25.768 -64.258 -41.351 1.00 88.37 161 GLU B O 1
ATOM 3197 N N . GLU B 2 165 ? -27.894 -63.746 -40.774 1.00 97.33 162 GLU B N 1
ATOM 3198 C CA . GLU B 2 165 ? -28.561 -64.964 -41.290 1.00 100.01 162 GLU B CA 1
ATOM 3199 C C . GLU B 2 165 ? -29.405 -64.654 -42.541 1.00 92.38 162 GLU B C 1
ATOM 3200 O O . GLU B 2 165 ? -29.780 -65.555 -43.297 1.00 79.39 162 GLU B O 1
#

Radius of gyration: 28.7 Å; Cα contacts (8 Å, |Δi|>4): 687; chains: 2; bounding box: 38×90×62 Å